Protein AF-0000000077150177 (afdb_homodimer)

InterPro domains:
  IPR001926 Tryptophan synthase beta chain-like, PALP domain [PF00291] (14-304)
  IPR036052 Tryptophan synthase beta chain-like, PALP domain superfamily [G3DSA:3.40.50.1100] (16-311)
  IPR036052 Tryptophan synthase beta chain-like, PALP domain superfamily [G3DSA:3.40.50.1100] (46-156)
  IPR036052 Tryptophan synthase beta chain-like, PALP domain superfamily [SSF53686] (14-314)
  IPR050214 Cysteine synthase/Cystathionine beta-synthase [PTHR10314] (14-313)

Structure (mmCIF, N/CA/C/O backbone):
data_AF-0000000077150177-model_v1
#
loop_
_entity.id
_entity.type
_entity.pdbx_description
1 polymer "Pyridoxal-5'-phosphate-dependent protein beta subunit"
#
loop_
_atom_site.group_PDB
_atom_site.id
_atom_site.type_symbol
_atom_site.label_atom_id
_atom_site.label_alt_id
_atom_site.label_comp_id
_atom_site.label_asym_id
_atom_site.label_entity_id
_atom_site.label_seq_id
_atom_site.pdbx_PDB_ins_code
_atom_site.Cartn_x
_atom_site.Cartn_y
_atom_site.Cartn_z
_atom_site.occupancy
_atom_site.B_iso_or_equiv
_atom_site.auth_seq_id
_atom_site.auth_comp_id
_atom_site.auth_asym_id
_atom_site.auth_atom_id
_atom_site.pdbx_PDB_model_num
ATOM 1 N N . MET A 1 1 ? -7.812 11.961 -21.016 1 27.73 1 MET A N 1
ATOM 2 C CA . MET A 1 1 ? -8.867 11.633 -20.062 1 27.73 1 MET A CA 1
ATOM 3 C C . MET A 1 1 ? -9.359 12.891 -19.344 1 27.73 1 MET A C 1
ATOM 5 O O . MET A 1 1 ? -8.555 13.672 -18.828 1 27.73 1 MET A O 1
ATOM 9 N N . SER A 1 2 ? -10.484 13.352 -19.656 1 31.39 2 SER A N 1
ATOM 10 C CA . SER A 1 2 ? -11.055 14.602 -19.156 1 31.39 2 SER A CA 1
ATOM 11 C C . SER A 1 2 ? -10.883 14.734 -17.656 1 31.39 2 SER A C 1
ATOM 13 O O . SER A 1 2 ? -10.773 13.727 -16.938 1 31.39 2 SER A O 1
ATOM 15 N N . LEU A 1 3 ? -10.539 15.914 -17.172 1 35.38 3 LEU A N 1
ATOM 16 C CA . LEU A 1 3 ? -10.297 16.297 -15.789 1 35.38 3 LEU A CA 1
ATOM 17 C C . LEU A 1 3 ? -11.391 15.75 -14.867 1 35.38 3 LEU A C 1
ATOM 19 O O . LEU A 1 3 ? -11.125 15.406 -13.719 1 35.38 3 LEU A O 1
ATOM 23 N N . LYS A 1 4 ? -12.57 15.859 -15.336 1 37.81 4 LYS A N 1
ATOM 24 C CA . LYS A 1 4 ? -13.766 15.25 -14.742 1 37.81 4 LYS A CA 1
ATOM 25 C C . LYS A 1 4 ? -13.555 13.766 -14.484 1 37.81 4 LYS A C 1
ATOM 27 O O . LYS A 1 4 ? -14.109 13.203 -13.539 1 37.81 4 LYS A O 1
ATOM 32 N N . GLU A 1 5 ? -12.867 13.086 -15.305 1 41.38 5 GLU A N 1
ATOM 33 C CA . GLU A 1 5 ? -12.617 11.648 -15.227 1 41.38 5 GLU A CA 1
ATOM 34 C C . GLU A 1 5 ? -11.758 11.312 -14.016 1 41.38 5 GLU A C 1
ATOM 36 O O . GLU A 1 5 ? -11.859 10.211 -13.461 1 41.38 5 GLU A O 1
ATOM 41 N N . LYS A 1 6 ? -10.914 12.289 -13.609 1 43.66 6 LYS A N 1
ATOM 42 C CA . LYS A 1 6 ? -9.914 11.992 -12.594 1 43.66 6 LYS A CA 1
ATOM 43 C C . LYS A 1 6 ? -10.5 12.086 -11.188 1 43.66 6 LYS A C 1
ATOM 45 O O . LYS A 1 6 ? -9.977 11.492 -10.25 1 43.66 6 LYS A O 1
ATOM 50 N N . ILE A 1 7 ? -11.312 13.164 -10.891 1 42.88 7 ILE A N 1
ATOM 51 C CA . ILE A 1 7 ? -11.969 13.188 -9.594 1 42.88 7 ILE A CA 1
ATOM 52 C C . ILE A 1 7 ? -12.969 12.031 -9.5 1 42.88 7 ILE A C 1
ATOM 54 O O . ILE A 1 7 ? -14.109 12.156 -9.953 1 42.88 7 ILE A O 1
ATOM 58 N N . SER A 1 8 ? -12.859 11.031 -10.266 1 41 8 SER A N 1
ATOM 59 C CA . SER A 1 8 ? -13.828 9.953 -10.453 1 41 8 SER A CA 1
ATOM 60 C C . SER A 1 8 ? -14.32 9.414 -9.117 1 41 8 SER A C 1
ATOM 62 O O . SER A 1 8 ? -13.562 9.359 -8.148 1 41 8 SER A O 1
ATOM 64 N N . GLU A 1 9 ? -15.57 9.602 -8.953 1 42.69 9 GLU A N 1
ATOM 65 C CA . GLU A 1 9 ? -16.219 8.727 -7.98 1 42.69 9 GLU A CA 1
ATOM 66 C C . GLU A 1 9 ? -15.523 7.363 -7.926 1 42.69 9 GLU A C 1
ATOM 68 O O . GLU A 1 9 ? -15.398 6.684 -8.945 1 42.69 9 GLU A O 1
ATOM 73 N N . VAL A 1 10 ? -14.422 7.375 -7.254 1 43.12 10 VAL A N 1
ATOM 74 C CA . VAL A 1 10 ? -13.82 6.059 -7.059 1 43.12 10 VAL A CA 1
ATOM 75 C C . VAL A 1 10 ? -14.922 5.008 -6.91 1 43.12 10 VAL A C 1
ATOM 77 O O . VAL A 1 10 ? -15.68 5.023 -5.934 1 43.12 10 VAL A O 1
ATOM 80 N N . THR A 1 11 ? -15.484 4.688 -8.117 1 44.22 11 THR A N 1
ATOM 81 C CA . THR A 1 11 ? -16.359 3.531 -7.957 1 44.22 11 THR A CA 1
ATOM 82 C C . THR A 1 11 ? -15.547 2.266 -7.715 1 44.22 11 THR A C 1
ATOM 84 O O . THR A 1 11 ? -14.398 2.166 -8.156 1 44.22 11 THR A O 1
ATOM 87 N N . PHE A 1 12 ? -15.984 1.449 -6.738 1 45.62 12 PHE A N 1
ATOM 88 C CA . PHE A 1 12 ? -15.438 0.201 -6.219 1 45.62 12 PHE A CA 1
ATOM 89 C C . PHE A 1 12 ? -14.805 -0.621 -7.336 1 45.62 12 PHE A C 1
ATOM 91 O O . PHE A 1 12 ? -13.664 -1.075 -7.211 1 45.62 12 PHE A O 1
ATOM 98 N N . SER A 1 13 ? -15.469 -0.911 -8.438 1 49.75 13 SER A N 1
ATOM 99 C CA . SER A 1 13 ? -15.062 -1.871 -9.461 1 49.75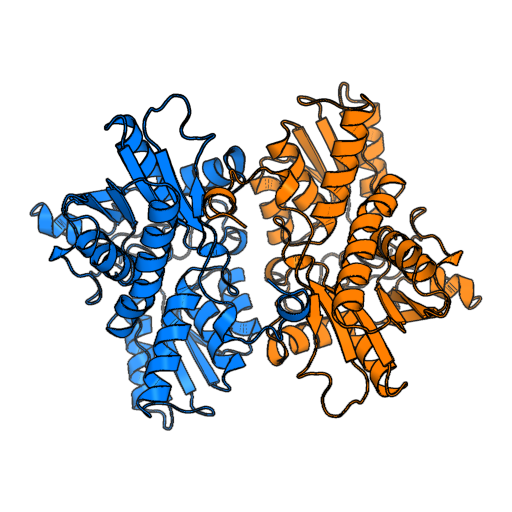 13 SER A CA 1
ATOM 100 C C . SER A 1 13 ? -13.961 -1.305 -10.352 1 49.75 13 SER A C 1
ATOM 102 O O . SER A 1 13 ? -13.094 -2.045 -10.828 1 49.75 13 SER A O 1
ATOM 104 N N . ASN A 1 14 ? -13.859 -0.094 -10.305 1 61.16 14 ASN A N 1
ATOM 105 C CA . ASN A 1 14 ? -12.953 0.489 -11.289 1 61.16 14 ASN A CA 1
ATOM 106 C C . ASN A 1 14 ? -11.547 0.652 -10.719 1 61.16 14 ASN A C 1
ATOM 108 O O . ASN A 1 14 ? -10.617 1 -11.453 1 61.16 14 ASN A O 1
ATOM 112 N N . GLU A 1 15 ? -11.508 0.046 -9.508 1 80.38 15 GLU A N 1
ATOM 113 C CA . GLU A 1 15 ? -10.219 0.279 -8.867 1 80.38 15 GLU A CA 1
ATOM 114 C C . GLU A 1 15 ? -9.32 -0.956 -8.961 1 80.38 15 GLU A C 1
ATOM 116 O O . GLU A 1 15 ? -8.117 -0.879 -8.703 1 80.38 15 GLU A O 1
ATOM 121 N N . VAL A 1 16 ? -10.016 -2.037 -9.414 1 91.81 16 VAL A N 1
ATOM 122 C CA . VAL A 1 16 ? -9.273 -3.297 -9.406 1 91.81 16 VAL A CA 1
ATOM 123 C C . VAL A 1 16 ? -8.805 -3.637 -10.812 1 91.81 16 VAL A C 1
ATOM 125 O O . VAL A 1 16 ? -9.562 -3.52 -11.781 1 91.81 16 VAL A O 1
ATOM 128 N N . GLY A 1 17 ? -7.57 -4.02 -10.922 1 92.62 17 GLY A N 1
ATOM 129 C CA . GLY A 1 17 ? -7 -4.375 -12.211 1 92.62 17 GLY A CA 1
ATOM 130 C C . GLY A 1 17 ? -6.402 -3.191 -12.945 1 92.62 17 GLY A C 1
ATOM 131 O O . GLY A 1 17 ? -6.055 -2.182 -12.328 1 92.62 17 GLY A O 1
ATOM 132 N N . ASN A 1 18 ? -6.055 -3.406 -14.234 1 92.25 18 ASN A N 1
ATOM 133 C CA . ASN A 1 18 ? -5.348 -2.412 -15.031 1 92.25 18 ASN A CA 1
ATOM 134 C C . ASN A 1 18 ? -4.121 -1.873 -14.297 1 92.25 18 ASN A C 1
ATOM 136 O O . ASN A 1 18 ? -3.889 -0.664 -14.273 1 92.25 18 ASN A O 1
ATOM 140 N N . THR A 1 19 ? -3.553 -2.768 -13.594 1 92.44 19 THR A N 1
ATOM 141 C CA . THR A 1 19 ? -2.346 -2.393 -12.867 1 92.44 19 THR A CA 1
ATOM 142 C C . THR A 1 19 ? -1.202 -2.098 -13.836 1 92.44 19 THR A C 1
ATOM 144 O O . THR A 1 19 ? -1.219 -2.553 -14.984 1 92.44 19 THR A O 1
ATOM 147 N N . LYS A 1 20 ? -0.275 -1.332 -13.406 1 90.06 20 LYS A N 1
ATOM 148 C CA . LYS A 1 20 ? 0.866 -0.975 -14.25 1 90.06 20 LYS A CA 1
ATOM 149 C C . LYS A 1 20 ? 1.727 -2.197 -14.555 1 90.06 20 LYS A C 1
ATOM 151 O O . LYS A 1 20 ? 1.74 -3.162 -13.789 1 90.06 20 LYS A O 1
ATOM 156 N N . MET A 1 21 ? 2.311 -2.227 -15.695 1 93.44 21 MET A N 1
ATOM 157 C CA . MET A 1 21 ? 3.365 -3.166 -16.062 1 93.44 21 MET A CA 1
ATOM 158 C C . MET A 1 21 ? 4.727 -2.479 -16.078 1 93.44 21 MET A C 1
ATOM 160 O O . MET A 1 21 ? 4.867 -1.386 -16.641 1 93.44 21 MET A O 1
ATOM 164 N N . VAL A 1 22 ? 5.773 -3.131 -15.453 1 93 22 VAL A N 1
ATOM 165 C CA . VAL A 1 22 ? 7.082 -2.494 -15.359 1 93 22 VAL A CA 1
ATOM 166 C C . VAL A 1 22 ? 8.141 -3.393 -15.984 1 93 22 VAL A C 1
ATOM 168 O O . VAL A 1 22 ? 7.973 -4.613 -16.047 1 93 22 VAL A O 1
ATOM 171 N N . LYS A 1 23 ? 9.156 -2.764 -16.5 1 93.62 23 LYS A N 1
ATOM 172 C CA . LYS A 1 23 ? 10.336 -3.48 -16.969 1 93.62 23 LYS A CA 1
ATOM 173 C C . LYS A 1 23 ? 11.391 -3.584 -15.867 1 93.62 23 LYS A C 1
ATOM 175 O O . LYS A 1 23 ? 11.719 -2.588 -15.219 1 93.62 23 LYS A O 1
ATOM 180 N N . ILE A 1 24 ? 11.805 -4.805 -15.586 1 94.06 24 ILE A N 1
ATOM 181 C CA . ILE A 1 24 ? 12.891 -5.02 -14.633 1 94.06 24 ILE A CA 1
ATOM 182 C C . ILE A 1 24 ? 14.219 -4.652 -15.273 1 94.06 24 ILE A C 1
ATOM 184 O O . ILE A 1 24 ? 14.727 -5.375 -16.141 1 94.06 24 ILE A O 1
ATOM 188 N N . ALA A 1 25 ? 14.844 -3.568 -14.836 1 89.12 25 ALA A N 1
ATOM 189 C CA . ALA A 1 25 ? 15.984 -3.027 -15.57 1 89.12 25 ALA A CA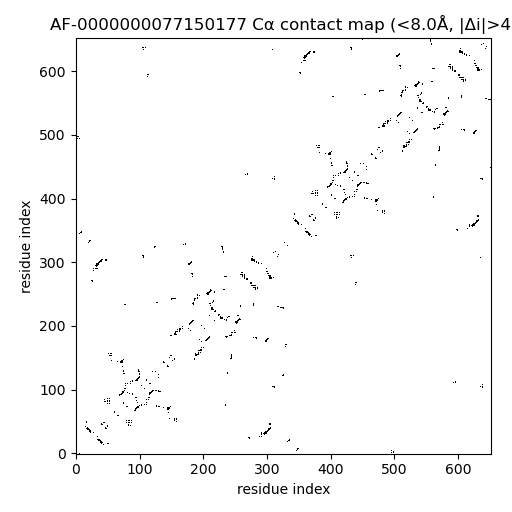 1
ATOM 190 C C . ALA A 1 25 ? 17.281 -3.219 -14.789 1 89.12 25 ALA A C 1
ATOM 192 O O . ALA A 1 25 ? 18.281 -3.666 -15.344 1 89.12 25 ALA A O 1
ATOM 193 N N . ASN A 1 26 ? 17.25 -2.963 -13.531 1 89.88 26 ASN A N 1
ATOM 194 C CA . ASN A 1 26 ? 18.469 -2.912 -12.75 1 89.88 26 ASN A CA 1
ATOM 195 C C . ASN A 1 26 ? 19.016 -4.309 -12.461 1 89.88 26 ASN A C 1
ATOM 197 O O . ASN A 1 26 ? 20.234 -4.516 -12.414 1 89.88 26 ASN A O 1
ATOM 201 N N . LEU A 1 27 ? 18.109 -5.246 -12.195 1 93.31 27 LEU A N 1
ATOM 202 C CA . LEU A 1 27 ? 18.531 -6.60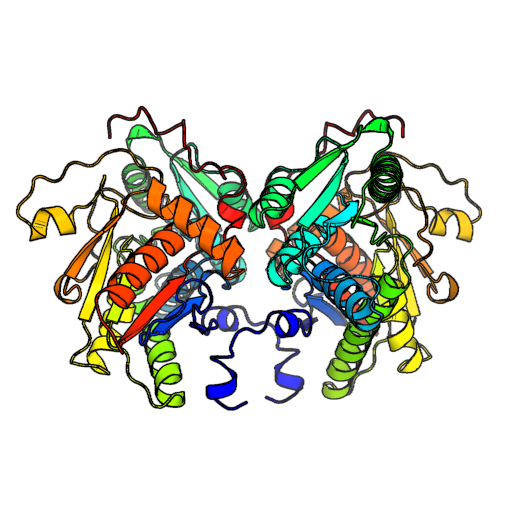9 -11.883 1 93.31 27 LEU A CA 1
ATOM 203 C C . LEU A 1 27 ? 18.953 -7.352 -13.148 1 93.31 27 LEU A C 1
ATOM 205 O O . LEU A 1 27 ? 19.641 -8.367 -13.078 1 93.31 27 LEU A O 1
ATOM 209 N N . LEU A 1 28 ? 18.375 -6.973 -14.227 1 89.06 28 LEU A N 1
ATOM 210 C CA . LEU A 1 28 ? 18.703 -7.594 -15.508 1 89.06 28 LEU A CA 1
ATOM 211 C C . LEU A 1 28 ? 19.594 -6.68 -16.344 1 89.06 28 LEU A C 1
ATOM 213 O O . LEU A 1 28 ? 19.172 -6.188 -17.391 1 89.06 28 LEU A O 1
ATOM 217 N N . LYS A 1 29 ? 20.766 -6.453 -15.875 1 85.06 29 LYS A N 1
ATOM 218 C CA . LYS A 1 29 ? 21.703 -5.613 -16.625 1 85.06 29 LYS A CA 1
ATOM 219 C C . LYS A 1 29 ? 22.438 -6.418 -17.688 1 85.06 29 LYS A C 1
ATOM 221 O O . LYS A 1 29 ? 22.703 -7.609 -17.5 1 85.06 29 LYS A O 1
ATOM 226 N N . ASN A 1 30 ? 22.688 -5.898 -18.781 1 84.06 30 ASN A N 1
ATOM 227 C CA . ASN A 1 30 ? 23.531 -6.453 -19.828 1 84.06 30 ASN A CA 1
ATOM 228 C C . ASN A 1 30 ? 22.906 -7.695 -20.469 1 84.06 30 ASN A C 1
ATOM 230 O O . ASN A 1 30 ? 23.594 -8.695 -20.703 1 84.06 30 ASN A O 1
ATOM 234 N N . SER A 1 31 ? 21.641 -7.781 -20.453 1 87.94 31 SER A N 1
ATOM 235 C CA . SER A 1 31 ? 20.922 -8.867 -21.109 1 87.94 31 SER A CA 1
ATOM 236 C C . SER A 1 31 ? 20.172 -8.359 -22.344 1 87.94 31 SER A C 1
ATOM 238 O O . SER A 1 31 ? 19.734 -7.215 -22.391 1 87.94 31 SER A O 1
ATOM 240 N N . SER A 1 32 ? 20.156 -9.18 -23.344 1 93.75 32 SER A N 1
ATOM 241 C CA . SER A 1 32 ? 19.375 -8.844 -24.531 1 93.75 32 SER A CA 1
ATOM 242 C C . SER A 1 32 ? 17.891 -9.188 -24.328 1 93.75 32 SER A C 1
ATOM 244 O O . SER A 1 32 ? 17.047 -8.781 -25.109 1 93.75 32 SER A O 1
ATOM 246 N N . SER A 1 33 ? 17.625 -9.875 -23.25 1 96.31 33 SER A N 1
ATOM 247 C CA . SER A 1 33 ? 16.234 -10.203 -22.922 1 96.31 33 SER A CA 1
ATOM 248 C C . SER A 1 33 ? 15.602 -9.109 -22.062 1 96.31 33 SER A C 1
ATOM 250 O O . SER A 1 33 ? 16.297 -8.234 -21.562 1 96.31 33 SER A O 1
ATOM 252 N N . ASN A 1 34 ? 14.328 -9.109 -22.047 1 95.81 34 ASN A N 1
ATOM 253 C CA . ASN A 1 34 ? 13.555 -8.195 -21.219 1 95.81 34 ASN A CA 1
ATOM 254 C C . ASN A 1 34 ? 12.641 -8.945 -20.25 1 95.81 34 ASN A C 1
ATOM 256 O O . ASN A 1 34 ? 12.133 -10.023 -20.578 1 95.81 34 ASN A O 1
ATOM 260 N N . ILE A 1 35 ? 12.5 -8.438 -19.094 1 97.06 35 ILE A N 1
ATOM 261 C CA . ILE A 1 35 ? 11.523 -8.938 -18.141 1 97.06 35 ILE A CA 1
ATOM 262 C C . ILE A 1 35 ? 10.5 -7.848 -17.828 1 97.06 35 ILE A C 1
ATOM 264 O O . ILE A 1 35 ? 10.859 -6.738 -17.422 1 97.06 35 ILE A O 1
ATOM 268 N N . TYR A 1 36 ? 9.266 -8.133 -18.125 1 96.88 36 TYR A N 1
ATOM 269 C CA . TYR A 1 36 ? 8.141 -7.262 -17.781 1 96.88 36 TYR A CA 1
ATOM 270 C C . TYR A 1 36 ? 7.277 -7.891 -16.703 1 96.88 36 TYR A C 1
ATOM 272 O O . TYR A 1 36 ? 7.059 -9.102 -16.703 1 96.88 36 TYR A O 1
ATOM 280 N N . ALA A 1 37 ? 6.797 -7.109 -15.758 1 97.44 37 ALA A N 1
ATOM 281 C CA . ALA A 1 37 ? 6.004 -7.641 -14.656 1 97.44 37 ALA A CA 1
ATOM 282 C C . ALA A 1 37 ? 4.742 -6.809 -14.43 1 97.44 37 ALA A C 1
ATOM 284 O O . ALA A 1 37 ? 4.809 -5.578 -14.383 1 97.44 37 ALA A O 1
ATOM 285 N N . LYS A 1 38 ? 3.594 -7.457 -14.43 1 97 38 LYS A N 1
ATOM 286 C CA . LYS A 1 38 ? 2.357 -6.805 -14 1 97 38 LYS A CA 1
ATOM 287 C C . LYS A 1 38 ? 2.352 -6.57 -12.492 1 97 38 LYS A C 1
ATOM 289 O O . LYS A 1 38 ? 2.523 -7.508 -11.711 1 97 38 LYS A O 1
ATOM 294 N N . CYS A 1 39 ? 2.121 -5.352 -12.023 1 96.06 39 CYS A N 1
ATOM 295 C CA . CYS A 1 39 ? 2.23 -4.977 -10.617 1 96.06 39 CYS A CA 1
ATOM 296 C C . CYS A 1 39 ? 0.893 -5.137 -9.906 1 96.06 39 CYS A C 1
ATOM 298 O O . CYS A 1 39 ? 0.332 -4.164 -9.398 1 96.06 39 CYS A O 1
ATOM 300 N N . GLU A 1 40 ? 0.513 -6.32 -9.68 1 96.88 40 GLU A N 1
ATOM 301 C CA . GLU A 1 40 ? -0.797 -6.613 -9.102 1 96.88 40 GLU A CA 1
ATOM 302 C C . GLU A 1 40 ? -0.833 -6.281 -7.613 1 96.88 40 GLU A C 1
ATOM 304 O O . GLU A 1 40 ? -1.909 -6.172 -7.023 1 96.88 40 GLU A O 1
ATOM 309 N N . TYR A 1 41 ? 0.339 -6.121 -6.922 1 96.12 41 TYR A N 1
ATOM 310 C CA . TYR A 1 41 ? 0.403 -5.719 -5.52 1 96.12 41 TYR A CA 1
ATOM 311 C C . TYR A 1 41 ? -0.139 -4.309 -5.332 1 96.12 41 TYR A C 1
ATOM 313 O O . TYR A 1 41 ? -0.379 -3.873 -4.203 1 96.12 41 TYR A O 1
ATOM 321 N N . LEU A 1 42 ? -0.397 -3.611 -6.441 1 92.88 42 LEU A N 1
ATOM 322 C CA . LEU A 1 42 ? -0.89 -2.24 -6.387 1 92.88 42 LEU A CA 1
ATOM 323 C C . LEU A 1 42 ? -2.414 -2.211 -6.355 1 92.88 42 LEU A C 1
ATOM 325 O O . LEU A 1 42 ? -3.018 -1.138 -6.285 1 92.88 42 LEU A O 1
ATOM 329 N N . ASN A 1 43 ? -3.043 -3.377 -6.41 1 95.06 43 ASN A N 1
ATOM 330 C CA . ASN A 1 43 ? -4.488 -3.41 -6.207 1 95.06 43 ASN A CA 1
ATOM 331 C C . ASN A 1 43 ? -4.867 -2.924 -4.809 1 95.06 43 ASN A C 1
ATOM 333 O O . ASN A 1 43 ? -4.023 -2.875 -3.914 1 95.06 43 ASN A O 1
ATOM 337 N N . PRO A 1 44 ? -6.102 -2.596 -4.551 1 92.69 44 PRO A N 1
ATOM 338 C CA . PRO A 1 44 ? -6.523 -1.87 -3.35 1 92.69 44 PRO A CA 1
ATOM 339 C C . PRO A 1 44 ? -6.176 -2.609 -2.061 1 92.69 44 PRO A C 1
ATOM 341 O O . PRO A 1 44 ? -5.789 -1.983 -1.069 1 92.69 44 PRO A O 1
ATOM 344 N N . SER A 1 45 ? -6.246 -3.924 -2.053 1 95.38 45 SER A N 1
ATOM 345 C CA . SER A 1 45 ? -5.965 -4.652 -0.821 1 95.38 45 SER A CA 1
ATOM 346 C C . SER A 1 45 ? -4.477 -4.969 -0.697 1 95.38 45 SER A C 1
ATOM 348 O O . SER A 1 45 ? -4.051 -5.598 0.274 1 95.38 45 SER A O 1
ATOM 350 N N . GLY A 1 46 ? -3.738 -4.574 -1.729 1 95.38 46 GLY A N 1
ATOM 351 C CA . GLY A 1 46 ? -2.305 -4.824 -1.712 1 95.38 46 GLY A CA 1
ATOM 352 C C . GLY A 1 46 ? -1.926 -6.172 -2.295 1 95.38 46 GLY A C 1
ATOM 353 O O . GLY A 1 46 ? -0.846 -6.695 -2.012 1 95.38 46 GLY A O 1
ATOM 354 N N . SER A 1 47 ? -2.863 -6.773 -3.064 1 96.75 47 SER A N 1
ATOM 355 C CA . SER A 1 47 ? -2.525 -8.07 -3.637 1 96.75 47 SER A CA 1
ATOM 356 C C . SER A 1 47 ? -3.332 -8.344 -4.902 1 96.75 47 SER A C 1
ATOM 358 O O . SER A 1 47 ? -4.281 -7.625 -5.207 1 96.75 47 SER A O 1
ATOM 360 N N . HIS A 1 48 ? -2.963 -9.391 -5.562 1 97.19 48 HIS A N 1
ATOM 361 C CA . HIS A 1 48 ? -3.592 -9.836 -6.797 1 97.19 48 HIS A CA 1
ATOM 362 C C . HIS A 1 48 ? -4.977 -10.414 -6.535 1 97.19 48 HIS A C 1
ATOM 364 O O . HIS A 1 48 ? -5.793 -10.531 -7.453 1 97.19 48 HIS A O 1
ATOM 370 N N . LYS A 1 49 ? -5.293 -10.703 -5.312 1 97.5 49 LYS A N 1
ATOM 371 C CA . LYS A 1 49 ? -6.527 -11.422 -5.008 1 97.5 49 LYS A CA 1
ATOM 372 C C . LYS A 1 49 ? -7.742 -10.508 -5.129 1 97.5 49 LYS A C 1
ATOM 374 O O . LYS A 1 49 ? -8.875 -10.984 -5.199 1 97.5 49 LYS A O 1
ATOM 379 N N . ASP A 1 50 ? -7.492 -9.219 -5.184 1 97.19 50 ASP A N 1
ATOM 380 C CA . ASP A 1 50 ? -8.594 -8.297 -5.461 1 97.19 50 ASP A CA 1
ATOM 381 C C . ASP A 1 50 ? -9.305 -8.672 -6.754 1 97.19 50 ASP A C 1
ATOM 383 O O . ASP A 1 50 ? -10.539 -8.641 -6.82 1 97.19 50 ASP A O 1
ATOM 387 N N . ARG A 1 51 ? -8.547 -9.055 -7.777 1 97.19 51 ARG A N 1
ATOM 388 C CA . ARG A 1 51 ? -9.148 -9.461 -9.039 1 97.19 51 ARG A CA 1
ATOM 389 C C . ARG A 1 51 ? -10.047 -10.68 -8.859 1 97.19 51 ARG A C 1
ATOM 391 O O . ARG A 1 51 ? -11.172 -10.711 -9.367 1 97.19 51 ARG A O 1
ATOM 398 N N . THR A 1 52 ? -9.484 -11.609 -8.148 1 97.5 52 THR A N 1
ATOM 399 C CA . THR A 1 52 ? -10.164 -12.891 -7.988 1 97.5 52 THR A CA 1
ATOM 400 C C . THR A 1 52 ? -11.508 -12.711 -7.297 1 97.5 52 THR A C 1
ATOM 402 O O . THR A 1 52 ? -12.547 -13.086 -7.84 1 97.5 52 THR A O 1
ATOM 405 N N . PHE A 1 53 ? -11.492 -12.102 -6.156 1 97.5 53 PHE A N 1
ATOM 406 C CA . PHE A 1 53 ? -12.711 -12.039 -5.352 1 97.5 53 PHE A CA 1
ATOM 407 C C . PHE A 1 53 ? -13.688 -11.016 -5.922 1 97.5 53 PHE A C 1
ATOM 409 O O . PHE A 1 53 ? -14.898 -11.195 -5.836 1 97.5 53 PHE A O 1
ATOM 416 N N . ASN A 1 54 ? -13.164 -9.891 -6.48 1 96.19 54 ASN A N 1
ATOM 417 C CA . ASN A 1 54 ? -14.062 -8.969 -7.168 1 96.19 54 ASN A CA 1
ATOM 418 C C . ASN A 1 54 ? -14.852 -9.68 -8.273 1 96.19 54 ASN A C 1
ATOM 420 O O . ASN A 1 54 ? -16.062 -9.5 -8.383 1 96.19 54 ASN A O 1
ATOM 424 N N . TYR A 1 55 ? -14.18 -10.445 -9.078 1 97.38 55 TYR A N 1
ATOM 425 C CA . TYR A 1 55 ? -14.805 -11.133 -10.203 1 97.38 55 TYR A CA 1
ATOM 426 C C . TYR A 1 55 ? -15.766 -12.211 -9.719 1 97.38 55 TYR A C 1
ATOM 428 O O . TYR A 1 55 ? -16.891 -12.312 -10.211 1 97.38 55 TYR A O 1
ATOM 436 N N . ILE A 1 56 ? -15.344 -13.07 -8.75 1 97.94 56 ILE A N 1
ATOM 437 C CA . ILE A 1 56 ? -16.172 -14.148 -8.227 1 97.94 56 ILE A CA 1
ATOM 438 C C . ILE A 1 56 ? -17.484 -13.578 -7.699 1 97.94 56 ILE A C 1
ATOM 440 O O . ILE A 1 56 ? -18.562 -14.055 -8.062 1 97.94 56 ILE A O 1
ATOM 444 N N . ILE A 1 57 ? -17.406 -12.539 -6.883 1 97.69 57 ILE A N 1
ATOM 445 C CA . ILE A 1 57 ? -18.578 -11.969 -6.25 1 97.69 57 ILE A CA 1
ATOM 446 C C . ILE A 1 57 ? -19.484 -11.352 -7.309 1 97.69 57 ILE A C 1
ATOM 448 O O . ILE A 1 57 ? -20.703 -11.562 -7.301 1 97.69 57 ILE A O 1
ATOM 452 N N . GLU A 1 58 ? -18.906 -10.602 -8.258 1 96.69 58 GLU A N 1
ATOM 453 C CA . GLU A 1 58 ? -19.703 -9.984 -9.32 1 96.69 58 GLU A CA 1
ATOM 454 C C . GLU A 1 58 ? -20.453 -11.039 -10.125 1 96.69 58 GLU A C 1
ATOM 456 O O . GLU A 1 58 ? -21.641 -10.867 -10.422 1 96.69 58 GLU A O 1
ATOM 461 N N . GLN A 1 59 ? -19.766 -12.109 -10.523 1 98.06 59 GLN A N 1
ATOM 462 C CA . GLN A 1 59 ? -20.391 -13.164 -11.32 1 98.06 59 GLN A CA 1
ATOM 463 C C . GLN A 1 59 ? -21.484 -13.875 -10.539 1 98.06 59 GLN A C 1
ATOM 465 O O . GLN A 1 59 ? -22.547 -14.18 -11.086 1 98.06 59 GLN A O 1
ATOM 470 N N . LEU A 1 60 ? -21.188 -14.172 -9.258 1 98.31 60 LEU A N 1
ATOM 471 C CA . LEU A 1 60 ? -22.188 -14.852 -8.438 1 98.31 60 LEU A CA 1
ATOM 472 C C . LEU A 1 60 ? -23.422 -13.977 -8.242 1 98.31 60 LEU A C 1
ATOM 474 O O . LEU A 1 60 ? -24.547 -14.484 -8.188 1 98.31 60 LEU A O 1
ATOM 478 N N . GLU A 1 61 ? -23.25 -12.648 -8.078 1 97.94 61 GLU A N 1
ATOM 479 C CA . GLU A 1 61 ? -24.375 -11.719 -8.008 1 97.94 61 GLU A CA 1
ATOM 480 C C . GLU A 1 61 ? -25.188 -11.734 -9.297 1 97.94 61 GLU A C 1
ATOM 482 O O . GLU A 1 61 ? -26.422 -11.797 -9.258 1 97.94 61 GLU A O 1
ATOM 487 N N . LYS A 1 62 ? -24.516 -11.68 -10.414 1 97.88 62 LYS A N 1
ATOM 488 C CA . LYS A 1 62 ? -25.172 -11.688 -11.711 1 97.88 62 LYS A CA 1
ATOM 489 C C . LYS A 1 62 ? -26 -12.961 -11.898 1 97.88 62 LYS A C 1
ATOM 491 O O . LYS A 1 62 ? -27.078 -12.922 -12.516 1 97.88 62 LYS A O 1
ATOM 496 N N . ARG A 1 63 ? -25.5 -14.07 -11.352 1 97.94 63 ARG A N 1
ATOM 497 C CA . ARG A 1 63 ? -26.172 -15.359 -11.461 1 97.94 63 ARG A CA 1
ATOM 498 C C . ARG A 1 63 ? -27.297 -15.484 -10.438 1 97.94 63 ARG A C 1
ATOM 500 O O . ARG A 1 63 ? -28.062 -16.453 -10.453 1 97.94 63 ARG A O 1
ATOM 507 N N . GLY A 1 64 ? -27.328 -14.57 -9.531 1 97.88 64 GLY A N 1
ATOM 508 C CA . GLY A 1 64 ? -28.359 -14.57 -8.508 1 97.88 64 GLY A CA 1
ATOM 509 C C . GLY A 1 64 ? -28.094 -15.555 -7.379 1 97.88 64 GLY A C 1
ATOM 510 O O . GLY A 1 64 ? -28.984 -15.875 -6.598 1 97.88 64 GLY A O 1
ATOM 511 N N . GLU A 1 65 ? -26.875 -16.016 -7.27 1 97.88 65 GLU A N 1
ATOM 512 C CA . GLU A 1 65 ? -26.516 -17.016 -6.27 1 97.88 65 GLU A CA 1
ATOM 513 C C . GLU A 1 65 ? -26.266 -16.375 -4.914 1 97.88 65 GLU A C 1
ATOM 515 O O . GLU A 1 65 ? -26.359 -17.031 -3.875 1 97.88 65 GLU A O 1
ATOM 520 N N . ILE A 1 66 ? -25.844 -15.094 -4.953 1 98.38 66 ILE A N 1
ATOM 521 C CA . ILE A 1 66 ? -25.641 -14.352 -3.715 1 98.38 66 ILE A CA 1
ATOM 522 C C . ILE A 1 66 ? -26.25 -12.953 -3.838 1 98.38 66 ILE A C 1
ATOM 524 O O . ILE A 1 66 ? -26.516 -12.484 -4.945 1 98.38 66 ILE A O 1
ATOM 528 N N . SER A 1 67 ? -26.438 -12.32 -2.725 1 98.19 67 SER A N 1
ATOM 529 C CA . SER A 1 67 ? -26.953 -10.953 -2.646 1 98.19 67 SER A CA 1
ATOM 530 C C . SER A 1 67 ? -26.516 -10.281 -1.352 1 98.19 67 SER A C 1
ATOM 532 O O . SER A 1 67 ? -26.281 -10.945 -0.342 1 98.19 67 SER A O 1
ATOM 534 N N . PRO A 1 68 ? -26.391 -8.93 -1.412 1 97.06 68 PRO A N 1
ATOM 535 C CA . PRO A 1 68 ? -25.984 -8.195 -0.207 1 97.06 68 PRO A CA 1
ATOM 536 C C . PRO A 1 68 ? -26.797 -8.594 1.022 1 97.06 68 PRO A C 1
ATOM 538 O O . PRO A 1 68 ? -28 -8.836 0.919 1 97.06 68 PRO A O 1
ATOM 541 N N . GLY A 1 69 ? -26.141 -8.547 2.145 1 97.62 69 GLY A N 1
ATOM 542 C CA . GLY A 1 69 ? -26.766 -9.008 3.373 1 97.62 69 GLY A CA 1
ATOM 543 C C . GLY A 1 69 ? -26.391 -10.43 3.738 1 97.62 69 GLY A C 1
ATOM 544 O O . GLY A 1 69 ? -26.453 -10.812 4.91 1 97.62 69 GLY A O 1
ATOM 545 N N . MET A 1 70 ? -26.031 -11.25 2.785 1 98.44 70 MET A N 1
ATOM 546 C CA . MET A 1 70 ? -25.594 -12.625 3.025 1 98.44 70 MET A CA 1
ATOM 547 C C . MET A 1 70 ? -24.219 -12.656 3.67 1 98.44 70 MET A C 1
ATOM 549 O O . MET A 1 70 ? -23.484 -11.664 3.639 1 98.44 70 MET A O 1
ATOM 553 N N . THR A 1 71 ? -23.891 -13.828 4.254 1 98.69 71 THR A N 1
ATOM 554 C CA . THR A 1 71 ? -22.547 -14.102 4.75 1 98.69 71 THR A CA 1
ATOM 555 C C . THR A 1 71 ? -21.75 -14.898 3.721 1 98.69 71 THR A C 1
ATOM 557 O O . THR A 1 71 ? -22.188 -15.953 3.26 1 98.69 71 THR A O 1
ATOM 560 N N . LEU A 1 72 ? -20.688 -14.344 3.307 1 98.81 72 LEU A N 1
ATOM 561 C CA . LEU A 1 72 ? -19.75 -15.07 2.451 1 98.81 72 LEU A CA 1
ATOM 562 C C . LEU A 1 72 ? -18.562 -15.594 3.262 1 98.81 72 LEU A C 1
ATOM 564 O O . LEU A 1 72 ? -18.047 -14.898 4.137 1 98.81 72 LEU A O 1
ATOM 568 N N . VAL A 1 73 ? -18.172 -16.844 3.045 1 98.5 73 VAL A N 1
ATOM 569 C CA . VAL A 1 73 ? -17.062 -17.438 3.773 1 98.5 73 VAL A CA 1
ATOM 570 C C . VAL A 1 73 ? -16.031 -17.984 2.787 1 98.5 73 VAL A C 1
ATOM 572 O O . VAL A 1 73 ? -16.375 -18.406 1.689 1 98.5 73 VAL A O 1
ATOM 575 N N . ASP A 1 74 ? -14.844 -17.906 3.127 1 97.88 74 ASP A N 1
ATOM 576 C CA . ASP A 1 74 ? -13.75 -18.547 2.404 1 97.88 74 ASP A CA 1
ATOM 577 C C . ASP A 1 74 ? -12.547 -18.766 3.316 1 97.88 74 ASP A C 1
ATOM 579 O O . ASP A 1 74 ? -12.594 -18.453 4.508 1 97.88 74 ASP A O 1
ATOM 583 N N . CYS A 1 75 ? -11.516 -19.453 2.746 1 94.19 75 CYS A N 1
ATOM 584 C CA . CYS A 1 75 ? -10.273 -19.734 3.461 1 94.19 75 CYS A CA 1
ATOM 585 C C . CYS A 1 75 ? -9.117 -18.922 2.877 1 94.19 75 CYS A C 1
ATOM 587 O O . CYS A 1 75 ? -9.07 -18.688 1.671 1 94.19 75 CYS A O 1
ATOM 589 N N . SER A 1 76 ? -8.281 -18.469 3.768 1 91.19 76 SER A N 1
ATOM 590 C CA . SER A 1 76 ? -7.109 -17.734 3.301 1 91.19 76 SER A CA 1
ATOM 591 C C . SER A 1 76 ? -6.051 -17.625 4.395 1 91.19 76 SER A C 1
ATOM 593 O O . SER A 1 76 ? -6.379 -17.531 5.578 1 91.19 76 SER A O 1
ATOM 595 N N . THR A 1 77 ? -4.828 -17.594 3.912 1 87.44 77 THR A N 1
ATOM 596 C CA . THR A 1 77 ? -3.756 -17.266 4.848 1 87.44 77 THR A CA 1
ATOM 597 C C . THR A 1 77 ? -3.543 -15.766 4.941 1 87.44 77 THR A C 1
ATOM 599 O O . THR A 1 77 ? -2.807 -15.289 5.805 1 87.44 77 THR A O 1
ATOM 602 N N . GLY A 1 78 ? -4.133 -15 4.035 1 91.5 78 GLY A N 1
ATOM 603 C CA . GLY A 1 78 ? -3.936 -13.562 4.199 1 91.5 78 GLY A CA 1
ATOM 604 C C . GLY A 1 78 ? -4.461 -12.75 3.031 1 91.5 78 GLY A C 1
ATOM 605 O O . GLY A 1 78 ? -5.422 -11.992 3.182 1 91.5 78 GLY A O 1
ATOM 606 N N . ASN A 1 79 ? -3.871 -12.945 1.778 1 94.12 79 ASN A N 1
ATOM 607 C CA . ASN A 1 79 ? -4.18 -12.109 0.622 1 94.12 79 ASN A CA 1
ATOM 608 C C . ASN A 1 79 ? -5.637 -12.266 0.193 1 94.12 79 ASN A C 1
ATOM 610 O O . ASN A 1 79 ? -6.32 -11.266 -0.056 1 94.12 79 ASN A O 1
ATOM 614 N N . GLY A 1 80 ? -6.055 -13.492 0.135 1 95.94 80 GLY A N 1
ATOM 615 C CA . GLY A 1 80 ? -7.449 -13.727 -0.215 1 95.94 80 GLY A CA 1
ATOM 616 C C . GLY A 1 80 ? -8.422 -13.148 0.795 1 95.94 80 GLY A C 1
ATOM 617 O O . GLY A 1 80 ? -9.414 -12.523 0.42 1 95.94 80 GLY A O 1
ATOM 618 N N . GLY A 1 81 ? -8.094 -13.367 2.057 1 96.75 81 GLY A N 1
ATOM 619 C CA . GLY A 1 81 ? -8.945 -12.836 3.113 1 96.75 81 GLY A CA 1
ATOM 620 C C . GLY A 1 81 ? -9.062 -11.32 3.072 1 96.75 81 GLY A C 1
ATOM 621 O O . GLY A 1 81 ? -10.156 -10.773 3.254 1 96.75 81 GLY A O 1
ATOM 622 N N . GLY A 1 82 ? -7.906 -10.672 2.908 1 96.75 82 GLY A N 1
ATOM 623 C CA . GLY A 1 82 ? -7.922 -9.219 2.811 1 96.75 82 GLY A CA 1
ATOM 624 C C . GLY A 1 82 ? -8.75 -8.711 1.646 1 96.75 82 GLY A C 1
ATOM 625 O O . GLY A 1 82 ? -9.547 -7.781 1.804 1 96.75 82 GLY A O 1
ATOM 626 N N . ALA A 1 83 ? -8.57 -9.281 0.5 1 97.31 83 ALA A N 1
ATOM 627 C CA . ALA A 1 83 ? -9.305 -8.891 -0.704 1 97.31 83 ALA A CA 1
ATOM 628 C C . ALA A 1 83 ? -10.797 -9.156 -0.546 1 97.31 83 ALA A C 1
ATOM 630 O O . ALA A 1 83 ? -11.625 -8.305 -0.896 1 97.31 83 ALA A O 1
ATOM 631 N N . LEU A 1 84 ? -11.125 -10.305 -0.01 1 98.12 84 LEU A N 1
ATOM 632 C CA . LEU A 1 84 ? -12.523 -10.672 0.204 1 98.12 84 LEU A CA 1
ATOM 633 C C . LEU A 1 84 ? -13.18 -9.727 1.202 1 98.12 84 LEU A C 1
ATOM 635 O O . LEU A 1 84 ? -14.305 -9.273 0.983 1 98.12 84 LEU A O 1
ATOM 639 N N . ALA A 1 85 ? -12.5 -9.469 2.297 1 97.75 85 ALA A N 1
ATOM 640 C CA . ALA A 1 85 ? -13.023 -8.555 3.312 1 97.75 85 ALA A CA 1
ATOM 641 C C . ALA A 1 85 ? -13.312 -7.184 2.719 1 97.75 85 ALA A C 1
ATOM 643 O O . ALA A 1 85 ? -14.375 -6.605 2.965 1 97.75 85 ALA A O 1
ATOM 644 N N . ARG A 1 86 ? -12.398 -6.684 1.933 1 95.94 86 ARG A N 1
ATOM 645 C CA . ARG A 1 86 ? -12.562 -5.379 1.298 1 95.94 86 ARG A CA 1
ATOM 646 C C . ARG A 1 86 ? -13.766 -5.379 0.357 1 95.94 86 ARG A C 1
ATOM 648 O O . ARG A 1 86 ? -14.648 -4.523 0.465 1 95.94 86 ARG A O 1
ATOM 655 N N . CYS A 1 87 ? -13.812 -6.328 -0.539 1 95 87 CYS A N 1
ATOM 656 C CA . CYS A 1 87 ? -14.875 -6.426 -1.534 1 95 87 CYS A CA 1
ATOM 657 C C . CYS A 1 87 ? -16.234 -6.629 -0.869 1 95 87 CYS A C 1
ATOM 659 O O . CYS A 1 87 ? -17.203 -5.988 -1.245 1 95 87 CYS A O 1
ATOM 661 N N . GLY A 1 88 ? -16.234 -7.527 0.049 1 96.12 88 GLY A N 1
ATOM 662 C CA . GLY A 1 88 ? -17.469 -7.809 0.758 1 96.12 88 GLY A CA 1
ATOM 663 C C . GLY A 1 88 ? -18.031 -6.598 1.473 1 96.12 88 GLY A C 1
ATOM 664 O O . GLY A 1 88 ? -19.234 -6.328 1.396 1 96.12 88 GLY A O 1
ATOM 665 N N . LYS A 1 89 ? -17.188 -5.887 2.146 1 94.12 89 LYS A N 1
ATOM 666 C CA . LYS A 1 89 ? -17.625 -4.691 2.855 1 94.12 89 LYS A CA 1
ATOM 667 C C . LYS A 1 89 ? -18.234 -3.678 1.894 1 94.12 89 LYS A C 1
ATOM 669 O O . LYS A 1 89 ? -19.297 -3.107 2.176 1 94.12 89 LYS A O 1
ATOM 674 N N . LEU A 1 90 ? -17.656 -3.484 0.792 1 90.94 90 LEU A N 1
ATOM 675 C CA . LEU A 1 90 ? -18.109 -2.527 -0.211 1 90.94 90 LEU A CA 1
ATOM 676 C C . LEU A 1 90 ? -19.469 -2.93 -0.766 1 90.94 90 LEU A C 1
ATOM 678 O O . LEU A 1 90 ? -20.281 -2.066 -1.097 1 90.94 90 LEU A O 1
ATOM 682 N N . LYS A 1 91 ? -19.656 -4.18 -0.819 1 93.88 91 LYS A N 1
ATOM 683 C CA . LYS A 1 91 ? -20.859 -4.656 -1.515 1 93.88 91 LYS A CA 1
ATOM 684 C C . LYS A 1 91 ? -21.953 -5.031 -0.527 1 93.88 91 LYS A C 1
ATOM 686 O O . LYS A 1 91 ? -23.031 -5.492 -0.928 1 93.88 91 LYS A O 1
ATOM 691 N N . GLY A 1 92 ? -21.656 -4.879 0.732 1 95.5 92 GLY A N 1
ATOM 692 C CA . GLY A 1 92 ? -22.688 -5.051 1.736 1 95.5 92 GLY A CA 1
ATOM 693 C C . GLY A 1 92 ? -22.844 -6.488 2.193 1 95.5 92 GLY A C 1
ATOM 694 O O . GLY A 1 92 ? -23.953 -6.934 2.49 1 95.5 92 GLY A O 1
ATOM 695 N N . TYR A 1 93 ? -21.797 -7.293 2.18 1 97.88 93 TYR A N 1
ATOM 696 C CA . TYR A 1 93 ? -21.812 -8.672 2.67 1 97.88 93 TYR A CA 1
ATOM 697 C C . TYR A 1 93 ? -21.172 -8.758 4.047 1 97.88 93 TYR A C 1
ATOM 699 O O . TYR A 1 93 ? -20.359 -7.902 4.422 1 97.88 93 TYR A O 1
ATOM 707 N N . LYS A 1 94 ? -21.609 -9.727 4.809 1 98.06 94 LYS A N 1
ATOM 708 C CA . LYS A 1 94 ? -20.828 -10.164 5.961 1 98.06 94 LYS A CA 1
ATOM 709 C C . LYS A 1 94 ? -19.75 -11.156 5.543 1 98.06 94 LYS A C 1
ATOM 711 O O . LYS A 1 94 ? -20 -12.062 4.746 1 98.06 94 LYS A O 1
ATOM 716 N N . ILE A 1 95 ? -18.562 -10.953 6.02 1 98.5 95 ILE A N 1
ATOM 717 C CA . ILE A 1 95 ? -17.469 -11.797 5.57 1 98.5 95 ILE A CA 1
ATOM 718 C C . ILE A 1 95 ? -16.875 -12.555 6.762 1 98.5 95 ILE A C 1
ATOM 720 O O . ILE A 1 95 ? -16.609 -11.961 7.812 1 98.5 95 ILE A O 1
ATOM 724 N N . ILE A 1 96 ? -16.672 -13.828 6.605 1 98.69 96 ILE A N 1
ATOM 725 C CA . ILE A 1 96 ? -15.922 -14.656 7.547 1 98.69 96 ILE A CA 1
ATOM 726 C C . ILE A 1 96 ? -14.766 -15.352 6.828 1 98.69 96 ILE A C 1
ATOM 728 O O . ILE A 1 96 ? -14.977 -16.062 5.844 1 98.69 96 ILE A O 1
ATOM 732 N N . VAL A 1 97 ? -13.602 -15.148 7.297 1 98.25 97 VAL A N 1
ATOM 733 C CA . VAL A 1 97 ? -12.406 -15.766 6.73 1 98.25 97 VAL A CA 1
ATOM 734 C C . VAL A 1 97 ? -11.891 -16.859 7.672 1 98.25 97 VAL A C 1
ATOM 736 O O . VAL A 1 97 ? -11.594 -16.578 8.836 1 98.25 97 VAL A O 1
ATOM 739 N N . PHE A 1 98 ? -11.805 -18.047 7.18 1 97.5 98 PHE A N 1
ATOM 740 C CA . PHE A 1 98 ? -11.18 -19.141 7.902 1 97.5 98 PHE A CA 1
ATOM 741 C C . PHE A 1 98 ? -9.68 -19.188 7.633 1 97.5 98 PHE A C 1
ATOM 743 O O . PHE A 1 98 ? -9.258 -19.188 6.477 1 97.5 98 PHE A O 1
ATOM 750 N N . MET A 1 99 ? -8.938 -19.172 8.609 1 94.44 99 MET A N 1
ATOM 751 C CA . MET A 1 99 ? -7.492 -19.172 8.422 1 94.44 99 MET A CA 1
ATOM 752 C C . MET A 1 99 ? -6.805 -20.031 9.484 1 94.44 99 MET A C 1
ATOM 754 O O . MET A 1 99 ? -7.25 -20.078 10.633 1 94.44 99 MET A O 1
ATOM 758 N N . PRO A 1 100 ? -5.684 -20.734 9.086 1 90.75 100 PRO A N 1
ATOM 759 C CA . PRO A 1 100 ? -4.93 -21.453 10.125 1 90.75 100 PRO A CA 1
ATOM 760 C C . PRO A 1 100 ? -4.363 -20.531 11.188 1 90.75 100 PRO A C 1
ATOM 762 O O . PRO A 1 100 ? -3.969 -19.391 10.883 1 90.75 100 PRO A O 1
ATOM 765 N N . GLU A 1 101 ? -4.227 -21 12.328 1 90.25 101 GLU A N 1
ATOM 766 C CA . GLU A 1 101 ? -3.643 -20.234 13.422 1 90.25 101 GLU A CA 1
ATOM 767 C C . GLU A 1 101 ? -2.189 -19.875 13.133 1 90.25 101 GLU A C 1
ATOM 769 O O . GLU A 1 101 ? -1.48 -20.625 12.453 1 90.25 101 GLU A O 1
ATOM 774 N N . GLY A 1 102 ? -1.821 -18.75 13.578 1 84.56 102 GLY A N 1
ATOM 775 C CA . GLY A 1 102 ? -0.408 -18.406 13.531 1 84.56 102 GLY A CA 1
ATOM 776 C C . GLY A 1 102 ? -0.057 -17.484 12.375 1 84.56 102 GLY A C 1
ATOM 777 O O . GLY A 1 102 ? 1.117 -17.188 12.156 1 84.56 102 GLY A O 1
ATOM 778 N N . MET A 1 103 ? -1.056 -16.969 11.609 1 86.19 103 MET A N 1
ATOM 779 C CA . MET A 1 103 ? -0.761 -16.031 10.539 1 86.19 103 MET A CA 1
ATOM 780 C C . MET A 1 103 ? -0.327 -14.68 11.102 1 86.19 103 MET A C 1
ATOM 782 O O . MET A 1 103 ? -0.52 -14.406 12.289 1 86.19 103 MET A O 1
ATOM 786 N N . THR A 1 104 ? 0.274 -13.867 10.211 1 82.75 104 THR A N 1
ATOM 787 C CA . THR A 1 104 ? 0.885 -12.617 10.656 1 82.75 104 THR A CA 1
ATOM 788 C C . THR A 1 104 ? -0.182 -11.609 11.078 1 82.75 104 THR A C 1
ATOM 790 O O . THR A 1 104 ? -1.312 -11.656 10.594 1 82.75 104 THR A O 1
ATOM 793 N N . GLU A 1 105 ? 0.241 -10.711 11.969 1 84.19 105 GLU A N 1
ATOM 794 C CA . GLU A 1 105 ? -0.663 -9.688 12.492 1 84.19 105 GLU A CA 1
ATOM 795 C C . GLU A 1 105 ? -1.151 -8.766 11.375 1 84.19 105 GLU A C 1
ATOM 797 O O . GLU A 1 105 ? -2.301 -8.32 11.391 1 84.19 105 GLU A O 1
ATOM 802 N N . GLU A 1 106 ? -0.248 -8.484 10.398 1 88.81 106 GLU A N 1
ATOM 803 C CA . GLU A 1 106 ? -0.629 -7.609 9.297 1 88.81 106 GLU A CA 1
ATOM 804 C C . GLU A 1 106 ? -1.813 -8.18 8.523 1 88.81 106 GLU A C 1
ATOM 806 O O . GLU A 1 106 ? -2.756 -7.457 8.195 1 88.81 106 GLU A O 1
ATOM 811 N N . ARG A 1 107 ? -1.726 -9.477 8.328 1 88.81 107 ARG A N 1
ATOM 812 C CA . ARG A 1 107 ? -2.768 -10.148 7.559 1 88.81 107 ARG A CA 1
ATOM 813 C C . ARG A 1 107 ? -4.082 -10.18 8.328 1 88.81 107 ARG A C 1
ATOM 815 O O . ARG A 1 107 ? -5.141 -9.875 7.77 1 88.81 107 ARG A O 1
ATOM 822 N N . ILE A 1 108 ? -3.998 -10.477 9.609 1 92.38 108 ILE A N 1
ATOM 823 C CA . ILE A 1 108 ? -5.172 -10.539 10.477 1 92.38 108 ILE A CA 1
ATOM 824 C C . ILE A 1 108 ? -5.801 -9.148 10.594 1 92.38 108 ILE A C 1
ATOM 826 O O . ILE A 1 108 ? -7.008 -8.992 10.391 1 92.38 108 ILE A O 1
ATOM 830 N N . SER A 1 109 ? -4.988 -8.195 10.852 1 92.75 109 SER A N 1
ATOM 831 C CA . SER A 1 109 ? -5.473 -6.832 11.07 1 92.75 109 SER A CA 1
ATOM 832 C C . SER A 1 109 ? -6.117 -6.273 9.805 1 92.75 109 SER A C 1
ATOM 834 O O . SER A 1 109 ? -7.121 -5.559 9.883 1 92.75 109 SER A O 1
ATOM 836 N N . GLN A 1 110 ? -5.535 -6.523 8.672 1 95.19 110 GLN A N 1
ATOM 837 C CA . GLN A 1 110 ? -6.152 -6.051 7.434 1 95.19 110 GLN A CA 1
ATOM 838 C C . GLN A 1 110 ? -7.566 -6.602 7.273 1 95.19 110 GLN A C 1
ATOM 840 O O . GLN A 1 110 ? -8.5 -5.859 6.961 1 95.19 110 GLN A O 1
ATOM 845 N N . ILE A 1 111 ? -7.699 -7.906 7.492 1 96.88 111 ILE A N 1
ATOM 846 C CA . ILE A 1 111 ? -9 -8.547 7.34 1 96.88 111 ILE A CA 1
ATOM 847 C C . ILE A 1 111 ? -10 -7.926 8.312 1 96.88 111 ILE A C 1
ATOM 849 O O . ILE A 1 111 ? -11.102 -7.543 7.922 1 96.88 111 ILE A O 1
ATOM 853 N N . LYS A 1 112 ? -9.586 -7.695 9.516 1 95.12 112 LYS A N 1
ATOM 854 C CA . LYS A 1 112 ? -10.453 -7.152 10.562 1 95.12 112 LYS A CA 1
ATOM 855 C C . LYS A 1 112 ? -10.766 -5.684 10.305 1 95.12 112 LYS A C 1
ATOM 857 O O . LYS A 1 112 ? -11.828 -5.191 10.695 1 95.12 112 LYS A O 1
ATOM 862 N N . SER A 1 113 ? -9.852 -5.027 9.656 1 95.62 113 SER A N 1
ATOM 863 C CA . SER A 1 113 ? -10.023 -3.6 9.414 1 95.62 113 SER A CA 1
ATOM 864 C C . SER A 1 113 ? -11.25 -3.33 8.555 1 95.62 113 SER A C 1
ATOM 866 O O . SER A 1 113 ? -11.828 -2.242 8.609 1 95.62 113 SER A O 1
ATOM 868 N N . PHE A 1 114 ? -11.695 -4.289 7.785 1 95.75 114 PHE A N 1
ATOM 869 C CA . PHE A 1 114 ? -12.875 -4.156 6.941 1 95.75 114 PHE A CA 1
ATOM 870 C C . PHE A 1 114 ? -14.102 -4.754 7.625 1 95.75 114 PHE A C 1
ATOM 872 O O . PHE A 1 114 ? -15.102 -5.047 6.973 1 95.75 114 PHE A O 1
ATOM 879 N N . ASP A 1 115 ? -13.953 -5.004 8.875 1 94.31 115 ASP A N 1
ATOM 880 C CA . ASP A 1 115 ? -15.031 -5.5 9.727 1 94.31 115 ASP A CA 1
ATOM 881 C C . ASP A 1 115 ? -15.375 -6.949 9.383 1 94.31 115 ASP A C 1
ATOM 883 O O . ASP A 1 115 ? -16.531 -7.367 9.516 1 94.31 115 ASP A O 1
ATOM 887 N N . ALA A 1 116 ? -14.438 -7.695 8.836 1 97.62 116 ALA A N 1
ATOM 888 C CA . ALA A 1 116 ? -14.609 -9.125 8.594 1 97.62 116 ALA A CA 1
ATOM 889 C C . ALA A 1 116 ? -14.281 -9.938 9.852 1 97.62 116 ALA A C 1
ATOM 891 O O . ALA A 1 116 ? -13.492 -9.492 10.688 1 97.62 116 ALA A O 1
ATOM 892 N N . GLU A 1 117 ? -14.891 -11.062 9.969 1 97.75 117 GLU A N 1
ATOM 893 C CA . GLU A 1 117 ? -14.602 -11.992 11.055 1 97.75 117 GLU A CA 1
ATOM 894 C C . GLU A 1 117 ? -13.57 -13.031 10.633 1 97.75 117 GLU A C 1
ATOM 896 O O . GLU A 1 117 ? -13.523 -13.422 9.469 1 97.75 117 GLU A O 1
ATOM 901 N N . ILE A 1 118 ? -12.742 -13.414 11.594 1 97.62 118 ILE A N 1
ATOM 902 C CA . ILE A 1 118 ? -11.766 -14.469 11.359 1 97.62 118 ILE A CA 1
ATOM 903 C C . ILE A 1 118 ? -12.062 -15.656 12.281 1 97.62 118 ILE A C 1
ATOM 905 O O . ILE A 1 118 ? -12.25 -15.484 13.484 1 97.62 118 ILE A O 1
ATOM 909 N N . ILE A 1 119 ? -12.18 -16.781 11.742 1 97.38 119 ILE A N 1
ATOM 910 C CA . ILE A 1 119 ? -12.219 -18.016 12.5 1 97.38 119 ILE A CA 1
ATOM 911 C C . ILE A 1 119 ? -10.922 -18.797 12.281 1 97.38 119 ILE A C 1
ATOM 913 O O . ILE A 1 119 ? -10.633 -19.234 11.164 1 97.38 119 ILE A O 1
ATOM 917 N N . GLU A 1 120 ? -10.195 -18.938 13.297 1 95.25 120 GLU A N 1
ATOM 918 C CA . GLU A 1 120 ? -8.93 -19.656 13.203 1 95.25 120 GLU A CA 1
ATOM 919 C C . GLU A 1 120 ? -9.141 -21.172 13.281 1 95.25 120 GLU A C 1
ATOM 921 O O . GLU A 1 120 ? -10 -21.641 14.023 1 95.25 120 GLU A O 1
ATOM 926 N N . THR A 1 121 ? -8.453 -21.891 12.477 1 95.12 121 THR A N 1
ATOM 927 C CA . THR A 1 121 ? -8.453 -23.359 12.484 1 95.12 121 THR A CA 1
ATOM 928 C C . THR A 1 121 ? -7.098 -23.891 12.938 1 95.12 121 THR A C 1
ATOM 930 O O . THR A 1 121 ? -6.098 -23.172 12.906 1 95.12 121 THR A O 1
ATOM 933 N N . PRO A 1 122 ? -7.031 -25.125 13.375 1 90.75 122 PRO A N 1
ATOM 934 C CA . PRO A 1 122 ? -5.77 -25.688 13.867 1 90.75 122 PRO A CA 1
ATOM 935 C C . PRO A 1 122 ? -4.664 -25.656 12.812 1 90.75 122 PRO A C 1
ATOM 937 O O . PRO A 1 122 ? -4.926 -25.906 11.633 1 90.75 122 PRO A O 1
ATOM 940 N N . ARG A 1 123 ? -3.453 -25.5 13.297 1 86.12 123 ARG A N 1
ATOM 941 C CA . ARG A 1 123 ? -2.297 -25.344 12.422 1 86.12 123 ARG A CA 1
ATOM 942 C C . ARG A 1 123 ? -1.949 -26.672 11.734 1 86.12 123 ARG A C 1
ATOM 944 O O . ARG A 1 123 ? -1.385 -26.672 10.641 1 86.12 123 ARG A O 1
ATOM 951 N N . GLU A 1 124 ? -2.281 -27.766 12.359 1 83 124 GLU A N 1
ATOM 952 C CA . GLU A 1 124 ? -1.837 -29.094 11.922 1 83 124 GLU A CA 1
ATOM 953 C C . GLU A 1 124 ? -2.348 -29.406 10.523 1 83 124 GLU A C 1
ATOM 955 O O . GLU A 1 124 ? -1.65 -30.047 9.734 1 83 124 GLU A O 1
ATOM 960 N N . LYS A 1 125 ? -3.576 -28.922 10.234 1 82.38 125 LYS A N 1
ATOM 961 C CA . LYS A 1 125 ? -4.145 -29.219 8.922 1 82.38 125 LYS A CA 1
ATOM 962 C C . LYS A 1 125 ? -3.967 -28.047 7.965 1 82.38 125 LYS A C 1
ATOM 964 O O . LYS A 1 125 ? -4.359 -28.125 6.797 1 82.38 125 LYS A O 1
ATOM 969 N N . PHE A 1 126 ? -3.391 -27.016 8.43 1 82.19 126 PHE A N 1
ATOM 970 C CA . PHE A 1 126 ? -3.084 -25.812 7.664 1 82.19 126 PHE A CA 1
ATOM 971 C C . PHE A 1 126 ? -4.266 -25.406 6.793 1 82.19 126 PHE A C 1
ATOM 973 O O . PHE A 1 126 ? -5.406 -25.359 7.266 1 82.19 126 PHE A O 1
ATOM 980 N N . LEU A 1 127 ? -4.035 -25.078 5.551 1 82.12 127 LEU A N 1
ATOM 981 C CA . LEU A 1 127 ? -5.047 -24.484 4.684 1 82.12 127 LEU A CA 1
ATOM 982 C C . LEU A 1 127 ? -6.145 -25.5 4.367 1 82.12 127 LEU A C 1
ATOM 984 O O . LEU A 1 127 ? -7.312 -25.125 4.223 1 82.12 127 LEU A O 1
ATOM 988 N N . ASN A 1 128 ? -5.836 -26.781 4.281 1 83.5 128 ASN A N 1
ATOM 989 C CA . ASN A 1 128 ? -6.828 -27.797 3.98 1 83.5 128 ASN A CA 1
ATOM 990 C C . ASN A 1 128 ? -7.875 -27.906 5.086 1 83.5 128 ASN A C 1
ATOM 992 O O . ASN A 1 128 ? -9.062 -28.078 4.812 1 83.5 128 ASN A O 1
ATOM 996 N N . GLY A 1 129 ? -7.395 -27.859 6.297 1 88.38 129 GLY A N 1
ATOM 997 C CA . GLY A 1 129 ? -8.328 -27.828 7.414 1 88.38 129 GLY A CA 1
ATOM 998 C C . GLY A 1 129 ? -9.266 -26.641 7.395 1 88.38 129 GLY A C 1
ATOM 999 O O . GLY A 1 129 ? -10.438 -26.766 7.73 1 88.38 129 GLY A O 1
ATOM 1000 N N . SER A 1 130 ? -8.719 -25.531 6.977 1 91.88 130 SER A N 1
ATOM 1001 C CA . SER A 1 130 ? -9.516 -24.312 6.914 1 91.88 130 SER A CA 1
ATOM 1002 C C . SER A 1 130 ? -10.57 -24.391 5.816 1 91.88 130 SER A C 1
ATOM 1004 O O . SER A 1 130 ? -11.688 -23.906 5.98 1 91.88 130 SER A O 1
ATOM 1006 N N . VAL A 1 131 ? -10.25 -25 4.715 1 91.94 131 VAL A N 1
ATOM 1007 C CA . VAL A 1 131 ? -11.18 -25.172 3.609 1 91.94 131 VAL A CA 1
ATOM 1008 C C . VAL A 1 131 ? -12.352 -26.047 4.055 1 91.94 131 VAL A C 1
ATOM 1010 O O . VAL A 1 131 ? -13.516 -25.719 3.805 1 91.94 131 VAL A O 1
ATOM 1013 N N . GLU A 1 132 ? -12.031 -27.094 4.691 1 93.5 132 GLU A N 1
ATOM 1014 C CA . GLU A 1 132 ? -13.062 -28 5.191 1 93.5 132 GLU A CA 1
ATOM 1015 C C . GLU A 1 132 ? -13.977 -27.312 6.188 1 93.5 132 GLU A C 1
ATOM 1017 O O . GLU A 1 132 ? -15.203 -27.453 6.117 1 93.5 132 GLU A O 1
ATOM 1022 N N . ALA A 1 133 ? -13.383 -26.594 7.082 1 96.44 133 ALA A N 1
ATOM 1023 C CA . ALA A 1 133 ? -14.148 -25.891 8.109 1 96.44 133 ALA A CA 1
ATOM 1024 C C . ALA A 1 133 ? -15.07 -24.844 7.484 1 96.44 133 ALA A C 1
ATOM 1026 O O . ALA A 1 133 ? -16.219 -24.688 7.91 1 96.44 133 ALA A O 1
ATOM 1027 N N . ALA A 1 134 ? -14.602 -24.094 6.551 1 97.19 134 ALA A N 1
ATOM 1028 C CA . ALA A 1 134 ? -15.398 -23.078 5.875 1 97.19 134 ALA A CA 1
ATOM 1029 C C . ALA A 1 134 ? -16.594 -23.703 5.164 1 97.19 134 ALA A C 1
ATOM 1031 O O . ALA A 1 134 ? -17.719 -23.203 5.242 1 97.19 134 ALA A O 1
ATOM 1032 N N . GLY A 1 135 ? -16.344 -24.797 4.453 1 97 135 GLY A N 1
ATOM 1033 C CA . GLY A 1 135 ? -17.422 -25.516 3.789 1 97 135 GLY A CA 1
ATOM 1034 C C . GLY A 1 135 ? -18.5 -26 4.746 1 97 135 GLY A C 1
ATOM 1035 O O . GLY A 1 135 ? -19.688 -25.859 4.484 1 97 135 GLY A O 1
ATOM 1036 N N . GLU A 1 136 ? -18.047 -26.578 5.836 1 97.44 136 GLU A N 1
ATOM 1037 C CA . GLU A 1 136 ? -18.969 -27.078 6.855 1 97.44 136 GLU A CA 1
ATOM 1038 C C . GLU A 1 136 ? -19.797 -25.938 7.449 1 97.44 136 GLU A C 1
ATOM 1040 O O . GLU A 1 136 ? -21 -26.078 7.668 1 97.44 136 GLU A O 1
ATOM 1045 N N . TYR A 1 137 ? -19.156 -24.875 7.727 1 97.75 137 TYR A N 1
ATOM 1046 C CA . TYR A 1 137 ? -19.828 -23.703 8.289 1 97.75 137 TYR A CA 1
ATOM 1047 C C . TYR A 1 137 ? -20.953 -23.234 7.375 1 97.75 137 TYR A C 1
ATOM 1049 O O . TYR A 1 137 ? -22.062 -22.953 7.84 1 97.75 137 TYR A O 1
ATOM 1057 N N . ALA A 1 138 ? -20.656 -23.062 6.102 1 97.5 138 ALA A N 1
ATOM 1058 C CA . ALA A 1 138 ? -21.641 -22.578 5.141 1 97.5 138 ALA A CA 1
ATOM 1059 C C . ALA A 1 138 ? -22.812 -23.547 5.023 1 97.5 138 ALA A C 1
ATOM 1061 O O . ALA A 1 138 ? -23.953 -23.125 4.777 1 97.5 138 ALA A O 1
ATOM 1062 N N . ARG A 1 139 ? -22.547 -24.828 5.223 1 96.94 139 ARG A N 1
ATOM 1063 C CA . ARG A 1 139 ? -23.578 -25.844 5.113 1 96.94 139 ARG A CA 1
ATOM 1064 C C . ARG A 1 139 ? -24.562 -25.75 6.281 1 96.94 139 ARG A C 1
ATOM 1066 O O . ARG A 1 139 ? -25.766 -26 6.113 1 96.94 139 ARG A O 1
ATOM 1073 N N . ILE A 1 140 ? -24.141 -25.344 7.418 1 97.44 140 ILE A N 1
ATOM 1074 C CA . ILE A 1 140 ? -24.984 -25.438 8.609 1 97.44 140 ILE A CA 1
ATOM 1075 C C . ILE A 1 140 ? -25.578 -24.062 8.922 1 97.44 140 ILE A C 1
ATOM 1077 O O . ILE A 1 140 ? -26.422 -23.938 9.805 1 97.44 140 ILE A O 1
ATOM 1081 N N . HIS A 1 141 ? -25.109 -23.047 8.305 1 97.38 141 HIS A N 1
ATOM 1082 C CA . HIS A 1 141 ? -25.625 -21.703 8.562 1 97.38 141 HIS A CA 1
ATOM 1083 C C . HIS A 1 141 ? -26.469 -21.203 7.395 1 97.38 141 HIS A C 1
ATOM 1085 O O . HIS A 1 141 ? -26.062 -21.344 6.234 1 97.38 141 HIS A O 1
ATOM 1091 N N . GLU A 1 142 ? -27.562 -20.641 7.727 1 96.19 142 GLU A N 1
ATOM 1092 C CA . GLU A 1 142 ? -28.438 -20.078 6.707 1 96.19 142 GLU A CA 1
ATOM 1093 C C . GLU A 1 142 ? -27.875 -18.781 6.145 1 96.19 142 GLU A C 1
ATOM 1095 O O . GLU A 1 142 ? -27.141 -18.062 6.832 1 96.19 142 GLU A O 1
ATOM 1100 N N . ASN A 1 143 ? -28.219 -18.5 4.895 1 97.38 143 ASN A N 1
ATOM 1101 C CA . ASN A 1 143 ? -27.828 -17.266 4.223 1 97.38 143 ASN A CA 1
ATOM 1102 C C . ASN A 1 143 ? -26.312 -17.125 4.168 1 97.38 143 ASN A C 1
ATOM 1104 O O . ASN A 1 143 ? -25.781 -16.016 4.34 1 97.38 143 ASN A O 1
ATOM 1108 N N . CYS A 1 144 ? -25.656 -18.281 4.086 1 98.25 144 CYS A N 1
ATOM 1109 C CA . CYS A 1 144 ? -24.188 -18.359 4.043 1 98.25 144 CYS A CA 1
ATOM 1110 C C . CYS A 1 144 ? -23.719 -19.031 2.768 1 98.25 144 CYS A C 1
ATOM 1112 O O . CYS A 1 144 ? -24.297 -20.047 2.344 1 98.25 144 CYS A O 1
ATOM 1114 N N . TYR A 1 145 ? -22.781 -18.484 2.1 1 98.5 145 TYR A N 1
ATOM 1115 C CA . TYR A 1 145 ? -22.266 -19.016 0.842 1 98.5 145 TYR A CA 1
ATOM 1116 C C . TYR A 1 145 ? -20.75 -19.219 0.905 1 98.5 145 TYR A C 1
ATOM 1118 O O . TYR A 1 145 ? -20.016 -18.297 1.261 1 98.5 145 TYR A O 1
ATOM 1126 N N . PHE A 1 146 ? -20.297 -20.406 0.627 1 98.62 146 PHE A N 1
ATOM 1127 C CA . PHE A 1 146 ? -18.859 -20.719 0.546 1 98.62 146 PHE A CA 1
ATOM 1128 C C . PHE A 1 146 ? -18.328 -20.453 -0.856 1 98.62 146 PHE A C 1
ATOM 1130 O O . PHE A 1 146 ? -18.703 -21.156 -1.808 1 98.62 146 PHE A O 1
ATOM 1137 N N . LEU A 1 147 ? -17.391 -19.469 -0.948 1 98.06 147 LEU A N 1
ATOM 1138 C CA . LEU A 1 147 ? -16.906 -19.031 -2.252 1 98.06 147 LEU A CA 1
ATOM 1139 C C . LEU A 1 147 ? -15.945 -20.047 -2.848 1 98.06 147 LEU A C 1
ATOM 1141 O O . LEU A 1 147 ? -15.93 -20.266 -4.062 1 98.06 147 LEU A O 1
ATOM 1145 N N . ASP A 1 148 ? -15.062 -20.672 -2.012 1 95.69 148 ASP A N 1
ATOM 1146 C CA . ASP A 1 148 ? -14.164 -21.75 -2.381 1 95.69 148 ASP A CA 1
ATOM 1147 C C . ASP A 1 148 ? -13.227 -21.328 -3.514 1 95.69 148 ASP A C 1
ATOM 1149 O O . ASP A 1 148 ? -13.172 -22 -4.555 1 95.69 148 ASP A O 1
ATOM 1153 N N . GLN A 1 149 ? -12.414 -20.406 -3.27 1 92.5 149 GLN A N 1
ATOM 1154 C CA . GLN A 1 149 ? -11.531 -19.891 -4.312 1 92.5 149 GLN A CA 1
ATOM 1155 C C . GLN A 1 149 ? -10.648 -20.984 -4.895 1 92.5 149 GLN A C 1
ATOM 1157 O O . GLN A 1 149 ? -10.195 -20.891 -6.035 1 92.5 149 GLN A O 1
ATOM 1162 N N . ALA A 1 150 ? -10.398 -22.047 -4.152 1 88.94 150 ALA A N 1
ATOM 1163 C CA . ALA A 1 150 ? -9.469 -23.094 -4.57 1 88.94 150 ALA A CA 1
ATOM 1164 C C . ALA A 1 150 ? -10.07 -23.938 -5.688 1 88.94 150 ALA A C 1
ATOM 1166 O O . ALA A 1 150 ? -9.344 -24.453 -6.539 1 88.94 150 ALA A O 1
ATOM 1167 N N . SER A 1 151 ? -11.398 -24.016 -5.684 1 92.12 151 SER A N 1
ATOM 1168 C CA . SER A 1 151 ? -12.016 -24.922 -6.656 1 92.12 151 SER A CA 1
ATOM 1169 C C . SER A 1 151 ? -12.992 -24.156 -7.559 1 92.12 151 SER A C 1
ATOM 1171 O O . SER A 1 151 ? -13.445 -24.703 -8.57 1 92.12 151 SER A O 1
ATOM 1173 N N . ASN A 1 152 ? -13.312 -22.938 -7.215 1 95.94 152 ASN A N 1
ATOM 1174 C CA . ASN A 1 152 ? -14.242 -22.125 -8 1 95.94 152 ASN A CA 1
ATOM 1175 C C . ASN A 1 152 ? -13.656 -21.75 -9.359 1 95.94 152 ASN A C 1
ATOM 1177 O O . ASN A 1 152 ? -12.672 -21.016 -9.422 1 95.94 152 ASN A O 1
ATOM 1181 N N . PRO A 1 153 ? -14.273 -22.219 -10.445 1 96.44 153 PRO A N 1
ATOM 1182 C CA . PRO A 1 153 ? -13.703 -21.922 -11.758 1 96.44 153 PRO A CA 1
ATOM 1183 C C . PRO A 1 153 ? -13.672 -20.438 -12.078 1 96.44 153 PRO A C 1
ATOM 1185 O O . PRO A 1 153 ? -12.906 -20 -12.93 1 96.44 153 PRO A O 1
ATOM 1188 N N . LEU A 1 154 ? -14.484 -19.672 -11.391 1 98 154 LEU A N 1
ATOM 1189 C CA . LEU A 1 154 ? -14.484 -18.219 -11.57 1 98 154 LEU A CA 1
ATOM 1190 C C . LEU A 1 154 ? -13.133 -17.625 -11.18 1 98 154 LEU A C 1
ATOM 1192 O O . LEU A 1 154 ? -12.789 -16.516 -11.609 1 98 154 LEU A O 1
ATOM 1196 N N . ASN A 1 155 ? -12.414 -18.406 -10.328 1 97.56 155 ASN A N 1
ATOM 1197 C CA . ASN A 1 155 ? -11.062 -17.984 -9.961 1 97.56 155 ASN A CA 1
ATOM 1198 C C . ASN A 1 155 ? -10.164 -17.859 -11.188 1 97.56 155 ASN A C 1
ATOM 1200 O O . ASN A 1 155 ? -9.484 -16.844 -11.359 1 97.56 155 ASN A O 1
ATOM 1204 N N . ARG A 1 156 ? -10.172 -18.797 -12.109 1 97 156 ARG A N 1
ATOM 1205 C CA . ARG A 1 156 ? -9.375 -18.766 -13.328 1 97 156 ARG A CA 1
ATOM 1206 C C . ARG A 1 156 ? -9.891 -17.703 -14.289 1 97 156 ARG A C 1
ATOM 1208 O O . ARG A 1 156 ? -9.102 -16.984 -14.898 1 97 156 ARG A O 1
ATOM 1215 N N . GLU A 1 157 ? -11.164 -17.594 -14.383 1 97.88 157 GLU A N 1
ATOM 1216 C CA . GLU A 1 157 ? -11.789 -16.641 -15.297 1 97.88 157 GLU A CA 1
ATOM 1217 C C . GLU A 1 157 ? -11.445 -15.203 -14.914 1 97.88 157 GLU A C 1
ATOM 1219 O O . GLU A 1 157 ? -11.344 -14.336 -15.789 1 97.88 157 GLU A O 1
ATOM 1224 N N . ALA A 1 158 ? -11.266 -15.008 -13.625 1 97.94 158 ALA A N 1
ATOM 1225 C CA . ALA A 1 158 ? -10.977 -13.68 -13.102 1 97.94 158 ALA A CA 1
ATOM 1226 C C . ALA A 1 158 ? -9.719 -13.094 -13.742 1 97.94 158 ALA A C 1
ATOM 1228 O O . ALA A 1 158 ? -9.516 -11.883 -13.734 1 97.94 158 ALA A O 1
ATOM 1229 N N . TRP A 1 159 ? -8.891 -13.922 -14.367 1 98.31 159 TRP A N 1
ATOM 1230 C CA . TRP A 1 159 ? -7.57 -13.492 -14.812 1 98.31 159 TRP A CA 1
ATOM 1231 C C . TRP A 1 159 ? -7.516 -13.367 -16.328 1 98.31 159 TRP A C 1
ATOM 1233 O O . TRP A 1 159 ? -6.488 -12.977 -16.891 1 98.31 159 TRP A O 1
ATOM 1243 N N . ASP A 1 160 ? -8.625 -13.633 -17 1 97.88 160 ASP A N 1
ATOM 1244 C CA . ASP A 1 160 ? -8.703 -13.414 -18.438 1 97.88 160 ASP A CA 1
ATOM 1245 C C . ASP A 1 160 ? -8.375 -11.961 -18.781 1 97.88 160 ASP A C 1
ATOM 1247 O O . ASP A 1 160 ? -7.621 -11.703 -19.734 1 97.88 160 ASP A O 1
ATOM 1251 N N . ASN A 1 161 ? -8.938 -11.109 -17.984 1 96.38 161 ASN A N 1
ATOM 1252 C CA . ASN A 1 161 ? -8.742 -9.688 -18.266 1 96.38 161 ASN A CA 1
ATOM 1253 C C . ASN A 1 161 ? -7.277 -9.289 -18.094 1 96.38 161 ASN A C 1
ATOM 1255 O O . ASN A 1 161 ? -6.781 -8.422 -18.812 1 96.38 161 ASN A O 1
ATOM 1259 N N . CYS A 1 162 ? -6.637 -9.82 -17.078 1 97.69 162 CYS A N 1
ATOM 1260 C CA . CYS A 1 162 ? -5.219 -9.516 -16.891 1 97.69 162 CYS A CA 1
ATOM 1261 C C . CYS A 1 162 ? -4.406 -9.977 -18.094 1 97.69 162 CYS A C 1
ATOM 1263 O O . CYS A 1 162 ? -3.502 -9.266 -18.547 1 97.69 162 CYS A O 1
ATOM 1265 N N . GLY A 1 163 ? -4.719 -11.195 -18.609 1 98.38 163 GLY A N 1
ATOM 1266 C CA . GLY A 1 163 ? -4.082 -11.641 -19.844 1 98.38 163 GLY A CA 1
ATOM 1267 C C . GLY A 1 163 ? -4.273 -10.68 -21 1 98.38 163 GLY A C 1
ATOM 1268 O O . GLY A 1 163 ? -3.32 -10.352 -21.703 1 98.38 163 GLY A O 1
ATOM 1269 N N . LYS A 1 164 ? -5.434 -10.188 -21.172 1 97.94 164 LYS A N 1
ATOM 1270 C CA . LYS A 1 164 ? -5.746 -9.242 -22.234 1 97.94 164 LYS A CA 1
ATOM 1271 C C . LYS A 1 164 ? -5.023 -7.914 -22.016 1 97.94 164 LYS A C 1
ATOM 1273 O O . LYS A 1 164 ? -4.617 -7.258 -22.984 1 97.94 164 LYS A O 1
ATOM 1278 N N . GLU A 1 165 ? -4.938 -7.504 -20.734 1 96.44 165 GLU A N 1
ATOM 1279 C CA . GLU A 1 165 ? -4.168 -6.305 -20.422 1 96.44 165 GLU A CA 1
ATOM 1280 C C . GLU A 1 165 ? -2.721 -6.438 -20.891 1 96.44 165 GLU A C 1
ATOM 1282 O O . GLU A 1 165 ? -2.145 -5.488 -21.422 1 96.44 165 GLU A O 1
ATOM 1287 N N . ILE A 1 166 ? -2.154 -7.582 -20.641 1 97.56 166 ILE A N 1
ATOM 1288 C CA . ILE A 1 166 ? -0.772 -7.84 -21.031 1 97.56 166 ILE A CA 1
ATOM 1289 C C . ILE A 1 166 ? -0.645 -7.773 -22.547 1 97.56 166 ILE A C 1
ATOM 1291 O O . ILE A 1 166 ? 0.254 -7.113 -23.078 1 97.56 166 ILE A O 1
ATOM 1295 N N . VAL A 1 167 ? -1.536 -8.398 -23.266 1 97.69 167 VAL A N 1
ATOM 1296 C CA . VAL A 1 167 ? -1.526 -8.414 -24.719 1 97.69 167 VAL A CA 1
ATOM 1297 C C . VAL A 1 167 ? -1.625 -6.988 -25.25 1 97.69 167 VAL A C 1
ATOM 1299 O O . VAL A 1 167 ? -0.885 -6.605 -26.172 1 97.69 167 VAL A O 1
ATOM 1302 N N . LYS A 1 168 ? -2.533 -6.199 -24.703 1 95.81 168 LYS A N 1
ATOM 1303 C CA . LYS A 1 168 ? -2.705 -4.812 -25.109 1 95.81 168 LYS A CA 1
ATOM 1304 C C . LYS A 1 168 ? -1.417 -4.016 -24.922 1 95.81 168 LYS A C 1
ATOM 1306 O O . LYS A 1 168 ? -1.049 -3.207 -25.766 1 95.81 168 LYS A O 1
ATOM 1311 N N . SER A 1 169 ? -0.773 -4.234 -23.797 1 93.88 169 SER A N 1
ATOM 1312 C CA . SER A 1 169 ? 0.485 -3.551 -23.516 1 93.88 169 SER A CA 1
ATOM 1313 C C . SER A 1 169 ? 1.547 -3.908 -24.562 1 93.88 169 SER A C 1
ATOM 1315 O O . SER A 1 169 ? 2.248 -3.029 -25.062 1 93.88 169 SER A O 1
ATOM 1317 N N . PHE A 1 170 ? 1.634 -5.133 -24.828 1 95.25 170 PHE A N 1
ATOM 1318 C CA . PHE A 1 170 ? 2.664 -5.574 -25.766 1 95.25 170 PHE A CA 1
ATOM 1319 C C . PHE A 1 170 ? 2.322 -5.152 -27.188 1 95.25 170 PHE A C 1
ATOM 1321 O O . PHE A 1 170 ? 3.217 -4.859 -27.984 1 95.25 170 PHE A O 1
ATOM 1328 N N . ASP A 1 171 ? 1.047 -5.117 -27.531 1 93.88 171 ASP A N 1
ATOM 1329 C CA . ASP A 1 171 ? 0.623 -4.578 -28.812 1 93.88 171 ASP A CA 1
ATOM 1330 C C . ASP A 1 171 ? 1.098 -3.139 -29 1 93.88 171 ASP A C 1
ATOM 1332 O O . ASP A 1 171 ? 1.578 -2.764 -30.062 1 93.88 171 ASP A O 1
ATOM 1336 N N . SER A 1 172 ? 0.937 -2.439 -27.953 1 91.69 172 SER A N 1
ATOM 1337 C CA . SER A 1 172 ? 1.341 -1.038 -28.016 1 91.69 172 SER A CA 1
ATOM 1338 C C . SER A 1 172 ? 2.85 -0.903 -28.188 1 91.69 172 SER A C 1
ATOM 1340 O O . SER A 1 172 ? 3.328 0.094 -28.734 1 91.69 172 SER A O 1
ATOM 1342 N N . LEU A 1 173 ? 3.586 -1.912 -27.766 1 89.69 173 LEU A N 1
ATOM 1343 C CA . LEU A 1 173 ? 5.039 -1.929 -27.891 1 89.69 173 LEU A CA 1
ATOM 1344 C C . LEU A 1 173 ? 5.453 -2.494 -29.25 1 89.69 173 LEU A C 1
ATOM 1346 O O . LEU A 1 173 ? 6.605 -2.352 -29.656 1 89.69 173 LEU A O 1
ATOM 1350 N N . GLY A 1 174 ? 4.566 -3.035 -29.922 1 93.81 174 GLY A N 1
ATOM 1351 C CA . GLY A 1 174 ? 4.895 -3.744 -31.141 1 93.81 174 GLY A CA 1
ATOM 1352 C C . GLY A 1 174 ? 5.762 -4.969 -30.906 1 93.81 174 GLY A C 1
ATOM 1353 O O . GLY A 1 174 ? 6.629 -5.285 -31.734 1 93.81 174 GLY A O 1
ATOM 1354 N N . GLU A 1 175 ? 5.66 -5.559 -29.734 1 94.94 175 GLU A N 1
ATOM 1355 C CA . GLU A 1 175 ? 6.453 -6.715 -29.328 1 94.94 175 GLU A CA 1
ATOM 1356 C C . GLU A 1 175 ? 5.562 -7.91 -29.016 1 94.94 175 GLU A C 1
ATOM 1358 O O . GLU A 1 175 ? 4.34 -7.781 -28.953 1 94.94 175 GLU A O 1
ATOM 1363 N N . LYS A 1 176 ? 6.152 -9.016 -28.922 1 96.88 176 LYS A N 1
ATOM 1364 C CA . LYS A 1 176 ? 5.438 -10.227 -28.531 1 96.88 176 LYS A CA 1
ATOM 1365 C C . LYS A 1 176 ? 5.984 -10.781 -27.219 1 96.88 176 LYS A C 1
ATOM 1367 O O . LYS A 1 176 ? 7.102 -10.445 -26.812 1 96.88 176 LYS A O 1
ATOM 1372 N N . VAL A 1 177 ? 5.211 -11.609 -26.578 1 98.44 177 VAL A N 1
ATOM 1373 C CA . VAL A 1 177 ? 5.637 -12.297 -25.359 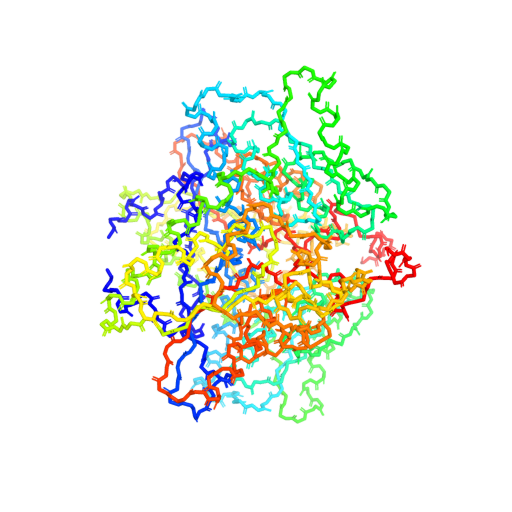1 98.44 177 VAL A CA 1
ATOM 1374 C C . VAL A 1 177 ? 6.223 -13.656 -25.719 1 98.44 177 VAL A C 1
ATOM 1376 O O . VAL A 1 177 ? 5.582 -14.453 -26.406 1 98.44 177 VAL A O 1
ATOM 1379 N N . ASP A 1 178 ? 7.434 -13.945 -25.25 1 98.75 178 ASP A N 1
ATOM 1380 C CA . ASP A 1 178 ? 8.078 -15.227 -25.531 1 98.75 178 ASP A CA 1
ATOM 1381 C C . ASP A 1 178 ? 7.879 -16.203 -24.375 1 98.75 178 ASP A C 1
ATOM 1383 O O . ASP A 1 178 ? 7.727 -17.406 -24.594 1 98.75 178 ASP A O 1
ATOM 1387 N N . TYR A 1 179 ? 7.879 -15.688 -23.172 1 98.88 179 TYR A N 1
ATOM 1388 C CA . TYR A 1 179 ? 7.727 -16.516 -21.969 1 98.88 179 TYR A CA 1
ATOM 1389 C C . TYR A 1 179 ? 6.758 -15.875 -20.984 1 98.88 179 TYR A C 1
ATOM 1391 O O . TYR A 1 179 ? 6.773 -14.656 -20.797 1 98.88 179 TYR A O 1
ATOM 1399 N N . PHE A 1 180 ? 5.887 -16.656 -20.469 1 98.88 180 PHE A N 1
ATOM 1400 C CA . PHE A 1 180 ? 5.133 -16.297 -19.281 1 98.88 180 PHE A CA 1
ATOM 1401 C C . PHE A 1 180 ? 5.562 -17.172 -18.094 1 98.88 180 PHE A C 1
ATOM 1403 O O . PHE A 1 180 ? 5.434 -18.391 -18.141 1 98.88 180 PHE A O 1
ATOM 1410 N N . ILE A 1 181 ? 6.113 -16.562 -17.047 1 98.94 181 ILE A N 1
ATOM 1411 C CA . ILE A 1 181 ? 6.66 -17.266 -15.883 1 98.94 181 ILE A CA 1
ATOM 1412 C C . ILE A 1 181 ? 5.934 -16.812 -14.617 1 98.94 181 ILE A C 1
ATOM 1414 O O . ILE A 1 181 ? 5.941 -15.633 -14.273 1 98.94 181 ILE A O 1
ATOM 1418 N N . CYS A 1 182 ? 5.371 -17.797 -13.93 1 98.75 182 CYS A N 1
ATOM 1419 C CA . CYS A 1 182 ? 4.523 -17.406 -12.812 1 98.75 182 CYS A CA 1
ATOM 1420 C C . CYS A 1 182 ? 4.32 -18.562 -11.844 1 98.75 182 CYS A C 1
ATOM 1422 O O . CYS A 1 182 ? 4.113 -19.703 -12.273 1 98.75 182 CYS A O 1
ATOM 1424 N N . ALA A 1 183 ? 4.363 -18.25 -10.57 1 98.31 183 ALA A N 1
ATOM 1425 C CA . ALA A 1 183 ? 4.137 -19.234 -9.523 1 98.31 183 ALA A CA 1
ATOM 1426 C C . ALA A 1 183 ? 2.684 -19.703 -9.516 1 98.31 183 ALA A C 1
ATOM 1428 O O . ALA A 1 183 ? 1.774 -18.938 -9.836 1 98.31 183 ALA A O 1
ATOM 1429 N N . ILE A 1 184 ? 2.504 -20.953 -9.109 1 96.75 184 ILE A N 1
ATOM 1430 C CA . ILE A 1 184 ? 1.181 -21.562 -9.117 1 96.75 184 ILE A CA 1
ATOM 1431 C C . ILE A 1 184 ? 0.733 -21.859 -7.688 1 96.75 184 ILE A C 1
ATOM 1433 O O . ILE A 1 184 ? 1.281 -22.734 -7.023 1 96.75 184 ILE A O 1
ATOM 1437 N N . GLY A 1 185 ? -0.217 -21.078 -7.234 1 92.38 185 GLY A N 1
ATOM 1438 C CA . GLY A 1 185 ? -0.901 -21.344 -5.984 1 92.38 185 GLY A CA 1
ATOM 1439 C C . GLY A 1 185 ? -2.232 -22.047 -6.172 1 92.38 185 GLY A C 1
ATOM 1440 O O . GLY A 1 185 ? -2.273 -23.219 -6.574 1 92.38 185 GLY A O 1
ATOM 1441 N N . THR A 1 186 ? -3.303 -21.219 -6.109 1 90.56 186 THR A N 1
ATOM 1442 C CA . THR A 1 186 ? -4.621 -21.766 -6.398 1 90.56 186 THR A CA 1
ATOM 1443 C C . THR A 1 186 ? -4.766 -22.062 -7.891 1 90.56 186 THR A C 1
ATOM 1445 O O . THR A 1 186 ? -5.738 -22.703 -8.312 1 90.56 186 THR A O 1
ATOM 1448 N N . GLY A 1 187 ? -3.832 -21.625 -8.641 1 94.75 187 GLY A N 1
ATOM 1449 C CA . GLY A 1 187 ? -3.756 -21.984 -10.055 1 94.75 187 GLY A CA 1
ATOM 1450 C C . GLY A 1 187 ? -4.535 -21.031 -10.945 1 94.75 187 GLY A C 1
ATOM 1451 O O . GLY A 1 187 ? -4.383 -21.062 -12.172 1 94.75 187 GLY A O 1
ATOM 1452 N N . GLY A 1 188 ? -5.328 -20.125 -10.336 1 96.5 188 GLY A N 1
ATOM 1453 C CA . GLY A 1 188 ? -6.168 -19.234 -11.117 1 96.5 188 GLY A CA 1
ATOM 1454 C C . GLY A 1 188 ? -5.371 -18.219 -11.914 1 96.5 188 GLY A C 1
ATOM 1455 O O . GLY A 1 188 ? -5.59 -18.062 -13.117 1 96.5 188 GLY A O 1
ATOM 1456 N N . THR A 1 189 ? -4.414 -17.594 -11.266 1 97.88 189 THR A N 1
ATOM 1457 C CA . THR A 1 189 ? -3.607 -16.562 -11.922 1 97.88 189 THR A CA 1
ATOM 1458 C C . THR A 1 189 ? -2.859 -17.141 -13.117 1 97.88 189 THR A C 1
ATOM 1460 O O . THR A 1 189 ? -2.99 -16.656 -14.242 1 97.88 189 THR A O 1
ATOM 1463 N N . PHE A 1 190 ? -2.148 -18.234 -12.898 1 98.38 190 PHE A N 1
ATOM 1464 C CA . PHE A 1 190 ? -1.344 -18.828 -13.953 1 98.38 190 PHE A CA 1
ATOM 1465 C C . PHE A 1 190 ? -2.223 -19.281 -15.117 1 98.38 190 PHE A C 1
ATOM 1467 O O . PHE A 1 190 ? -1.977 -18.906 -16.266 1 98.38 190 PHE A O 1
ATOM 1474 N N . SER A 1 191 ? -3.227 -20.016 -14.836 1 98.62 191 SER A N 1
ATOM 1475 C CA . SER A 1 191 ? -4.043 -20.641 -15.875 1 98.62 191 SER A CA 1
ATOM 1476 C C . SER A 1 191 ? -4.824 -19.594 -16.656 1 98.62 191 SER A C 1
ATOM 1478 O O . SER A 1 191 ? -4.93 -19.688 -17.891 1 98.62 191 SER A O 1
ATOM 1480 N N . GLY A 1 192 ? -5.395 -18.625 -15.93 1 98.62 192 GLY A N 1
ATOM 1481 C CA . GLY A 1 192 ? -6.16 -17.594 -16.609 1 98.62 192 GLY A CA 1
ATOM 1482 C C . GLY A 1 192 ? -5.32 -16.766 -17.562 1 98.62 192 GLY A C 1
ATOM 1483 O O . GLY A 1 192 ? -5.707 -16.547 -18.703 1 98.62 192 GLY A O 1
ATOM 1484 N N . ILE A 1 193 ? -4.176 -16.297 -17.078 1 98.88 193 ILE A N 1
ATOM 1485 C CA . ILE A 1 193 ? -3.299 -15.469 -17.891 1 98.88 193 ILE A CA 1
ATOM 1486 C C . ILE A 1 193 ? -2.709 -16.297 -19.031 1 98.88 193 ILE A C 1
ATOM 1488 O O . ILE A 1 193 ? -2.693 -15.852 -20.188 1 98.88 193 ILE A O 1
ATOM 1492 N N . ALA A 1 194 ? -2.268 -17.5 -18.75 1 98.88 194 ALA A N 1
ATOM 1493 C CA . ALA A 1 194 ? -1.669 -18.359 -19.75 1 98.88 194 ALA A CA 1
ATOM 1494 C C . ALA A 1 194 ? -2.652 -18.641 -20.891 1 98.88 194 ALA A C 1
ATOM 1496 O O . ALA A 1 194 ? -2.271 -18.656 -22.062 1 98.88 194 ALA A O 1
ATOM 1497 N N . LYS A 1 195 ? -3.877 -18.922 -20.531 1 98.69 195 LYS A N 1
ATOM 1498 C CA . LYS A 1 195 ? -4.906 -19.188 -21.531 1 98.69 195 LYS A CA 1
ATOM 1499 C C . LYS A 1 195 ? -4.996 -18.047 -22.547 1 98.69 195 LYS A C 1
ATOM 1501 O O . LYS A 1 195 ? -4.965 -18.297 -23.75 1 98.69 195 LYS A O 1
ATOM 1506 N N . GLN A 1 196 ? -5.094 -16.844 -22.062 1 98.69 196 GLN A N 1
ATOM 1507 C CA . GLN A 1 196 ? -5.223 -15.688 -22.938 1 98.69 196 GLN A CA 1
ATOM 1508 C C . GLN A 1 196 ? -3.953 -15.469 -23.766 1 98.69 196 GLN A C 1
ATOM 1510 O O . GLN A 1 196 ? -4.02 -15.188 -24.953 1 98.69 196 GLN A O 1
ATOM 1515 N N . LEU A 1 197 ? -2.787 -15.602 -23.125 1 98.81 197 LEU A N 1
ATOM 1516 C CA . LEU A 1 197 ? -1.53 -15.352 -23.812 1 98.81 197 LEU A CA 1
ATOM 1517 C C . LEU A 1 197 ? -1.311 -16.375 -24.922 1 98.81 197 LEU A C 1
ATOM 1519 O O . LEU A 1 197 ? -0.795 -16.047 -25.984 1 98.81 197 LEU A O 1
ATOM 1523 N N . LYS A 1 198 ? -1.653 -17.609 -24.719 1 98.69 198 LYS A N 1
ATOM 1524 C CA . LYS A 1 198 ? -1.466 -18.656 -25.719 1 98.69 198 LYS A CA 1
ATOM 1525 C C . LYS A 1 198 ? -2.377 -18.422 -26.922 1 98.69 198 LYS A C 1
ATOM 1527 O O . LYS A 1 198 ? -2.043 -18.812 -28.047 1 98.69 198 LYS A O 1
ATOM 1532 N N . ILE A 1 199 ? -3.545 -17.844 -26.719 1 98.25 199 ILE A N 1
ATOM 1533 C CA . ILE A 1 199 ? -4.449 -17.5 -27.812 1 98.25 199 ILE A CA 1
ATOM 1534 C C . ILE A 1 199 ? -3.781 -16.469 -28.734 1 98.25 199 ILE A C 1
ATOM 1536 O O . ILE A 1 199 ? -3.842 -16.594 -29.969 1 98.25 199 ILE A O 1
ATOM 1540 N N . TYR A 1 200 ? -3.066 -15.531 -28.156 1 97.88 200 TYR A N 1
ATOM 1541 C CA . TYR A 1 200 ? -2.516 -14.422 -28.922 1 97.88 200 TYR A CA 1
ATOM 1542 C C . TYR A 1 200 ? -1.097 -14.727 -29.375 1 97.88 200 TYR A C 1
ATOM 1544 O O . TYR A 1 200 ? -0.652 -14.219 -30.406 1 97.88 200 TYR A O 1
ATOM 1552 N N . TYR A 1 201 ? -0.407 -15.5 -28.594 1 98.31 201 TYR A N 1
ATOM 1553 C CA . TYR A 1 201 ? 0.962 -15.898 -28.891 1 98.31 201 TYR A CA 1
ATOM 1554 C C . TYR A 1 201 ? 1.097 -17.422 -28.906 1 98.31 201 TYR A C 1
ATOM 1556 O O . TYR A 1 201 ? 1.61 -18.016 -27.953 1 98.31 201 TYR A O 1
ATOM 1564 N N . PRO A 1 202 ? 0.864 -18.047 -29.984 1 97.44 202 PRO A N 1
ATOM 1565 C CA . PRO A 1 202 ? 0.805 -19.516 -30.031 1 97.44 202 PRO A CA 1
ATOM 1566 C C . PRO A 1 202 ? 2.146 -20.172 -29.719 1 97.44 202 PRO A C 1
ATOM 1568 O O . PRO A 1 202 ? 2.186 -21.312 -29.25 1 97.44 202 PRO A O 1
ATOM 1571 N N . ASP A 1 203 ? 3.229 -19.5 -29.906 1 97.81 203 ASP A N 1
ATOM 1572 C CA . ASP A 1 203 ? 4.555 -20.078 -29.703 1 97.81 203 ASP A CA 1
ATOM 1573 C C . ASP A 1 203 ? 5.074 -19.766 -28.297 1 97.81 203 ASP A C 1
ATOM 1575 O O . ASP A 1 203 ? 6.215 -20.094 -27.969 1 97.81 203 ASP A O 1
ATOM 1579 N N . ILE A 1 204 ? 4.262 -19.141 -27.484 1 98.75 204 ILE A N 1
ATOM 1580 C CA . ILE A 1 204 ? 4.688 -18.75 -26.141 1 98.75 204 ILE A CA 1
ATOM 1581 C C . ILE A 1 204 ? 5.047 -19.984 -25.328 1 98.75 204 ILE A C 1
ATOM 1583 O O . ILE A 1 204 ? 4.438 -21.047 -25.5 1 98.75 204 ILE A O 1
ATOM 1587 N N . ILE A 1 205 ? 6.027 -19.906 -24.484 1 98.88 205 ILE A N 1
ATOM 1588 C CA . ILE A 1 205 ? 6.34 -20.953 -23.516 1 98.88 205 ILE A CA 1
ATOM 1589 C C . ILE A 1 205 ? 5.91 -20.484 -22.125 1 98.88 205 ILE A C 1
ATOM 1591 O O . ILE A 1 205 ? 6.312 -19.422 -21.656 1 98.88 205 ILE A O 1
ATOM 1595 N N . THR A 1 206 ? 5.082 -21.25 -21.453 1 98.88 206 THR A N 1
ATOM 1596 C CA . THR A 1 206 ? 4.594 -20.922 -20.125 1 98.88 206 THR A CA 1
ATOM 1597 C C . THR A 1 206 ? 5.297 -21.781 -19.078 1 98.88 206 THR A C 1
ATOM 1599 O O . THR A 1 206 ? 5.375 -23 -19.203 1 98.88 206 THR A O 1
ATOM 1602 N N . VAL A 1 207 ? 5.859 -21.109 -18.094 1 98.88 207 VAL A N 1
ATOM 1603 C CA . VAL A 1 207 ? 6.641 -21.781 -17.062 1 98.88 207 VAL A CA 1
ATOM 1604 C C . VAL A 1 207 ? 5.965 -21.594 -15.703 1 98.88 207 VAL A C 1
ATOM 1606 O O . VAL A 1 207 ? 5.863 -20.469 -15.203 1 98.88 207 VAL A O 1
ATOM 1609 N N . GLY A 1 208 ? 5.465 -22.688 -15.125 1 98.62 208 GLY A N 1
ATOM 1610 C CA . GLY A 1 208 ? 4.953 -22.656 -13.766 1 98.62 208 GLY A CA 1
ATOM 1611 C C . GLY A 1 208 ? 6.035 -22.844 -12.719 1 98.62 208 GLY A C 1
ATOM 1612 O O . GLY A 1 208 ? 7.035 -23.531 -12.961 1 98.62 208 GLY A O 1
ATOM 1613 N N . ILE A 1 209 ? 5.828 -22.266 -11.523 1 98.56 209 ILE A N 1
ATOM 1614 C CA . ILE A 1 209 ? 6.781 -22.375 -10.43 1 98.56 209 ILE A CA 1
ATOM 1615 C C . ILE A 1 209 ? 6.09 -22.953 -9.195 1 98.56 209 ILE A C 1
ATOM 1617 O O . ILE A 1 209 ? 5.008 -22.5 -8.812 1 98.56 209 ILE A O 1
ATOM 1621 N N . GLU A 1 210 ? 6.625 -23.953 -8.609 1 97.81 210 GLU A N 1
ATOM 1622 C CA . GLU A 1 210 ? 6.219 -24.484 -7.312 1 97.81 210 GLU A CA 1
ATOM 1623 C C . GLU A 1 210 ? 7.355 -24.391 -6.301 1 97.81 210 GLU A C 1
ATOM 1625 O O . GLU A 1 210 ? 8.508 -24.172 -6.672 1 97.81 210 GLU A O 1
ATOM 1630 N N . VAL A 1 211 ? 6.984 -24.469 -5.027 1 96.69 211 VAL A N 1
ATOM 1631 C CA . VAL A 1 211 ? 8 -24.516 -3.98 1 96.69 211 VAL A CA 1
ATOM 1632 C C . VAL A 1 211 ? 8.602 -25.906 -3.898 1 96.69 211 VAL A C 1
ATOM 1634 O O . VAL A 1 211 ? 7.883 -26.906 -3.951 1 96.69 211 VAL A O 1
ATOM 1637 N N . ASP A 1 212 ? 9.898 -25.938 -3.715 1 96.44 212 ASP A N 1
ATOM 1638 C CA . ASP A 1 212 ? 10.617 -27.203 -3.766 1 96.44 212 ASP A CA 1
ATOM 1639 C C . ASP A 1 212 ? 10.117 -28.156 -2.684 1 96.44 212 ASP A C 1
ATOM 1641 O O . ASP A 1 212 ? 10.023 -29.375 -2.912 1 96.44 212 ASP A O 1
ATOM 1645 N N . LYS A 1 213 ? 9.656 -27.672 -1.567 1 93.75 213 LYS A N 1
ATOM 1646 C CA . LYS A 1 213 ? 9.234 -28.5 -0.443 1 93.75 213 LYS A CA 1
ATOM 1647 C C . LYS A 1 213 ? 7.758 -28.875 -0.558 1 93.75 213 LYS A C 1
ATOM 1649 O O . LYS A 1 213 ? 7.227 -29.609 0.28 1 93.75 213 LYS A O 1
ATOM 1654 N N . SER A 1 214 ? 7.109 -28.422 -1.552 1 93.5 214 SER A N 1
ATOM 1655 C CA . SER A 1 214 ? 5.703 -28.719 -1.813 1 93.5 214 SER A CA 1
ATOM 1656 C C . SER A 1 214 ? 5.359 -28.5 -3.283 1 93.5 214 SER A C 1
ATOM 1658 O O . SER A 1 214 ? 4.734 -27.5 -3.639 1 93.5 214 SER A O 1
ATOM 1660 N N . ALA A 1 215 ? 5.719 -29.5 -4.074 1 96.06 215 ALA A N 1
ATOM 1661 C CA . ALA A 1 215 ? 5.633 -29.344 -5.523 1 96.06 215 ALA A CA 1
ATOM 1662 C C . ALA A 1 215 ? 4.918 -30.531 -6.164 1 96.06 215 ALA A C 1
ATOM 1664 O O . ALA A 1 215 ? 5.547 -31.344 -6.828 1 96.06 215 ALA A O 1
ATOM 1665 N N . PRO A 1 216 ? 3.613 -30.562 -6.07 1 95.56 216 PRO A N 1
ATOM 1666 C CA . PRO A 1 216 ? 2.883 -31.719 -6.57 1 95.56 216 PRO A CA 1
ATOM 1667 C C . PRO A 1 216 ? 2.953 -31.859 -8.094 1 95.56 216 PRO A C 1
ATOM 1669 O O . PRO A 1 216 ? 3.109 -32.969 -8.609 1 95.56 216 PRO A O 1
ATOM 1672 N N . LEU A 1 217 ? 2.797 -30.781 -8.859 1 97.06 217 LEU A N 1
ATOM 1673 C CA . LEU A 1 217 ? 2.83 -30.875 -10.32 1 97.06 217 LEU A CA 1
ATOM 1674 C C . LEU A 1 217 ? 4.223 -31.266 -10.805 1 97.06 217 LEU A C 1
ATOM 1676 O O . LEU A 1 217 ? 4.359 -32.062 -11.727 1 97.06 217 LEU A O 1
ATOM 1680 N N . PHE A 1 218 ? 5.199 -30.656 -10.203 1 97.69 218 PHE A N 1
ATOM 1681 C CA . PHE A 1 218 ? 6.578 -31 -10.539 1 97.69 218 PHE A CA 1
ATOM 1682 C C . PHE A 1 218 ? 6.848 -32.469 -10.32 1 97.69 218 PHE A C 1
ATOM 1684 O O . PHE A 1 218 ? 7.438 -33.156 -11.172 1 97.69 218 PHE A O 1
ATOM 1691 N N . SER A 1 219 ? 6.449 -32.938 -9.148 1 97.44 219 SER A N 1
ATOM 1692 C CA . SER A 1 219 ? 6.633 -34.344 -8.82 1 97.44 219 SER A CA 1
ATOM 1693 C C . SER A 1 219 ? 5.926 -35.25 -9.836 1 97.44 219 SER A C 1
ATOM 1695 O O . SER A 1 219 ? 6.5 -36.25 -10.305 1 97.44 219 SER A O 1
ATOM 1697 N N . LYS A 1 220 ? 4.727 -34.875 -10.141 1 96.38 220 LYS A N 1
ATOM 1698 C CA . LYS A 1 220 ? 3.939 -35.656 -11.102 1 96.38 220 LYS A CA 1
ATOM 1699 C C . LYS A 1 220 ? 4.621 -35.688 -12.461 1 96.38 220 LYS A C 1
ATOM 1701 O O . LYS A 1 220 ? 4.777 -36.75 -13.055 1 96.38 220 LYS A O 1
ATOM 1706 N N . ARG A 1 221 ? 5.047 -34.594 -12.93 1 96.94 221 ARG A N 1
ATOM 1707 C CA . ARG A 1 221 ? 5.605 -34.469 -14.273 1 96.94 221 ARG A CA 1
ATOM 1708 C C . ARG A 1 221 ? 6.969 -35.156 -14.367 1 96.94 221 ARG A C 1
ATOM 1710 O O . ARG A 1 221 ? 7.383 -35.562 -15.445 1 96.94 221 ARG A O 1
ATOM 1717 N N . HIS A 1 222 ? 7.566 -35.281 -13.281 1 97.06 222 HIS A N 1
ATOM 1718 C CA . HIS A 1 222 ? 8.898 -35.875 -13.289 1 97.06 222 HIS A CA 1
ATOM 1719 C C . HIS A 1 222 ? 8.891 -37.281 -12.664 1 97.06 222 HIS A C 1
ATOM 1721 O O . HIS A 1 222 ? 9.945 -37.844 -12.359 1 97.06 222 HIS A O 1
ATOM 1727 N N . ASN A 1 223 ? 7.742 -37.781 -12.406 1 96.69 223 ASN A N 1
ATOM 1728 C CA . ASN A 1 223 ? 7.543 -39.125 -11.844 1 96.69 223 ASN A CA 1
ATOM 1729 C C . ASN A 1 223 ? 8.289 -39.281 -10.523 1 96.69 223 ASN A C 1
ATOM 1731 O O . ASN A 1 223 ? 9.023 -40.281 -10.336 1 96.69 223 ASN A O 1
ATOM 1735 N N . LYS A 1 224 ? 8.156 -38.312 -9.727 1 96.12 224 LYS A N 1
ATOM 1736 C CA . LYS A 1 224 ? 8.742 -38.344 -8.383 1 96.12 224 LYS A CA 1
ATOM 1737 C C . LYS A 1 224 ? 7.656 -38.438 -7.316 1 96.12 224 LYS A C 1
ATOM 1739 O O . LYS A 1 224 ? 6.5 -38.094 -7.559 1 96.12 224 LYS A O 1
ATOM 1744 N N . GLU A 1 225 ? 8.109 -38.969 -6.188 1 95 225 GLU A N 1
ATOM 1745 C CA . GLU A 1 225 ? 7.191 -39 -5.051 1 95 225 GLU A CA 1
ATOM 1746 C C . GLU A 1 225 ? 6.941 -37.594 -4.516 1 95 225 GLU A C 1
ATOM 1748 O O . GLU A 1 225 ? 7.883 -36.812 -4.344 1 95 225 GLU A O 1
ATOM 1753 N N . PHE A 1 226 ? 5.707 -37.344 -4.348 1 94.12 226 PHE A N 1
ATOM 1754 C CA . PHE A 1 226 ? 5.352 -36.031 -3.768 1 94.12 226 PHE A CA 1
ATOM 1755 C C . PHE A 1 226 ? 5.293 -36.125 -2.248 1 94.12 226 PHE A C 1
ATOM 1757 O O . PHE A 1 226 ? 4.637 -37 -1.695 1 94.12 226 PHE A O 1
ATOM 1764 N N . LYS A 1 227 ? 6.062 -35.344 -1.581 1 90.19 227 LYS A N 1
ATOM 1765 C CA . LYS A 1 227 ? 6.027 -35.156 -0.131 1 90.19 227 LYS A CA 1
ATOM 1766 C C . LYS A 1 227 ? 5.891 -33.688 0.253 1 90.19 227 LYS A C 1
ATOM 1768 O O . LYS A 1 227 ? 6.723 -32.875 -0.127 1 90.19 227 LYS A O 1
ATOM 1773 N N . HIS A 1 228 ? 4.852 -33.406 0.9 1 90.38 228 HIS A N 1
ATOM 1774 C CA . HIS A 1 228 ? 4.637 -32.062 1.401 1 90.38 228 HIS A CA 1
ATOM 1775 C C . HIS A 1 228 ? 5.434 -31.797 2.678 1 90.38 228 HIS A C 1
ATOM 1777 O O . HIS A 1 228 ? 5.32 -32.562 3.643 1 90.38 228 HIS A O 1
ATOM 1783 N N . LYS A 1 229 ? 6.277 -30.812 2.635 1 88.25 229 LYS A N 1
ATOM 1784 C CA . LYS A 1 229 ? 7.047 -30.406 3.807 1 88.25 229 LYS A CA 1
ATOM 1785 C C . LYS A 1 229 ? 6.836 -28.938 4.113 1 88.25 229 LYS A C 1
ATOM 1787 O O . LYS A 1 229 ? 6.422 -28.156 3.244 1 88.25 229 LYS A O 1
ATOM 1792 N N . HIS A 1 230 ? 7.113 -28.609 5.312 1 86.5 230 HIS A N 1
ATOM 1793 C CA . HIS A 1 230 ? 6.988 -27.203 5.719 1 86.5 230 HIS A CA 1
ATOM 1794 C C . HIS A 1 230 ? 7.918 -26.312 4.91 1 86.5 230 HIS A C 1
ATOM 1796 O O . HIS A 1 230 ? 9.062 -26.688 4.625 1 86.5 230 HIS A O 1
ATOM 1802 N N . HIS A 1 231 ? 7.434 -25.172 4.578 1 89.81 231 HIS A N 1
ATOM 1803 C CA . HIS A 1 231 ? 8.188 -24.109 3.906 1 89.81 231 HIS A CA 1
ATOM 1804 C C . HIS A 1 231 ? 7.699 -22.734 4.32 1 89.81 231 HIS A C 1
ATOM 1806 O O . HIS A 1 231 ? 6.707 -22.609 5.043 1 89.81 231 HIS A O 1
ATOM 1812 N N . ASN A 1 232 ? 8.391 -21.656 3.896 1 90.62 232 ASN A N 1
ATOM 1813 C CA . ASN A 1 232 ? 8.078 -20.328 4.387 1 90.62 232 ASN A CA 1
ATOM 1814 C C . ASN A 1 232 ? 7.434 -19.469 3.301 1 90.62 232 ASN A C 1
ATOM 1816 O O . ASN A 1 232 ? 7.547 -18.234 3.328 1 90.62 232 ASN A O 1
ATOM 1820 N N . MET A 1 233 ? 6.895 -20.125 2.328 1 91.56 233 MET A N 1
ATOM 1821 C CA . MET A 1 233 ? 6.191 -19.422 1.261 1 91.56 233 MET A CA 1
ATOM 1822 C C . MET A 1 233 ? 4.688 -19.422 1.508 1 91.56 233 MET A C 1
ATOM 1824 O O . MET A 1 233 ? 3.979 -20.312 1.037 1 91.56 233 MET A O 1
ATOM 1828 N N . MET A 1 234 ? 4.238 -18.344 2.164 1 82.44 234 MET A N 1
ATOM 1829 C CA . MET A 1 234 ? 2.814 -18.25 2.469 1 82.44 234 MET A CA 1
ATOM 1830 C C . MET A 1 234 ? 2.018 -17.859 1.227 1 82.44 234 MET A C 1
ATOM 1832 O O . MET A 1 234 ? 2.344 -16.875 0.554 1 82.44 234 MET A O 1
ATOM 1836 N N . GLY A 1 235 ? 1.087 -18.609 0.808 1 77.88 235 GLY A N 1
ATOM 1837 C CA . GLY A 1 235 ? 0.273 -18.391 -0.378 1 77.88 235 GLY A CA 1
ATOM 1838 C C . GLY A 1 235 ? 0.654 -19.297 -1.535 1 77.88 235 GLY A C 1
ATOM 1839 O O . GLY A 1 235 ? -0.04 -19.344 -2.553 1 77.88 235 GLY A O 1
ATOM 1840 N N . LEU A 1 236 ? 1.77 -19.891 -1.353 1 86.5 236 LEU A N 1
ATOM 1841 C CA . LEU A 1 236 ? 2.252 -20.859 -2.332 1 86.5 236 LEU A CA 1
ATOM 1842 C C . LEU A 1 236 ? 2.533 -22.203 -1.673 1 86.5 236 LEU A C 1
ATOM 1844 O O . LEU A 1 236 ? 2.812 -22.266 -0.473 1 86.5 236 LEU A O 1
ATOM 1848 N N . GLY A 1 237 ? 2.342 -23.266 -2.426 1 85.25 237 GLY A N 1
ATOM 1849 C CA . GLY A 1 237 ? 2.75 -24.578 -1.963 1 85.25 237 GLY A CA 1
ATOM 1850 C C . GLY A 1 237 ? 1.822 -25.156 -0.91 1 85.25 237 GLY A C 1
ATOM 1851 O O . GLY A 1 237 ? 2.275 -25.609 0.144 1 85.25 237 GLY A O 1
ATOM 1852 N N . ALA A 1 238 ? 0.569 -25.156 -1.161 1 81.19 238 ALA A N 1
ATOM 1853 C CA . ALA A 1 238 ? -0.436 -25.609 -0.204 1 81.19 238 ALA A CA 1
ATOM 1854 C C . ALA A 1 238 ? -0.427 -27.141 -0.083 1 81.19 238 ALA A C 1
ATOM 1856 O O . ALA A 1 238 ? -1.157 -27.703 0.731 1 81.19 238 ALA A O 1
ATOM 1857 N N . GLY A 1 239 ? 0.36 -27.828 -0.852 1 85.19 239 GLY A N 1
ATOM 1858 C CA . GLY A 1 239 ? 0.466 -29.266 -0.755 1 85.19 239 GLY A CA 1
ATOM 1859 C C . GLY A 1 239 ? -0.498 -30 -1.672 1 85.19 239 GLY A C 1
ATOM 1860 O O . GLY A 1 239 ? -0.581 -31.234 -1.64 1 85.19 239 GLY A O 1
ATOM 1861 N N . VAL A 1 240 ? -1.27 -29.281 -2.355 1 85.88 240 VAL A N 1
ATOM 1862 C CA . VAL A 1 240 ? -2.209 -29.875 -3.303 1 85.88 240 VAL A CA 1
ATOM 1863 C C . VAL A 1 240 ? -2.229 -29.047 -4.59 1 85.88 240 VAL A C 1
ATOM 1865 O O . VAL A 1 240 ? -1.916 -27.859 -4.574 1 85.88 240 VAL A O 1
ATOM 1868 N N . LEU A 1 241 ? -2.432 -29.797 -5.656 1 89.25 241 LEU A N 1
ATOM 1869 C CA . LEU A 1 241 ? -2.672 -29.094 -6.914 1 89.25 241 LEU A CA 1
ATOM 1870 C C . LEU A 1 241 ? -4.141 -28.703 -7.051 1 89.25 241 LEU A C 1
ATOM 1872 O O . LEU A 1 241 ? -5 -29.578 -7.207 1 89.25 241 LEU A O 1
ATOM 1876 N N . SER A 1 242 ? -4.371 -27.469 -7.055 1 88.88 242 SER A N 1
ATOM 1877 C CA . SER A 1 242 ? -5.746 -26.984 -7.109 1 88.88 242 SER A CA 1
ATOM 1878 C C . SER A 1 242 ? -6.387 -27.297 -8.453 1 88.88 242 SER A C 1
ATOM 1880 O O . SER A 1 242 ? -5.703 -27.328 -9.484 1 88.88 242 SER A O 1
ATOM 1882 N N . SER A 1 243 ? -7.719 -27.438 -8.438 1 91.88 243 SER A N 1
ATOM 1883 C CA . SER A 1 243 ? -8.461 -27.75 -9.656 1 91.88 243 SER A CA 1
ATOM 1884 C C . SER A 1 243 ? -8.469 -26.578 -10.617 1 91.88 243 SER A C 1
ATOM 1886 O O . SER A 1 243 ? -8.812 -26.719 -11.797 1 91.88 243 SER A O 1
ATOM 1888 N N . ASN A 1 244 ? -8.062 -25.438 -10.125 1 94.69 244 ASN A N 1
ATOM 1889 C CA . ASN A 1 244 ? -8 -24.25 -10.977 1 94.69 244 ASN A CA 1
ATOM 1890 C C . ASN A 1 244 ? -6.758 -24.266 -11.867 1 94.69 244 ASN A C 1
ATOM 1892 O O . ASN A 1 244 ? -6.656 -23.5 -12.82 1 94.69 244 ASN A O 1
ATOM 1896 N N . THR A 1 245 ? -5.863 -25.156 -11.555 1 96.31 245 THR A N 1
ATOM 1897 C CA . THR A 1 245 ? -4.676 -25.281 -12.391 1 96.31 245 THR A CA 1
ATOM 1898 C C . THR A 1 245 ? -4.977 -26.109 -13.633 1 96.31 245 THR A C 1
ATOM 1900 O O . THR A 1 245 ? -5.277 -27.312 -13.531 1 96.31 245 THR A O 1
ATOM 1903 N N . ASP A 1 246 ? -4.957 -25.484 -14.766 1 97.38 246 ASP A N 1
ATOM 1904 C CA . ASP A 1 246 ? -5.004 -26.219 -16.031 1 97.38 246 ASP A CA 1
ATOM 1905 C C . ASP A 1 246 ? -3.613 -26.703 -16.438 1 97.38 246 ASP A C 1
ATOM 1907 O O . ASP A 1 246 ? -2.846 -25.953 -17.031 1 97.38 246 ASP A O 1
ATOM 1911 N N . GLU A 1 247 ? -3.344 -27.938 -16.172 1 97.31 247 GLU A N 1
ATOM 1912 C CA . GLU A 1 247 ? -2.012 -28.5 -16.375 1 97.31 247 GLU A CA 1
ATOM 1913 C C . GLU A 1 247 ? -1.585 -28.422 -17.828 1 97.31 247 GLU A C 1
ATOM 1915 O O . GLU A 1 247 ? -0.391 -28.359 -18.141 1 97.31 247 GLU A O 1
ATOM 1920 N N . ASN A 1 248 ? -2.535 -28.438 -18.734 1 97.31 248 ASN A N 1
ATOM 1921 C CA . ASN A 1 248 ? -2.227 -28.391 -20.156 1 97.31 248 ASN A CA 1
ATOM 1922 C C . ASN A 1 248 ? -1.646 -27.031 -20.562 1 97.31 248 ASN A C 1
ATOM 1924 O O . ASN A 1 248 ? -1.048 -26.906 -21.641 1 97.31 248 ASN A O 1
ATOM 1928 N N . LEU A 1 249 ? -1.837 -26.062 -19.703 1 98.38 249 LEU A N 1
ATOM 1929 C CA . LEU A 1 249 ? -1.345 -24.734 -20 1 98.38 249 LEU A CA 1
ATOM 1930 C C . LEU A 1 249 ? 0.055 -24.516 -19.438 1 98.38 249 LEU A C 1
ATOM 1932 O O . LEU A 1 249 ? 0.669 -23.469 -19.656 1 98.38 249 LEU A O 1
ATOM 1936 N N . VAL A 1 250 ? 0.566 -25.5 -18.75 1 98.62 250 VAL A N 1
ATOM 1937 C CA . VAL A 1 250 ? 1.904 -25.438 -18.172 1 98.62 250 VAL A CA 1
ATOM 1938 C C . VAL A 1 250 ? 2.891 -26.188 -19.078 1 98.62 250 VAL A C 1
ATOM 1940 O O . VAL A 1 250 ? 2.955 -27.422 -19.047 1 98.62 250 VAL A O 1
ATOM 1943 N N . ASP A 1 251 ? 3.684 -25.469 -19.797 1 98.75 251 ASP A N 1
ATOM 1944 C CA . ASP A 1 251 ? 4.66 -26.109 -20.672 1 98.75 251 ASP A CA 1
ATOM 1945 C C . ASP A 1 251 ? 5.824 -26.688 -19.859 1 98.75 251 ASP A C 1
ATOM 1947 O O . ASP A 1 251 ? 6.293 -27.797 -20.141 1 98.75 251 ASP A O 1
ATOM 1951 N N . ILE A 1 252 ? 6.371 -25.922 -18.969 1 98.69 252 ILE A N 1
ATOM 1952 C CA . ILE A 1 252 ? 7.492 -26.312 -18.109 1 98.69 252 ILE A CA 1
ATOM 1953 C C . ILE A 1 252 ? 7.156 -26.031 -16.656 1 98.69 252 ILE A C 1
ATOM 1955 O O . ILE A 1 252 ? 6.512 -25.031 -16.328 1 98.69 252 ILE A O 1
ATOM 1959 N N . ILE A 1 253 ? 7.516 -26.891 -15.742 1 98.44 253 ILE A N 1
ATOM 1960 C CA . ILE A 1 253 ? 7.32 -26.688 -14.312 1 98.44 253 ILE A CA 1
ATOM 1961 C C . ILE A 1 253 ? 8.672 -26.672 -13.602 1 98.44 253 ILE A C 1
ATOM 1963 O O . ILE A 1 253 ? 9.508 -27.547 -13.82 1 98.44 253 ILE A O 1
ATOM 1967 N N . GLU A 1 254 ? 8.938 -25.625 -12.867 1 98.06 254 GLU A N 1
ATOM 1968 C CA . GLU A 1 254 ? 10.172 -25.422 -12.117 1 98.06 254 GLU A CA 1
ATOM 1969 C C . GLU A 1 254 ? 9.898 -25.328 -10.617 1 98.06 254 GLU A C 1
ATOM 1971 O O . GLU A 1 254 ? 8.742 -25.203 -10.203 1 98.06 254 GLU A O 1
ATOM 1976 N N . THR A 1 255 ? 10.938 -25.484 -9.812 1 97.94 255 THR A N 1
ATOM 1977 C CA . THR A 1 255 ? 10.805 -25.312 -8.375 1 97.94 255 THR A CA 1
ATOM 1978 C C . THR A 1 255 ? 11.789 -24.25 -7.871 1 97.94 255 THR A C 1
ATOM 1980 O O . THR A 1 255 ? 12.828 -24.016 -8.492 1 97.94 255 THR A O 1
ATOM 1983 N N . VAL A 1 256 ? 11.414 -23.578 -6.836 1 97.88 256 VAL A N 1
ATOM 1984 C CA . VAL A 1 256 ? 12.273 -22.641 -6.125 1 97.88 256 VAL A CA 1
ATOM 1985 C C . VAL A 1 256 ? 12.188 -22.906 -4.621 1 97.88 256 VAL A C 1
ATOM 1987 O O . VAL A 1 256 ? 11.219 -23.5 -4.141 1 97.88 256 VAL A O 1
ATOM 1990 N N . SER A 1 257 ? 13.234 -22.516 -3.871 1 97.25 257 SER A N 1
ATOM 1991 C CA . SER A 1 257 ? 13.164 -22.578 -2.414 1 97.25 257 SER A CA 1
ATOM 1992 C C . SER A 1 257 ? 12.57 -21.297 -1.832 1 97.25 257 SER A C 1
ATOM 1994 O O . SER A 1 257 ? 12.664 -20.234 -2.439 1 97.25 257 SER A O 1
ATOM 1996 N N . GLY A 1 258 ? 11.984 -21.453 -0.677 1 96.56 258 GLY A N 1
ATOM 1997 C CA . GLY A 1 258 ? 11.5 -20.281 0.028 1 96.56 258 GLY A CA 1
ATOM 1998 C C . GLY A 1 258 ? 12.602 -19.297 0.362 1 96.56 258 GLY A C 1
ATOM 1999 O O . GLY A 1 258 ? 12.422 -18.078 0.211 1 96.56 258 GLY A O 1
ATOM 2000 N N . GLU A 1 259 ? 13.719 -19.797 0.766 1 96.69 259 GLU A N 1
ATOM 2001 C CA . GLU A 1 259 ? 14.859 -18.969 1.138 1 96.69 259 GLU A CA 1
ATOM 2002 C C . GLU A 1 259 ? 15.328 -18.125 -0.04 1 96.69 259 GLU A C 1
ATOM 2004 O O . GLU A 1 259 ? 15.547 -16.906 0.103 1 96.69 259 GLU A O 1
ATOM 2009 N N . ASP A 1 260 ? 15.477 -18.75 -1.175 1 98.06 260 ASP A N 1
ATOM 2010 C CA . ASP A 1 260 ? 15.914 -18.031 -2.365 1 98.06 260 ASP A CA 1
ATOM 2011 C C . ASP A 1 260 ? 14.883 -17 -2.795 1 98.06 260 ASP A C 1
ATOM 2013 O O . ASP A 1 260 ? 15.242 -15.914 -3.264 1 98.06 260 ASP A O 1
ATOM 2017 N N . SER A 1 261 ? 13.641 -17.359 -2.68 1 98.25 261 SER A N 1
ATOM 2018 C CA . SER A 1 261 ? 12.547 -16.453 -3.039 1 98.25 261 SER A CA 1
ATOM 2019 C C . SER A 1 261 ? 12.555 -15.195 -2.166 1 98.25 261 SER A C 1
ATOM 2021 O O . SER A 1 261 ? 12.414 -14.086 -2.67 1 98.25 261 SER A O 1
ATOM 2023 N N . TRP A 1 262 ? 12.75 -15.375 -0.895 1 97.75 262 TRP A N 1
ATOM 2024 C CA . TRP A 1 262 ? 12.812 -14.266 0.054 1 97.75 262 TRP A CA 1
ATOM 2025 C C . TRP A 1 262 ? 14.031 -13.383 -0.214 1 97.75 262 TRP A C 1
ATOM 2027 O O . TRP A 1 262 ? 13.938 -12.156 -0.151 1 97.75 262 TRP A O 1
ATOM 2037 N N . THR A 1 263 ? 15.164 -14.016 -0.49 1 98.06 263 THR A N 1
ATOM 2038 C CA . THR A 1 263 ? 16.375 -13.281 -0.816 1 98.06 263 THR A CA 1
ATOM 2039 C C . THR A 1 263 ? 16.172 -12.414 -2.055 1 98.06 263 THR A C 1
ATOM 2041 O O . THR A 1 263 ? 16.531 -11.242 -2.064 1 98.06 263 THR A O 1
ATOM 2044 N N . MET A 1 264 ? 15.562 -12.992 -3.051 1 98.38 264 MET A N 1
ATOM 2045 C CA . MET A 1 264 ? 15.328 -12.242 -4.281 1 98.38 264 MET A CA 1
ATOM 2046 C C . MET A 1 264 ? 14.312 -11.133 -4.059 1 98.38 264 MET A C 1
ATOM 2048 O O . MET A 1 264 ? 14.445 -10.039 -4.613 1 98.38 264 MET A O 1
ATOM 2052 N N . MET A 1 265 ? 13.266 -11.414 -3.254 1 98 265 MET A N 1
ATOM 2053 C CA . MET A 1 265 ? 12.312 -10.383 -2.885 1 98 265 MET A CA 1
ATOM 2054 C C . MET A 1 265 ? 13.023 -9.133 -2.371 1 98 265 MET A C 1
ATOM 2056 O O . MET A 1 265 ? 12.766 -8.023 -2.84 1 98 265 MET A O 1
ATOM 2060 N N . LYS A 1 266 ? 13.938 -9.312 -1.458 1 97.19 266 LYS A N 1
ATOM 2061 C CA . LYS A 1 266 ? 14.656 -8.203 -0.842 1 97.19 266 LYS A CA 1
ATOM 2062 C C . LYS A 1 266 ? 15.531 -7.477 -1.862 1 97.19 266 LYS A C 1
ATOM 2064 O O . LYS A 1 266 ? 15.602 -6.246 -1.87 1 97.19 266 LYS A O 1
ATOM 2069 N N . LYS A 1 267 ? 16.125 -8.234 -2.742 1 97 267 LYS A N 1
ATOM 2070 C CA . LYS A 1 267 ? 16.938 -7.637 -3.791 1 97 267 LYS A CA 1
ATOM 2071 C C . LYS A 1 267 ? 16.094 -6.793 -4.738 1 97 267 LYS A C 1
ATOM 2073 O O . LYS A 1 267 ? 16.516 -5.723 -5.18 1 97 267 LYS A O 1
ATOM 2078 N N . VAL A 1 268 ? 14.906 -7.301 -5.047 1 97.06 268 VAL A N 1
ATOM 2079 C CA . VAL A 1 268 ? 14.008 -6.574 -5.93 1 97.06 268 VAL A CA 1
ATOM 2080 C C . VAL A 1 268 ? 13.602 -5.254 -5.285 1 97.06 268 VAL A C 1
ATOM 2082 O O . VAL A 1 268 ? 13.555 -4.215 -5.949 1 97.06 268 VAL A O 1
ATOM 2085 N N . ILE A 1 269 ? 13.273 -5.258 -4.012 1 96 269 ILE A N 1
ATOM 2086 C CA . ILE A 1 269 ? 12.891 -4.047 -3.295 1 96 269 ILE A CA 1
ATOM 2087 C C . ILE A 1 269 ? 14.047 -3.047 -3.316 1 96 269 ILE A C 1
ATOM 2089 O O . ILE A 1 269 ? 13.859 -1.871 -3.631 1 96 269 ILE A O 1
ATOM 2093 N N . GLN A 1 270 ? 15.227 -3.537 -3.102 1 93.69 270 GLN A N 1
ATOM 2094 C CA . GLN A 1 270 ? 16.391 -2.674 -2.98 1 93.69 270 GLN A CA 1
ATOM 2095 C C . GLN A 1 270 ? 16.828 -2.141 -4.344 1 93.69 270 GLN A C 1
ATOM 2097 O O . GLN A 1 270 ? 17.141 -0.957 -4.48 1 93.69 270 GLN A O 1
ATOM 2102 N N . ASP A 1 271 ? 16.797 -2.988 -5.363 1 93.19 271 ASP A N 1
ATOM 2103 C CA . ASP A 1 271 ? 17.422 -2.633 -6.629 1 93.19 271 ASP A CA 1
ATOM 2104 C C . ASP A 1 271 ? 16.406 -2.068 -7.613 1 93.19 271 ASP A C 1
ATOM 2106 O O . ASP A 1 271 ? 16.75 -1.271 -8.484 1 93.19 271 ASP A O 1
ATOM 2110 N N . GLU A 1 272 ? 15.172 -2.516 -7.5 1 92.75 272 GLU A N 1
ATOM 2111 C CA . GLU A 1 272 ? 14.148 -2.086 -8.453 1 92.75 272 GLU A CA 1
ATOM 2112 C C . GLU A 1 272 ? 13.141 -1.15 -7.793 1 92.75 272 GLU A C 1
ATOM 2114 O O . GLU A 1 272 ? 12.32 -0.536 -8.477 1 92.75 272 GLU A O 1
ATOM 2119 N N . ASN A 1 273 ? 13.258 -1.031 -6.453 1 90.62 273 ASN A N 1
ATOM 2120 C CA . ASN A 1 273 ? 12.344 -0.195 -5.688 1 90.62 273 ASN A CA 1
ATOM 2121 C C . ASN A 1 273 ? 10.891 -0.641 -5.871 1 90.62 273 ASN A C 1
ATOM 2123 O O . ASN A 1 273 ? 10 0.19 -6.035 1 90.62 273 ASN A O 1
ATOM 2127 N N . LEU A 1 274 ? 10.695 -1.928 -6.02 1 93.81 274 LEU A N 1
ATOM 2128 C CA . LEU A 1 274 ? 9.367 -2.543 -6.062 1 93.81 274 LEU A CA 1
ATOM 2129 C C . LEU A 1 274 ? 9.078 -3.295 -4.77 1 93.81 274 LEU A C 1
ATOM 2131 O O . LEU A 1 274 ? 9.758 -4.266 -4.441 1 93.81 274 LEU A O 1
ATOM 2135 N N . GLN A 1 275 ? 8.102 -2.855 -4.031 1 94.75 275 GLN A N 1
ATOM 2136 C CA . GLN A 1 275 ? 7.809 -3.385 -2.703 1 94.75 275 GLN A CA 1
ATOM 2137 C C . GLN A 1 275 ? 6.906 -4.613 -2.785 1 94.75 275 GLN A C 1
ATOM 2139 O O . GLN A 1 275 ? 5.723 -4.547 -2.439 1 94.75 275 GLN A O 1
ATOM 2144 N N . ILE A 1 276 ? 7.516 -5.695 -3.074 1 96.94 276 ILE A N 1
ATOM 2145 C CA . ILE A 1 276 ? 6.777 -6.906 -3.41 1 96.94 276 ILE A CA 1
ATOM 2146 C C . ILE A 1 276 ? 7 -7.961 -2.33 1 96.94 276 ILE A C 1
ATOM 2148 O O . ILE A 1 276 ? 7.832 -7.781 -1.438 1 96.94 276 ILE A O 1
ATOM 2152 N N . GLY A 1 277 ? 6.18 -9.047 -2.395 1 96.69 277 GLY A N 1
ATOM 2153 C CA . GLY A 1 277 ? 6.316 -10.156 -1.473 1 96.69 277 GLY A CA 1
ATOM 2154 C C . GLY A 1 277 ? 7.195 -11.273 -2.01 1 96.69 277 GLY A C 1
ATOM 2155 O O . GLY A 1 277 ? 7.688 -11.195 -3.137 1 96.69 277 GLY A O 1
ATOM 2156 N N . PRO A 1 278 ? 7.32 -12.352 -1.229 1 97.19 278 PRO A N 1
ATOM 2157 C CA . PRO A 1 278 ? 8.297 -13.391 -1.551 1 97.19 278 PRO A CA 1
ATOM 2158 C C . PRO A 1 278 ? 7.891 -14.219 -2.77 1 97.19 278 PRO A C 1
ATOM 2160 O O . PRO A 1 278 ? 8.758 -14.711 -3.502 1 97.19 278 PRO A O 1
ATOM 2163 N N . THR A 1 279 ? 6.562 -14.438 -2.982 1 97.69 279 THR A N 1
ATOM 2164 C CA . THR A 1 279 ? 6.145 -15.172 -4.172 1 97.69 279 THR A CA 1
ATOM 2165 C C . THR A 1 279 ? 6.547 -14.422 -5.438 1 97.69 279 THR A C 1
ATOM 2167 O O . THR A 1 279 ? 6.891 -15.039 -6.449 1 97.69 279 THR A O 1
ATOM 2170 N N . SER A 1 280 ? 6.488 -13.117 -5.371 1 98.38 280 SER A N 1
ATOM 2171 C CA . SER A 1 280 ? 6.988 -12.297 -6.469 1 98.38 280 SER A CA 1
ATOM 2172 C C . SER A 1 280 ? 8.5 -12.445 -6.625 1 98.38 280 SER A C 1
ATOM 2174 O O . SER A 1 280 ? 9.016 -12.406 -7.742 1 98.38 280 SER A O 1
ATOM 2176 N N . GLY A 1 281 ? 9.195 -12.578 -5.453 1 98.5 281 GLY A N 1
ATOM 2177 C CA . GLY A 1 281 ? 10.609 -12.891 -5.52 1 98.5 281 GLY A CA 1
ATOM 2178 C C . GLY A 1 281 ? 10.914 -14.148 -6.305 1 98.5 281 GLY A C 1
ATOM 2179 O O . GLY A 1 281 ? 11.859 -14.18 -7.094 1 98.5 281 GLY A O 1
ATOM 2180 N N . ALA A 1 282 ? 10.117 -15.172 -6.098 1 98.62 282 ALA A N 1
ATOM 2181 C CA . ALA A 1 282 ? 10.242 -16.422 -6.84 1 98.62 282 ALA A CA 1
ATOM 2182 C C . ALA A 1 282 ? 10.078 -16.188 -8.344 1 98.62 282 ALA A C 1
ATOM 2184 O O . ALA A 1 282 ? 10.859 -16.703 -9.148 1 98.62 282 ALA A O 1
ATOM 2185 N N . ASN A 1 283 ? 9.055 -15.422 -8.711 1 98.75 283 ASN A N 1
ATOM 2186 C CA . ASN A 1 283 ? 8.781 -15.125 -10.109 1 98.75 283 ASN A CA 1
ATOM 2187 C C . ASN A 1 283 ? 9.969 -14.422 -10.773 1 98.75 283 ASN A C 1
ATOM 2189 O O . ASN A 1 283 ? 10.367 -14.781 -11.883 1 98.75 283 ASN A O 1
ATOM 2193 N N . ILE A 1 284 ? 10.516 -13.43 -10.086 1 98.69 284 ILE A N 1
ATOM 2194 C CA . ILE A 1 284 ? 11.617 -12.656 -10.648 1 98.69 284 ILE A CA 1
ATOM 2195 C C . ILE A 1 284 ? 12.867 -13.523 -10.734 1 98.69 284 ILE A C 1
ATOM 2197 O O . ILE A 1 284 ? 13.594 -13.484 -11.727 1 98.69 284 ILE A O 1
ATOM 2201 N N . LEU A 1 285 ? 13.102 -14.336 -9.664 1 98.62 285 LEU A N 1
ATOM 2202 C CA . LEU A 1 285 ? 14.258 -15.227 -9.656 1 98.62 285 LEU A CA 1
ATOM 2203 C C . LEU A 1 285 ? 14.25 -16.141 -10.875 1 98.62 285 LEU A C 1
ATOM 2205 O O . LEU A 1 285 ? 15.258 -16.266 -11.57 1 98.62 285 LEU A O 1
ATOM 2209 N N . MET A 1 286 ? 13.125 -16.75 -11.133 1 98.69 286 MET A N 1
ATOM 2210 C CA . MET A 1 286 ? 13.016 -17.656 -12.273 1 98.69 286 MET A CA 1
ATOM 2211 C C . MET A 1 286 ? 13.094 -16.906 -13.586 1 98.69 286 MET A C 1
ATOM 2213 O O . MET A 1 286 ? 13.703 -17.375 -14.547 1 98.69 286 MET A O 1
ATOM 2217 N N . SER A 1 287 ? 12.477 -15.727 -13.664 1 98.62 287 SER A N 1
ATOM 2218 C CA . SER A 1 287 ? 12.547 -14.906 -14.867 1 98.62 287 SER A CA 1
ATOM 2219 C C . SER A 1 287 ? 13.984 -14.539 -15.203 1 98.62 287 SER A C 1
ATOM 2221 O O . SER A 1 287 ? 14.383 -14.555 -16.375 1 98.62 287 SER A O 1
ATOM 2223 N N . LEU A 1 288 ? 14.742 -14.156 -14.18 1 98.06 288 LEU A N 1
ATOM 2224 C CA . LEU A 1 288 ? 16.156 -13.828 -14.383 1 98.06 288 LEU A CA 1
ATOM 2225 C C . LEU A 1 288 ? 16.922 -15.031 -14.906 1 98.06 288 LEU A C 1
ATOM 2227 O O . LEU A 1 288 ? 17.781 -14.883 -15.789 1 98.06 288 LEU A O 1
ATOM 2231 N N . LYS A 1 289 ? 16.656 -16.203 -14.32 1 97.62 289 LYS A N 1
ATOM 2232 C CA . LYS A 1 289 ? 17.297 -17.422 -14.781 1 97.62 289 LYS A CA 1
ATOM 2233 C C . LYS A 1 289 ? 17.062 -17.641 -16.281 1 97.62 289 LYS A C 1
ATOM 2235 O O . LYS A 1 289 ? 18 -17.906 -17.031 1 97.62 289 LYS A O 1
ATOM 2240 N N . TYR A 1 290 ? 15.812 -17.5 -16.703 1 97.81 290 TYR A N 1
ATOM 2241 C CA . TYR A 1 290 ? 15.453 -17.734 -18.094 1 97.81 290 TYR A CA 1
ATOM 2242 C C . TYR A 1 290 ? 16.016 -16.641 -18.984 1 97.81 290 TYR A C 1
ATOM 2244 O O . TYR A 1 290 ? 16.438 -16.906 -20.125 1 97.81 290 TYR A O 1
ATOM 2252 N N . ALA A 1 291 ? 16.016 -15.406 -18.531 1 97.12 291 ALA A N 1
ATOM 2253 C CA . ALA A 1 291 ? 16.562 -14.297 -19.297 1 97.12 291 ALA A CA 1
ATOM 2254 C C . ALA A 1 291 ? 18.062 -14.516 -19.562 1 97.12 291 ALA A C 1
ATOM 2256 O O . ALA A 1 291 ? 18.562 -14.164 -20.641 1 97.12 291 ALA A O 1
ATOM 2257 N N . LYS A 1 292 ? 18.703 -15.016 -18.609 1 94.25 292 LYS A N 1
ATOM 2258 C CA . LYS A 1 292 ? 20.125 -15.273 -18.734 1 94.25 292 LYS A CA 1
ATOM 2259 C C . LYS A 1 292 ? 20.391 -16.453 -19.672 1 94.25 292 LYS A C 1
ATOM 2261 O O . LYS A 1 292 ? 21.359 -16.438 -20.438 1 94.25 292 LYS A O 1
ATOM 2266 N N . GLU A 1 293 ? 19.547 -17.406 -19.516 1 94.62 293 GLU A N 1
ATOM 2267 C CA . GLU A 1 293 ? 19.734 -18.625 -20.281 1 94.62 293 GLU A CA 1
ATOM 2268 C C . GLU A 1 293 ? 19.406 -18.406 -21.75 1 94.62 293 GLU A C 1
ATOM 2270 O O . GLU A 1 293 ? 20.078 -18.969 -22.625 1 94.62 293 GLU A O 1
ATOM 2275 N N . TYR A 1 294 ? 18.281 -17.578 -21.875 1 91.25 294 TYR A N 1
ATOM 2276 C CA . TYR A 1 294 ? 17.844 -17.359 -23.25 1 91.25 294 TYR A CA 1
ATOM 2277 C C . TYR A 1 294 ? 18.016 -15.906 -23.656 1 91.25 294 TYR A C 1
ATOM 2279 O O . TYR A 1 294 ? 17.672 -14.992 -22.891 1 91.25 294 TYR A O 1
ATOM 2287 N N . GLY A 1 295 ? 18.75 -15.523 -24.703 1 89.75 295 GLY A N 1
ATOM 2288 C CA . GLY A 1 295 ? 18.953 -14.18 -25.203 1 89.75 295 GLY A CA 1
ATOM 2289 C C . GLY A 1 295 ? 17.844 -13.711 -26.141 1 89.75 295 GLY A C 1
ATOM 2290 O O . GLY A 1 295 ? 17.234 -14.516 -26.828 1 89.75 295 GLY A O 1
ATOM 2291 N N . SER A 1 296 ? 17.516 -12.391 -25.969 1 95.69 296 SER A N 1
ATOM 2292 C CA . SER A 1 296 ? 16.625 -11.688 -26.906 1 95.69 296 SER A CA 1
ATOM 2293 C C . SER A 1 296 ? 15.188 -12.164 -26.781 1 95.69 296 SER A C 1
ATOM 2295 O O . SER A 1 296 ? 14.531 -12.438 -27.781 1 95.69 296 SER A O 1
ATOM 2297 N N . LYS A 1 297 ? 14.742 -12.43 -25.531 1 97.62 297 LYS A N 1
ATOM 2298 C CA . LYS A 1 297 ? 13.375 -12.867 -25.25 1 97.62 297 LYS A CA 1
ATOM 2299 C C . LYS A 1 297 ? 12.648 -11.852 -24.375 1 97.62 297 LYS A C 1
ATOM 2301 O O . LYS A 1 297 ? 13.258 -11.211 -23.516 1 97.62 297 LYS A O 1
ATOM 2306 N N . ASN A 1 298 ? 11.398 -11.703 -24.656 1 98 298 ASN A N 1
ATOM 2307 C CA . ASN A 1 298 ? 10.516 -10.961 -23.766 1 98 298 ASN A CA 1
ATOM 2308 C C . ASN A 1 298 ? 9.812 -11.891 -22.781 1 98 298 ASN A C 1
ATOM 2310 O O . ASN A 1 298 ? 9.016 -12.75 -23.172 1 98 298 ASN A O 1
ATOM 2314 N N . ILE A 1 299 ? 10.117 -11.719 -21.547 1 98.56 299 ILE A N 1
ATOM 2315 C CA . ILE A 1 299 ? 9.555 -12.523 -20.469 1 98.56 299 ILE A CA 1
ATOM 2316 C C . ILE A 1 299 ? 8.547 -11.695 -19.672 1 98.56 299 ILE A C 1
ATOM 2318 O O . ILE A 1 299 ? 8.828 -10.547 -19.312 1 98.56 299 ILE A O 1
ATOM 2322 N N . VAL A 1 300 ? 7.375 -12.258 -19.453 1 98.69 300 VAL A N 1
ATOM 2323 C CA . VAL A 1 300 ? 6.355 -11.586 -18.656 1 98.69 300 VAL A CA 1
ATOM 2324 C C . VAL A 1 300 ? 6.09 -12.375 -17.375 1 98.69 300 VAL A C 1
ATOM 2326 O O . VAL A 1 300 ? 6.09 -13.602 -17.391 1 98.69 300 VAL A O 1
ATOM 2329 N N . THR A 1 301 ? 5.918 -11.672 -16.266 1 98.75 301 THR A N 1
ATOM 2330 C CA . THR A 1 301 ? 5.562 -12.281 -14.992 1 98.75 301 THR A CA 1
ATOM 2331 C C . THR A 1 301 ? 4.629 -11.367 -14.203 1 98.75 301 THR A C 1
ATOM 2333 O O . THR A 1 301 ? 4.141 -10.359 -14.727 1 98.75 301 THR A O 1
ATOM 2336 N N . VAL A 1 302 ? 4.289 -11.812 -12.945 1 98.44 302 VAL A N 1
ATOM 2337 C CA . VAL A 1 302 ? 3.336 -11.094 -12.102 1 98.44 302 VAL A CA 1
ATOM 2338 C C . VAL A 1 302 ? 3.945 -10.852 -10.727 1 98.44 302 VAL A C 1
ATOM 2340 O O . VAL A 1 302 ? 4.594 -11.734 -10.156 1 98.44 302 VAL A O 1
ATOM 2343 N N . LEU A 1 303 ? 3.807 -9.625 -10.227 1 98.25 303 LEU A N 1
ATOM 2344 C CA . LEU A 1 303 ? 4.125 -9.297 -8.844 1 98.25 303 LEU A CA 1
ATOM 2345 C C . LEU A 1 303 ? 2.865 -9.312 -7.98 1 98.25 303 LEU A C 1
ATOM 2347 O O . LEU A 1 303 ? 1.998 -8.453 -8.125 1 98.25 303 LEU A O 1
ATOM 2351 N N . PHE A 1 304 ? 2.76 -10.195 -7.09 1 97.81 304 PHE A N 1
ATOM 2352 C CA . PHE A 1 304 ? 1.49 -10.641 -6.527 1 97.81 304 PHE A CA 1
ATOM 2353 C C . PHE A 1 304 ? 1.034 -9.703 -5.418 1 97.81 304 PHE A C 1
ATOM 2355 O O . PHE A 1 304 ? -0.036 -9.094 -5.512 1 97.81 304 PHE A O 1
ATOM 2362 N N . ASP A 1 305 ? 1.84 -9.602 -4.34 1 96.88 305 ASP A N 1
ATOM 2363 C CA . ASP A 1 305 ? 1.372 -8.875 -3.162 1 96.88 305 ASP A CA 1
ATOM 2364 C C . ASP A 1 305 ? 2.459 -7.953 -2.619 1 96.88 305 ASP A C 1
ATOM 2366 O O . ASP A 1 305 ? 3.6 -7.984 -3.086 1 96.88 305 ASP A O 1
ATOM 2370 N N . SER A 1 306 ? 2.08 -7.152 -1.657 1 95.94 306 SER A N 1
ATOM 2371 C CA . SER A 1 306 ? 2.941 -6.086 -1.155 1 95.94 306 SER A CA 1
ATOM 2372 C C . SER A 1 306 ? 3.85 -6.586 -0.038 1 95.94 306 SER A C 1
ATOM 2374 O O . SER A 1 306 ? 3.463 -7.465 0.735 1 95.94 306 SER A O 1
ATOM 2376 N N . ALA A 1 307 ? 4.961 -5.922 0.103 1 95.38 307 ALA A N 1
ATOM 2377 C CA . ALA A 1 307 ? 5.965 -6.27 1.105 1 95.38 307 ALA A CA 1
ATOM 2378 C C . ALA A 1 307 ? 5.43 -6.059 2.518 1 95.38 307 ALA A C 1
ATOM 2380 O O . ALA A 1 307 ? 5.793 -6.785 3.443 1 95.38 307 ALA A O 1
ATOM 2381 N N . TRP A 1 308 ? 4.57 -5.035 2.676 1 94.38 308 TRP A N 1
ATOM 2382 C CA . TRP A 1 308 ? 4.141 -4.68 4.023 1 94.38 308 TRP A CA 1
ATOM 2383 C C . TRP A 1 308 ? 3.371 -5.824 4.668 1 94.38 308 TRP A C 1
ATOM 2385 O O . TRP A 1 308 ? 3.207 -5.863 5.891 1 94.38 308 TRP A O 1
ATOM 2395 N N . LYS A 1 309 ? 2.918 -6.746 3.895 1 93.56 309 LYS A N 1
ATOM 2396 C CA . LYS A 1 309 ? 2.205 -7.902 4.43 1 93.56 309 LYS A CA 1
ATOM 2397 C C . LYS A 1 309 ? 3.158 -8.859 5.145 1 93.56 309 LYS A C 1
ATOM 2399 O O . LYS A 1 309 ? 2.723 -9.797 5.805 1 93.56 309 LYS A O 1
ATOM 2404 N N . TYR A 1 310 ? 4.418 -8.578 5.098 1 91.94 310 TYR A N 1
ATOM 2405 C CA . TYR A 1 310 ? 5.422 -9.492 5.625 1 91.94 310 TYR A CA 1
ATOM 2406 C C . TYR A 1 310 ? 6.336 -8.789 6.621 1 91.94 310 TYR A C 1
ATOM 2408 O O . TYR A 1 310 ? 7.316 -9.375 7.09 1 91.94 310 TYR A O 1
ATOM 2416 N N . TYR A 1 311 ? 6.031 -7.57 6.973 1 91.12 311 TYR A N 1
ATOM 2417 C CA . TYR A 1 311 ? 6.965 -6.754 7.738 1 91.12 311 TYR A CA 1
ATOM 2418 C C . TYR A 1 311 ? 7.156 -7.312 9.141 1 91.12 311 TYR A C 1
ATOM 2420 O O . TYR A 1 311 ? 8.242 -7.219 9.711 1 91.12 311 TYR A O 1
ATOM 2428 N N . SER A 1 312 ? 6.145 -7.957 9.664 1 87.5 312 SER A N 1
ATOM 2429 C CA . SER A 1 312 ? 6.27 -8.531 11 1 87.5 312 SER A CA 1
ATOM 2430 C C . SER A 1 312 ? 7.094 -9.812 10.977 1 87.5 312 SER A C 1
ATOM 2432 O O . SER A 1 312 ? 7.488 -10.328 12.023 1 87.5 312 SER A O 1
ATOM 2434 N N . ARG A 1 313 ? 7.324 -10.32 9.758 1 89.19 313 ARG A N 1
ATOM 2435 C CA . ARG A 1 313 ? 8.102 -11.547 9.555 1 89.19 313 ARG A CA 1
ATOM 2436 C C . ARG A 1 313 ? 9.141 -11.359 8.453 1 89.19 313 ARG A C 1
ATOM 2438 O O . ARG A 1 313 ? 9.219 -12.172 7.531 1 89.19 313 ARG A O 1
ATOM 2445 N N . TRP A 1 314 ? 9.914 -10.367 8.688 1 90.62 314 TRP A N 1
ATOM 2446 C CA . TRP A 1 314 ? 10.781 -9.945 7.59 1 90.62 314 TRP A CA 1
ATOM 2447 C C . TRP A 1 314 ? 11.938 -10.922 7.402 1 90.62 314 TRP A C 1
ATOM 2449 O O . TRP A 1 314 ? 12.547 -10.977 6.332 1 90.62 314 TRP A O 1
ATOM 2459 N N . ASP A 1 315 ? 12.211 -11.766 8.43 1 89.31 315 ASP A N 1
ATOM 2460 C CA . ASP A 1 315 ? 13.281 -12.75 8.32 1 89.31 315 ASP A CA 1
ATOM 2461 C C . ASP A 1 315 ? 12.812 -13.984 7.547 1 89.31 315 ASP A C 1
ATOM 2463 O O . ASP A 1 315 ? 13.617 -14.852 7.211 1 89.31 315 ASP A O 1
ATOM 2467 N N . GLY A 1 316 ? 11.484 -14.031 7.258 1 90.19 316 GLY A N 1
ATOM 2468 C CA . GLY A 1 316 ? 10.922 -15.133 6.492 1 90.19 316 GLY A CA 1
ATOM 2469 C C . GLY A 1 316 ? 10.75 -16.406 7.305 1 90.19 316 GLY A C 1
ATOM 2470 O O . GLY A 1 316 ? 10.562 -17.484 6.746 1 90.19 316 GLY A O 1
ATOM 2471 N N . VAL A 1 317 ? 10.828 -16.297 8.633 1 90.06 317 VAL A N 1
ATOM 2472 C CA . VAL A 1 317 ? 10.75 -17.469 9.492 1 90.06 317 VAL A CA 1
ATOM 2473 C C . VAL A 1 317 ? 9.367 -17.547 10.141 1 90.06 317 VAL A C 1
ATOM 2475 O O . VAL A 1 317 ? 8.828 -16.531 10.586 1 90.06 317 VAL A O 1
ATOM 2478 N N . TYR A 1 318 ? 8.805 -18.703 10.109 1 88 318 TYR A N 1
ATOM 2479 C CA . TYR A 1 318 ? 7.535 -19 10.758 1 88 318 TYR A CA 1
ATOM 2480 C C . TYR A 1 318 ? 7.691 -20.109 11.781 1 88 318 TYR A C 1
ATOM 2482 O O . TYR A 1 318 ? 7.422 -21.281 11.484 1 88 318 TYR A O 1
ATOM 2490 N N . PRO A 1 319 ? 8.008 -19.719 12.953 1 86.06 319 PRO A N 1
ATOM 2491 C CA . PRO A 1 319 ? 8.305 -20.734 13.969 1 86.06 319 PRO A CA 1
ATOM 2492 C C . PRO A 1 319 ? 7.113 -21.625 14.281 1 86.06 319 PRO A C 1
ATOM 2494 O O . PRO A 1 319 ? 7.293 -22.812 14.617 1 86.06 319 PRO A O 1
ATOM 2497 N N . GLU A 1 320 ? 5.973 -21.156 14.086 1 84.06 320 GLU A N 1
ATOM 2498 C CA . GLU A 1 320 ? 4.746 -21.875 14.391 1 84.06 320 GLU A CA 1
ATOM 2499 C C . GLU A 1 320 ? 4.586 -23.094 13.484 1 84.06 320 GLU A C 1
ATOM 2501 O O . GLU A 1 320 ? 3.871 -24.047 13.82 1 84.06 320 GLU A O 1
ATOM 2506 N N . TYR A 1 321 ? 5.363 -23.109 12.398 1 81.38 321 TYR A N 1
ATOM 2507 C CA . TYR A 1 321 ? 5.121 -24.156 11.414 1 81.38 321 TYR A CA 1
ATOM 2508 C C . TYR A 1 321 ? 6.375 -24.984 11.18 1 81.38 321 TYR A C 1
ATOM 2510 O O . TYR A 1 321 ? 6.34 -25.984 10.445 1 81.38 321 TYR A O 1
ATOM 2518 N N . GLN A 1 322 ? 7.449 -24.625 11.68 1 78.94 322 GLN A N 1
ATOM 2519 C CA . GLN A 1 322 ? 8.727 -25.297 11.445 1 78.94 322 GLN A CA 1
ATOM 2520 C C . GLN A 1 322 ? 8.68 -26.75 11.93 1 78.94 322 GLN A C 1
ATOM 2522 O O . GLN A 1 322 ? 9.281 -27.625 11.32 1 78.94 322 GLN A O 1
ATOM 2527 N N . ASN A 1 323 ? 7.969 -26.984 12.93 1 71.88 323 ASN A N 1
ATOM 2528 C CA . ASN A 1 323 ? 8.039 -28.328 13.5 1 71.88 323 ASN A CA 1
ATOM 2529 C C . ASN A 1 323 ? 6.77 -29.125 13.211 1 71.88 323 ASN A C 1
ATOM 2531 O O . ASN A 1 323 ? 6.508 -30.141 13.867 1 71.88 323 ASN A O 1
ATOM 2535 N N . LEU A 1 324 ? 6.121 -28.609 12.273 1 70.12 324 LEU A N 1
ATOM 2536 C CA . LEU A 1 324 ? 4.895 -29.344 11.977 1 70.12 324 LEU A CA 1
ATOM 2537 C C . LEU A 1 324 ? 5.164 -30.484 11 1 70.12 324 LEU A C 1
ATOM 2539 O O . LEU A 1 324 ? 5.926 -30.312 10.047 1 70.12 324 LEU A O 1
ATOM 2543 N N . ASN A 1 325 ? 4.934 -31.656 11.438 1 62.09 325 ASN A N 1
ATOM 2544 C CA . ASN A 1 325 ? 4.938 -32.812 10.531 1 62.09 325 ASN A CA 1
ATOM 2545 C C . ASN A 1 325 ? 3.719 -32.812 9.617 1 62.09 325 ASN A C 1
ATOM 2547 O O . ASN A 1 325 ? 2.609 -33.125 10.047 1 62.09 325 ASN A O 1
ATOM 2551 N N . LEU A 1 326 ? 3.818 -32.062 8.555 1 59.28 326 LEU A N 1
ATOM 2552 C CA . LEU A 1 326 ? 2.672 -31.938 7.66 1 59.28 326 LEU A CA 1
ATOM 2553 C C . LEU A 1 326 ? 2.508 -33.188 6.809 1 59.28 326 LEU A C 1
ATOM 2555 O O . LEU A 1 326 ? 3.494 -33.844 6.473 1 59.28 326 LEU A O 1
ATOM 2559 N N . MET B 1 1 ? -2.439 9.461 -23.719 1 28.25 1 MET B N 1
ATOM 2560 C CA . MET B 1 1 ? -1.082 9.086 -23.344 1 28.25 1 MET B CA 1
ATOM 2561 C C . MET B 1 1 ? -0.662 7.793 -24.031 1 28.25 1 MET B C 1
ATOM 2563 O O . MET B 1 1 ? -1.378 6.789 -23.984 1 28.25 1 MET B O 1
ATOM 2567 N N . SER B 1 2 ? 0.125 7.867 -24.984 1 31.59 2 SER B N 1
ATOM 2568 C CA . SER B 1 2 ? 0.541 6.758 -25.844 1 31.59 2 SER B CA 1
ATOM 2569 C C . SER B 1 2 ? 0.922 5.535 -25.016 1 31.59 2 SER B C 1
ATOM 2571 O O . SER B 1 2 ? 1.305 5.664 -23.844 1 31.59 2 SER B O 1
ATOM 2573 N N . LEU B 1 3 ? 0.566 4.34 -25.5 1 35.62 3 LEU B N 1
ATOM 2574 C CA . LEU B 1 3 ? 0.779 3.043 -24.875 1 35.62 3 LEU B CA 1
ATOM 2575 C C . LEU B 1 3 ? 2.215 2.906 -24.375 1 35.62 3 LEU B C 1
ATOM 2577 O O . LEU B 1 3 ? 2.471 2.227 -23.375 1 35.62 3 LEU B O 1
ATOM 2581 N N . LYS B 1 4 ? 3.094 3.352 -25.188 1 38.59 4 LYS B N 1
ATOM 2582 C CA . LYS B 1 4 ? 4.512 3.5 -24.875 1 38.59 4 LYS B CA 1
ATOM 2583 C C . LYS B 1 4 ? 4.699 4.258 -23.562 1 38.59 4 LYS B C 1
ATOM 2585 O O . LYS B 1 4 ? 5.641 3.994 -22.812 1 38.59 4 LYS B O 1
ATOM 2590 N N . GLU B 1 5 ? 3.885 5.215 -23.297 1 41.81 5 GLU B N 1
ATOM 2591 C CA . GLU B 1 5 ? 3.961 6.047 -22.109 1 41.81 5 GLU B CA 1
ATOM 2592 C C . GLU B 1 5 ? 3.629 5.238 -20.844 1 41.81 5 GLU B C 1
ATOM 2594 O O . GLU B 1 5 ? 4.094 5.562 -19.75 1 41.81 5 GLU B O 1
ATOM 2599 N N . LYS B 1 6 ? 2.834 4.195 -21.062 1 44.09 6 LYS B N 1
ATOM 2600 C CA . LYS B 1 6 ? 2.299 3.451 -19.922 1 44.09 6 LYS B CA 1
ATOM 2601 C C . LYS B 1 6 ? 3.318 2.445 -19.406 1 44.09 6 LYS B C 1
ATOM 2603 O O . LYS B 1 6 ? 3.268 2.055 -18.234 1 44.09 6 LYS B O 1
ATOM 2608 N N . ILE B 1 7 ? 3.965 1.64 -20.328 1 44.91 7 ILE B N 1
ATOM 2609 C CA . ILE B 1 7 ? 5.012 0.746 -19.844 1 44.91 7 ILE B CA 1
ATOM 2610 C C . ILE B 1 7 ? 6.184 1.565 -19.312 1 44.91 7 ILE B C 1
ATOM 2612 O O . ILE B 1 7 ? 7.047 1.999 -20.078 1 44.91 7 ILE B O 1
ATOM 2616 N N . SER B 1 8 ? 6.016 2.779 -18.984 1 42.09 8 SER B N 1
ATOM 2617 C CA . SER B 1 8 ? 7.047 3.77 -18.688 1 42.09 8 SER B CA 1
ATOM 2618 C C . SER B 1 8 ? 8.102 3.205 -17.75 1 42.09 8 SER B C 1
ATOM 2620 O O . SER B 1 8 ? 7.797 2.379 -16.891 1 42.09 8 SER B O 1
ATOM 2622 N N . GLU B 1 9 ? 9.242 3.174 -18.297 1 44 9 GLU B N 1
ATOM 2623 C CA . GLU B 1 9 ? 10.375 3.154 -17.359 1 44 9 GLU B CA 1
ATOM 2624 C C . GLU B 1 9 ? 10.031 3.854 -16.047 1 44 9 GLU B C 1
ATOM 2626 O O . GLU B 1 9 ? 9.609 5.016 -16.047 1 44 9 GLU B O 1
ATOM 2631 N N . VAL B 1 10 ? 9.312 3.123 -15.297 1 44.12 10 VAL B N 1
ATOM 2632 C CA . VAL B 1 10 ? 9.07 3.697 -13.977 1 44.12 10 VAL B CA 1
ATOM 2633 C C . VAL B 1 10 ? 10.273 4.523 -13.547 1 44.12 10 VAL B C 1
ATOM 2635 O O . VAL B 1 10 ? 11.359 3.98 -13.32 1 44.12 10 VAL B O 1
ATOM 2638 N N . THR B 1 11 ? 10.344 5.738 -14.188 1 46.22 11 THR B N 1
ATOM 2639 C CA . THR B 1 11 ? 11.383 6.555 -13.57 1 46.22 11 THR B CA 1
ATOM 2640 C C . THR B 1 11 ? 10.945 7.023 -12.18 1 46.22 11 THR B C 1
ATOM 2642 O O . THR B 1 11 ? 9.75 7.195 -11.93 1 46.22 11 THR B O 1
ATOM 2645 N N . PHE B 1 12 ? 11.844 6.879 -11.188 1 47 12 PHE B N 1
ATOM 2646 C CA . PHE B 1 12 ? 11.75 7.16 -9.766 1 47 12 PHE B CA 1
ATOM 2647 C C . PHE B 1 12 ? 10.898 8.398 -9.508 1 47 12 PHE B C 1
ATOM 2649 O O . PHE B 1 12 ? 9.992 8.375 -8.68 1 47 12 PHE B O 1
ATOM 2656 N N . SER B 1 13 ? 11.148 9.516 -10.141 1 50.84 13 SER B N 1
ATOM 2657 C CA . SER B 1 13 ? 10.578 10.82 -9.812 1 50.84 13 SER B CA 1
ATOM 2658 C C . SER B 1 13 ? 9.125 10.914 -10.289 1 50.84 13 SER B C 1
ATOM 2660 O O . SER B 1 13 ? 8.305 11.578 -9.656 1 50.84 13 SER B O 1
ATOM 2662 N N . ASN B 1 14 ? 8.852 10.094 -11.133 1 61.91 14 ASN B N 1
ATOM 2663 C CA . ASN B 1 14 ? 7.547 10.289 -11.75 1 61.91 14 ASN B CA 1
ATOM 2664 C C . ASN B 1 14 ? 6.457 9.508 -11.023 1 61.91 14 ASN B C 1
ATOM 2666 O O . ASN B 1 14 ? 5.27 9.68 -11.305 1 61.91 14 ASN B O 1
ATOM 2670 N N . GLU B 1 15 ? 6.984 8.969 -9.914 1 80.5 15 GLU B N 1
ATOM 2671 C CA . GLU B 1 15 ? 6.016 8.109 -9.242 1 80.5 15 GLU B CA 1
ATOM 2672 C C . GLU B 1 15 ? 5.41 8.805 -8.023 1 80.5 15 GLU B C 1
ATOM 2674 O O . GLU B 1 15 ? 4.402 8.352 -7.48 1 80.5 15 GLU B O 1
ATOM 2679 N N . VAL B 1 16 ? 6.051 9.953 -7.719 1 91.94 16 VAL B N 1
ATOM 2680 C CA . VAL B 1 16 ? 5.633 10.617 -6.488 1 91.94 16 VAL B CA 1
ATOM 2681 C C . VAL B 1 16 ? 4.711 11.789 -6.82 1 91.94 16 VAL B C 1
ATOM 2683 O O . VAL B 1 16 ? 5 12.578 -7.727 1 91.94 16 VAL B O 1
ATOM 2686 N N . GLY B 1 17 ? 3.635 11.883 -6.117 1 92.56 17 GLY B N 1
ATOM 2687 C CA . GLY B 1 17 ? 2.682 12.961 -6.328 1 92.56 17 GLY B CA 1
ATOM 2688 C C . GLY B 1 17 ? 1.63 12.633 -7.371 1 92.56 17 GLY B C 1
ATOM 2689 O O . GLY B 1 17 ? 1.362 11.461 -7.645 1 92.56 17 GLY B O 1
ATOM 2690 N N . ASN B 1 18 ? 0.865 13.656 -7.785 1 92.19 18 ASN B N 1
ATOM 2691 C CA . ASN B 1 18 ? -0.275 13.477 -8.68 1 92.19 18 ASN B CA 1
ATOM 2692 C C . ASN B 1 18 ? -1.194 12.359 -8.195 1 92.19 18 ASN B C 1
ATOM 2694 O O . ASN B 1 18 ? -1.622 11.5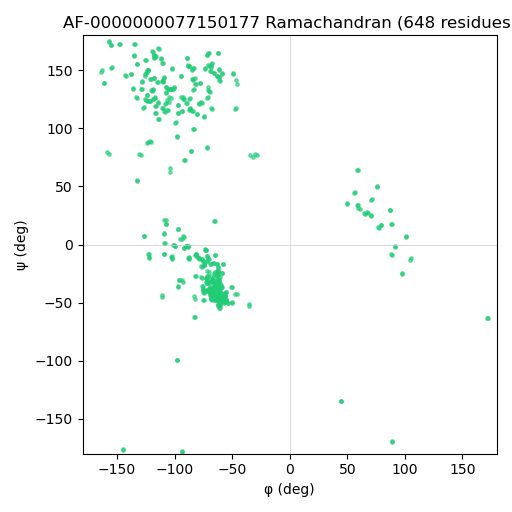16 -8.992 1 92.19 18 ASN B O 1
ATOM 2698 N N . THR B 1 19 ? -1.265 12.32 -6.926 1 92.5 19 THR B N 1
ATOM 2699 C CA . THR B 1 19 ? -2.141 11.312 -6.336 1 92.5 19 THR B CA 1
ATOM 2700 C C . THR B 1 19 ? -3.604 11.625 -6.633 1 92.5 19 THR B C 1
ATOM 2702 O O . THR B 1 19 ? -3.953 12.773 -6.914 1 92.5 19 THR B O 1
ATOM 2705 N N . LYS B 1 20 ? -4.414 10.648 -6.613 1 90.25 20 LYS B N 1
ATOM 2706 C CA . LYS B 1 20 ? -5.836 10.82 -6.891 1 90.25 20 LYS B CA 1
ATOM 2707 C C . LYS B 1 20 ? -6.504 11.672 -5.812 1 90.25 20 LYS B C 1
ATOM 2709 O O . LYS B 1 20 ? -6.039 11.711 -4.672 1 90.25 20 LYS B O 1
ATOM 2714 N N . MET B 1 21 ? -7.473 12.422 -6.18 1 93.5 21 MET B N 1
ATOM 2715 C CA . MET B 1 21 ? -8.391 13.102 -5.27 1 93.5 21 MET B CA 1
ATOM 2716 C C . MET B 1 21 ? -9.758 12.414 -5.258 1 93.5 21 MET B C 1
ATOM 2718 O O . MET B 1 21 ? -10.297 12.086 -6.316 1 93.5 21 MET B O 1
ATOM 2722 N N . VAL B 1 22 ? -10.32 12.18 -4.023 1 93.06 22 VAL B N 1
ATOM 2723 C CA . VAL B 1 22 ? -11.578 11.453 -3.932 1 93.06 22 VAL B CA 1
ATOM 2724 C C . VAL B 1 22 ? -12.617 12.297 -3.191 1 93.06 22 VAL B C 1
ATOM 2726 O O . VAL B 1 22 ? -12.258 13.164 -2.389 1 93.06 22 VAL B O 1
ATOM 2729 N N . LYS B 1 23 ? -13.844 12.078 -3.543 1 93.69 23 LYS B N 1
ATOM 2730 C CA . LYS B 1 23 ? -14.953 12.664 -2.803 1 93.69 23 LYS B CA 1
ATOM 2731 C C . LYS B 1 23 ? -15.453 11.711 -1.719 1 93.69 23 LYS B C 1
ATOM 2733 O O . LYS B 1 23 ? -15.68 10.531 -1.979 1 93.69 23 LYS B O 1
ATOM 2738 N N . ILE B 1 24 ? -15.492 12.203 -0.492 1 94.06 24 ILE B N 1
ATOM 2739 C CA . ILE B 1 24 ? -16.062 11.43 0.609 1 94.06 24 ILE B CA 1
ATOM 2740 C C . ILE B 1 24 ? -17.578 11.414 0.5 1 94.06 24 ILE B C 1
ATOM 2742 O O . ILE B 1 24 ? -18.234 12.43 0.742 1 94.06 24 ILE B O 1
ATOM 2746 N N . ALA B 1 25 ? -18.172 10.273 0.193 1 89.25 25 ALA B N 1
ATOM 2747 C CA . ALA B 1 25 ? -19.578 10.25 -0.168 1 89.25 25 ALA B CA 1
ATOM 2748 C C . ALA B 1 25 ? -20.406 9.555 0.909 1 89.25 25 ALA B C 1
ATOM 2750 O O . ALA B 1 25 ? -21.438 10.078 1.341 1 89.25 25 ALA B O 1
ATOM 2751 N N . ASN B 1 26 ? -19.953 8.461 1.387 1 89.94 26 ASN B N 1
ATOM 2752 C CA . ASN B 1 26 ? -20.766 7.621 2.256 1 89.94 26 ASN B CA 1
ATOM 2753 C C . ASN B 1 26 ? -20.875 8.211 3.658 1 89.94 26 ASN B C 1
ATOM 2755 O O . ASN B 1 26 ? -21.906 8.078 4.312 1 89.94 26 ASN B O 1
ATOM 2759 N N . LEU B 1 27 ? -19.781 8.789 4.141 1 93.25 27 LEU B N 1
ATOM 2760 C CA . LEU B 1 27 ? -19.781 9.352 5.484 1 93.25 27 LEU B CA 1
ATOM 2761 C C . LEU B 1 27 ? -20.5 10.695 5.508 1 93.25 27 LEU B C 1
ATOM 2763 O O . LEU B 1 27 ? -20.906 11.164 6.57 1 93.25 27 LEU B O 1
ATOM 2767 N N . LEU B 1 28 ? -20.484 11.344 4.418 1 88.94 28 LEU B N 1
ATOM 2768 C CA . LEU B 1 28 ? -21.156 12.641 4.305 1 88.94 28 LEU B CA 1
ATOM 2769 C C . LEU B 1 28 ? -22.469 12.508 3.537 1 88.94 28 LEU B C 1
ATOM 2771 O O . LEU B 1 28 ? -22.609 13.07 2.453 1 88.94 28 LEU B O 1
ATOM 2775 N N . LYS B 1 29 ? -23.375 11.766 4.059 1 84.88 29 LYS B N 1
ATOM 2776 C CA . LYS B 1 29 ? -24.656 11.609 3.398 1 84.88 29 LYS B CA 1
ATOM 2777 C C . LYS B 1 29 ? -25.594 12.781 3.717 1 84.88 29 LYS B C 1
ATOM 2779 O O . LYS B 1 29 ? -25.531 13.344 4.809 1 84.88 29 LYS B O 1
ATOM 2784 N N . ASN B 1 30 ? -26.359 13.211 2.844 1 84.19 30 ASN B N 1
ATOM 2785 C CA . ASN B 1 30 ? -27.422 14.195 3.023 1 84.19 30 ASN B CA 1
ATOM 2786 C C . ASN B 1 30 ? -26.859 15.57 3.355 1 84.19 30 ASN B C 1
ATOM 2788 O O . ASN B 1 30 ? -27.391 16.266 4.234 1 84.19 30 ASN B O 1
ATOM 2792 N N . SER B 1 31 ? -25.703 15.859 2.93 1 88.06 31 SER B N 1
ATOM 2793 C CA . SER B 1 31 ? -25.109 17.188 3.092 1 88.06 31 SER B CA 1
ATOM 2794 C C . SER B 1 31 ? -25.031 17.922 1.759 1 88.06 31 SER B C 1
ATOM 2796 O O . SER B 1 31 ? -24.859 17.297 0.708 1 88.06 31 SER B O 1
ATOM 2798 N N . SER B 1 32 ? -25.234 19.188 1.825 1 93.81 32 SER B N 1
ATOM 2799 C CA . SER B 1 32 ? -25.062 20 0.63 1 93.81 32 SER B CA 1
ATOM 2800 C C . SER B 1 32 ? -23.594 20.359 0.414 1 93.81 32 SER B C 1
ATOM 2802 O O . SER B 1 32 ? -23.203 20.828 -0.655 1 93.81 32 SER B O 1
ATOM 2804 N N . SER B 1 33 ? -22.797 20.047 1.394 1 96.38 33 SER B N 1
ATOM 2805 C CA . SER B 1 33 ? -21.359 20.266 1.277 1 96.38 33 SER B CA 1
ATOM 2806 C C . SER B 1 33 ? -20.656 19.062 0.683 1 96.38 33 SER B C 1
ATOM 2808 O O . SER B 1 33 ? -21.25 17.984 0.582 1 96.38 33 SER B O 1
ATOM 2810 N N . ASN B 1 34 ? -19.5 19.281 0.184 1 95.94 34 ASN B N 1
ATOM 2811 C CA . ASN B 1 34 ? -18.641 18.219 -0.349 1 95.94 34 ASN B CA 1
ATOM 2812 C C . ASN B 1 34 ? -17.297 18.156 0.377 1 95.94 34 ASN B C 1
ATOM 2814 O O . ASN B 1 34 ? -16.781 19.188 0.802 1 95.94 34 ASN B O 1
ATOM 2818 N N . ILE B 1 35 ? -16.828 17.016 0.574 1 97.06 35 ILE B N 1
ATOM 2819 C CA . ILE B 1 35 ? -15.477 16.797 1.089 1 97.06 35 ILE B CA 1
ATOM 2820 C C . ILE B 1 35 ? -14.633 16.062 0.046 1 97.06 35 ILE B C 1
ATOM 2822 O O . ILE B 1 35 ? -15.008 14.992 -0.415 1 97.06 35 ILE B O 1
ATOM 2826 N N . TYR B 1 36 ? -13.578 16.703 -0.385 1 97 36 TYR B N 1
ATOM 2827 C CA . TYR B 1 36 ? -12.602 16.109 -1.286 1 97 36 TYR B CA 1
ATOM 2828 C C . TYR B 1 36 ? -11.273 15.875 -0.572 1 97 36 TYR B C 1
ATOM 2830 O O . TYR B 1 36 ? -10.852 16.688 0.245 1 97 36 TYR B O 1
ATOM 2838 N N . ALA B 1 37 ? -10.617 14.766 -0.835 1 97.5 37 ALA B N 1
ATOM 2839 C CA . ALA B 1 37 ? -9.375 14.438 -0.152 1 97.5 37 ALA B CA 1
ATOM 2840 C C . ALA B 1 37 ? -8.312 13.977 -1.145 1 97.5 37 ALA B C 1
ATOM 2842 O O . ALA B 1 37 ? -8.578 13.133 -2.002 1 97.5 37 ALA B O 1
ATOM 2843 N N . LYS B 1 38 ? -7.141 14.602 -1.107 1 97.06 38 LYS B N 1
ATOM 2844 C CA . LYS B 1 38 ? -5.984 14.102 -1.841 1 97.06 38 LYS B CA 1
ATOM 2845 C C . LYS B 1 38 ? -5.438 12.828 -1.198 1 97.06 38 LYS B C 1
ATOM 2847 O O . LYS B 1 38 ? -5.113 12.82 -0.009 1 97.06 38 LYS B O 1
ATOM 2852 N N . CYS B 1 39 ? -5.277 11.734 -1.939 1 96.12 39 CYS B N 1
ATOM 2853 C CA . CYS B 1 39 ? -4.898 10.43 -1.408 1 96.12 39 CYS B CA 1
ATOM 2854 C C . CYS B 1 39 ? -3.385 10.258 -1.423 1 96.12 39 CYS B C 1
ATOM 2856 O O . CYS B 1 39 ? -2.867 9.352 -2.088 1 96.12 39 CYS B O 1
ATOM 2858 N N . GLU B 1 40 ? -2.725 10.922 -0.574 1 96.88 40 GLU B N 1
ATOM 2859 C CA . GLU B 1 40 ? -1.265 10.922 -0.557 1 96.88 40 GLU B CA 1
ATOM 2860 C C . GLU B 1 40 ? -0.714 9.609 -0.007 1 96.88 40 GLU B C 1
ATOM 2862 O O . GLU B 1 40 ? 0.464 9.297 -0.193 1 96.88 40 GLU B O 1
ATOM 2867 N N . TYR B 1 41 ? -1.531 8.773 0.708 1 96.19 41 TYR B N 1
ATOM 2868 C CA . TYR B 1 41 ? -1.117 7.465 1.193 1 96.19 41 TYR B CA 1
ATOM 2869 C C . TYR B 1 41 ? -0.821 6.523 0.034 1 96.19 41 TYR B C 1
ATOM 2871 O O . TYR B 1 41 ? -0.245 5.449 0.229 1 96.19 41 TYR B O 1
ATOM 2879 N N . LEU B 1 42 ? -1.151 6.949 -1.184 1 92.94 42 LEU B N 1
ATOM 2880 C CA . LEU B 1 42 ? -0.942 6.121 -2.365 1 92.94 42 LEU B CA 1
ATOM 2881 C C . LEU B 1 42 ? 0.438 6.367 -2.965 1 92.94 42 LEU B C 1
ATOM 2883 O O . LEU B 1 42 ? 0.811 5.738 -3.959 1 92.94 42 LEU B O 1
ATOM 2887 N N . ASN B 1 43 ? 1.199 7.27 -2.373 1 95.06 43 ASN B N 1
ATOM 2888 C CA . ASN B 1 43 ? 2.588 7.41 -2.799 1 95.06 43 ASN B CA 1
ATOM 2889 C C . ASN B 1 43 ? 3.383 6.133 -2.551 1 95.06 43 ASN B C 1
ATOM 2891 O O . ASN B 1 43 ? 2.959 5.273 -1.774 1 95.06 43 ASN B O 1
ATOM 2895 N N . PRO B 1 44 ? 4.539 5.973 -3.139 1 92.62 44 PRO B N 1
ATOM 2896 C CA . PRO B 1 44 ? 5.254 4.695 -3.189 1 92.62 44 PRO B CA 1
ATOM 2897 C C . PRO B 1 44 ? 5.578 4.148 -1.801 1 92.62 44 PRO B C 1
ATOM 2899 O O . PRO B 1 44 ? 5.504 2.936 -1.578 1 92.62 44 PRO B O 1
ATOM 2902 N N . SER B 1 45 ? 5.895 4.992 -0.852 1 95.31 45 SER B N 1
ATOM 2903 C CA . SER B 1 45 ? 6.254 4.488 0.469 1 95.31 45 SER B CA 1
ATOM 2904 C C . SER B 1 45 ? 5.023 4.324 1.353 1 95.31 45 SER B C 1
ATOM 2906 O O . SER B 1 45 ? 5.137 3.926 2.516 1 95.31 45 SER B O 1
ATOM 2908 N N . GLY B 1 46 ? 3.883 4.688 0.788 1 95.31 46 GLY B N 1
ATOM 2909 C CA . GLY B 1 46 ? 2.643 4.566 1.538 1 95.31 46 GLY B CA 1
ATOM 2910 C C . GLY B 1 46 ? 2.326 5.793 2.373 1 95.31 46 GLY B C 1
ATOM 2911 O O . GLY B 1 46 ? 1.564 5.711 3.338 1 95.31 46 GLY B O 1
ATOM 2912 N N . SER B 1 47 ? 2.977 6.934 2.041 1 96.75 47 SER B N 1
ATOM 2913 C CA . SER B 1 47 ? 2.691 8.133 2.826 1 96.75 47 SER B CA 1
ATOM 2914 C C . SER B 1 47 ? 2.977 9.398 2.029 1 96.75 47 SER B C 1
ATOM 2916 O O . SER B 1 47 ? 3.582 9.336 0.956 1 96.75 47 SER B O 1
ATOM 2918 N N . HIS B 1 48 ? 2.584 10.492 2.588 1 97.19 48 HIS B N 1
ATOM 2919 C CA . HIS B 1 48 ? 2.75 11.812 2.004 1 97.19 48 HIS B CA 1
ATOM 2920 C C . HIS B 1 48 ? 4.211 12.25 2.039 1 97.19 48 HIS B C 1
ATOM 2922 O O . HIS B 1 48 ? 4.609 13.156 1.303 1 97.19 48 HIS B O 1
ATOM 2928 N N . LYS B 1 49 ? 5.031 11.594 2.795 1 97.56 49 LYS B N 1
ATOM 2929 C CA . LYS B 1 49 ? 6.395 12.062 3.012 1 97.56 49 LYS B CA 1
ATOM 2930 C C . LYS B 1 49 ? 7.27 11.789 1.791 1 97.56 49 LYS B C 1
ATOM 2932 O O . LYS B 1 49 ? 8.359 12.359 1.661 1 97.56 49 LYS B O 1
ATOM 2937 N N . ASP B 1 50 ? 6.777 10.953 0.898 1 97.19 50 ASP B N 1
ATOM 2938 C CA . ASP B 1 50 ? 7.488 10.773 -0.364 1 97.19 50 ASP B CA 1
ATOM 2939 C C . ASP B 1 50 ? 7.699 12.109 -1.072 1 97.19 50 ASP B C 1
ATOM 2941 O O . ASP B 1 50 ? 8.773 12.367 -1.613 1 97.19 50 ASP B O 1
ATOM 2945 N N . ARG B 1 51 ? 6.695 12.961 -1.051 1 97.19 51 ARG B N 1
ATOM 2946 C CA . ARG B 1 51 ? 6.82 14.273 -1.676 1 97.19 51 ARG B CA 1
ATOM 2947 C C . ARG B 1 51 ? 7.93 15.094 -1.021 1 97.19 51 ARG B C 1
ATOM 2949 O O . ARG B 1 51 ? 8.75 15.703 -1.711 1 97.19 51 ARG B O 1
ATOM 2956 N N . THR B 1 52 ? 7.871 15.07 0.281 1 97.5 52 THR B N 1
ATOM 2957 C CA . THR B 1 52 ? 8.781 15.898 1.055 1 97.5 52 THR B CA 1
ATOM 2958 C C . THR B 1 52 ? 10.234 15.523 0.772 1 97.5 52 THR B C 1
ATOM 2960 O O . THR B 1 52 ? 11.031 16.359 0.349 1 97.5 52 THR B O 1
ATOM 2963 N N . PHE B 1 53 ? 10.547 14.281 0.945 1 97.5 53 PHE B N 1
ATOM 2964 C CA . PHE B 1 53 ? 11.945 13.867 0.861 1 97.5 53 PHE B CA 1
ATOM 2965 C C . PHE B 1 53 ? 12.414 13.82 -0.589 1 97.5 53 PHE B C 1
ATOM 2967 O O . PHE B 1 53 ? 13.57 14.102 -0.884 1 97.5 53 PHE B O 1
ATOM 2974 N N . ASN B 1 54 ? 11.516 13.414 -1.522 1 96.19 54 ASN B N 1
ATOM 2975 C CA . ASN B 1 54 ? 11.883 13.5 -2.934 1 96.19 54 ASN B CA 1
ATOM 2976 C C . ASN B 1 54 ? 12.289 14.922 -3.32 1 96.19 54 ASN B C 1
ATOM 2978 O O . ASN B 1 54 ? 13.305 15.117 -3.982 1 96.19 54 ASN B O 1
ATOM 2982 N N . TYR B 1 55 ? 11.516 15.883 -2.922 1 97.38 55 TYR B N 1
ATOM 2983 C CA . TYR B 1 55 ? 11.766 17.281 -3.271 1 97.38 55 TYR B CA 1
ATOM 2984 C C . TYR B 1 55 ? 13.023 17.797 -2.582 1 97.38 55 TYR B C 1
ATOM 2986 O O . TYR B 1 55 ? 13.867 18.438 -3.215 1 97.38 55 TYR B O 1
ATOM 2994 N N . ILE B 1 56 ? 13.188 17.547 -1.257 1 98 56 ILE B N 1
ATOM 2995 C CA . ILE B 1 56 ? 14.344 18.016 -0.499 1 98 56 ILE B CA 1
ATOM 2996 C C . ILE B 1 56 ? 15.625 17.5 -1.15 1 98 56 ILE B C 1
ATOM 2998 O O . ILE B 1 56 ? 16.547 18.281 -1.421 1 98 56 ILE B O 1
ATOM 3002 N N . ILE B 1 57 ? 15.664 16.219 -1.44 1 97.69 57 ILE B N 1
ATOM 3003 C CA . ILE B 1 57 ? 16.875 15.594 -1.983 1 97.69 57 ILE B CA 1
ATOM 3004 C C . ILE B 1 57 ? 17.156 16.156 -3.375 1 97.69 57 ILE B C 1
ATOM 3006 O O . ILE B 1 57 ? 18.297 16.516 -3.686 1 97.69 57 ILE B O 1
ATOM 3010 N N . GLU B 1 58 ? 16.125 16.266 -4.215 1 96.62 58 GLU B N 1
ATOM 3011 C CA . GLU B 1 58 ? 16.312 16.797 -5.562 1 96.62 58 GLU B CA 1
ATOM 3012 C C . GLU B 1 58 ? 16.875 18.219 -5.516 1 96.62 58 GLU B C 1
ATOM 3014 O O . GLU B 1 58 ? 17.781 18.547 -6.27 1 96.62 58 GLU B O 1
ATOM 3019 N N . GLN B 1 59 ? 16.297 19.078 -4.668 1 98.06 59 GLN B N 1
ATOM 3020 C CA . GLN B 1 59 ? 16.75 20.453 -4.57 1 98.06 59 GLN B CA 1
ATOM 3021 C C . GLN B 1 59 ? 18.172 20.547 -4.043 1 98.06 59 GLN B C 1
ATOM 3023 O O . GLN B 1 59 ? 18.984 21.344 -4.527 1 98.06 59 GLN B O 1
ATOM 3028 N N . LEU B 1 60 ? 18.469 19.734 -3.012 1 98.31 60 LEU B N 1
ATOM 3029 C CA . LEU B 1 60 ? 19.812 19.75 -2.449 1 98.31 60 LEU B CA 1
ATOM 3030 C C . LEU B 1 60 ? 20.828 19.266 -3.477 1 98.31 60 LEU B C 1
ATOM 3032 O O . LEU B 1 60 ? 21.969 19.766 -3.51 1 98.31 60 LEU B O 1
ATOM 3036 N N . GLU B 1 61 ? 20.5 18.266 -4.305 1 97.94 61 GLU B N 1
ATOM 3037 C CA . GLU B 1 61 ? 21.359 17.828 -5.395 1 97.94 61 GLU B CA 1
ATOM 3038 C C . GLU B 1 61 ? 21.594 18.938 -6.402 1 97.94 61 GLU B C 1
ATOM 3040 O O . GLU B 1 61 ? 22.734 19.188 -6.816 1 97.94 61 GLU B O 1
ATOM 3045 N N . LYS B 1 62 ? 20.547 19.609 -6.789 1 97.88 62 LYS B N 1
ATOM 3046 C CA . LYS B 1 62 ? 20.625 20.703 -7.746 1 97.88 62 LYS B CA 1
ATOM 3047 C C . LYS B 1 62 ? 21.547 21.812 -7.23 1 97.88 62 LYS B C 1
ATOM 3049 O O . LYS B 1 62 ? 22.266 22.438 -8.008 1 97.88 62 LYS B O 1
ATOM 3054 N N . ARG B 1 63 ? 21.516 22.047 -5.91 1 97.94 63 ARG B N 1
ATOM 3055 C CA . ARG B 1 63 ? 22.328 23.078 -5.273 1 97.94 63 ARG B CA 1
ATOM 3056 C C . ARG B 1 63 ? 23.75 22.609 -5.066 1 97.94 63 ARG B C 1
ATOM 3058 O O . ARG B 1 63 ? 24.625 23.375 -4.656 1 97.94 63 ARG B O 1
ATOM 3065 N N . GLY B 1 64 ? 23.969 21.344 -5.262 1 97.88 64 GLY B N 1
ATOM 3066 C CA . GLY B 1 64 ? 25.297 20.781 -5.109 1 97.88 64 GLY B CA 1
ATOM 3067 C C . GLY B 1 64 ? 25.672 20.531 -3.664 1 97.88 64 GLY B C 1
ATOM 3068 O O . GLY B 1 64 ? 26.859 20.328 -3.35 1 97.88 64 GLY B O 1
ATOM 3069 N N . GLU B 1 65 ? 24.719 20.516 -2.791 1 97.88 65 GLU B N 1
ATOM 3070 C CA . GLU B 1 65 ? 24.969 20.344 -1.364 1 97.88 65 GLU B CA 1
ATOM 3071 C C . GLU B 1 65 ? 25.141 18.875 -1.003 1 97.88 65 GLU B C 1
ATOM 3073 O O . GLU B 1 65 ? 25.781 18.547 0.004 1 97.88 65 GLU B O 1
ATOM 3078 N N . ILE B 1 66 ? 24.516 18.016 -1.808 1 98.31 66 ILE B N 1
ATOM 3079 C CA . ILE B 1 66 ? 24.672 16.578 -1.601 1 98.31 66 ILE B CA 1
ATOM 3080 C C . ILE B 1 66 ? 24.906 15.883 -2.941 1 98.31 66 ILE B C 1
ATOM 3082 O O . ILE B 1 66 ? 24.625 16.453 -4 1 98.31 66 ILE B O 1
ATOM 3086 N N . SER B 1 67 ? 25.406 14.688 -2.885 1 98.19 67 SER B N 1
ATOM 3087 C CA . SER B 1 67 ? 25.625 13.844 -4.055 1 98.19 67 SER B CA 1
ATOM 3088 C C . SER B 1 67 ? 25.609 12.367 -3.682 1 98.19 67 SER B C 1
ATOM 3090 O O . SER B 1 67 ? 25.922 12.008 -2.545 1 98.19 67 SER B O 1
ATOM 3092 N N . PRO B 1 68 ? 25.234 11.516 -4.676 1 97.06 68 PRO B N 1
ATOM 3093 C CA . PRO B 1 68 ? 25.203 10.078 -4.402 1 97.06 68 PRO B CA 1
ATOM 3094 C C . PRO B 1 68 ? 26.484 9.57 -3.756 1 97.06 68 PRO B C 1
ATOM 3096 O O . PRO B 1 68 ? 27.578 10.039 -4.102 1 97.06 68 PRO B O 1
ATOM 3099 N N . GLY B 1 69 ? 26.328 8.586 -2.916 1 97.62 69 GLY B N 1
ATOM 3100 C CA . GLY B 1 69 ? 27.453 8.078 -2.156 1 97.62 69 GLY B CA 1
ATOM 3101 C C . GLY B 1 69 ? 27.531 8.656 -0.755 1 97.62 69 GLY B C 1
ATOM 3102 O O . GLY B 1 69 ? 28.125 8.047 0.142 1 97.62 69 GLY B O 1
ATOM 3103 N N . MET B 1 70 ? 26.984 9.82 -0.521 1 98.44 70 MET B N 1
ATOM 3104 C CA . MET B 1 70 ? 26.938 10.445 0.799 1 98.44 70 MET B CA 1
ATOM 3105 C C . MET B 1 70 ? 25.953 9.727 1.714 1 98.44 70 MET B C 1
ATOM 3107 O O . MET B 1 70 ? 25.109 8.969 1.244 1 98.44 70 MET B O 1
ATOM 3111 N N . THR B 1 71 ? 26.109 9.992 3.025 1 98.69 71 THR B N 1
ATOM 3112 C CA . THR B 1 71 ? 25.156 9.547 4.023 1 98.69 71 THR B CA 1
ATOM 3113 C C . THR B 1 71 ? 24.172 10.664 4.371 1 98.69 71 THR B C 1
ATOM 3115 O O . THR B 1 71 ? 24.578 11.773 4.727 1 98.69 71 THR B O 1
ATOM 3118 N N . LEU B 1 72 ? 22.953 10.422 4.164 1 98.81 72 LEU B N 1
ATOM 3119 C CA . LEU B 1 72 ? 21.906 11.344 4.602 1 98.81 72 LEU B CA 1
ATOM 3120 C C . LEU B 1 72 ? 21.266 10.859 5.895 1 98.81 72 LEU B C 1
ATOM 3122 O O . LEU B 1 72 ? 21.016 9.656 6.059 1 98.81 72 LEU B O 1
ATOM 3126 N N . VAL B 1 73 ? 21.062 11.758 6.855 1 98.5 73 VAL B N 1
ATOM 3127 C CA . VAL B 1 73 ? 20.438 11.383 8.125 1 98.5 73 VAL B CA 1
ATOM 3128 C C . VAL B 1 73 ? 19.234 12.273 8.398 1 98.5 73 VAL B C 1
ATOM 3130 O O . VAL B 1 73 ? 19.203 13.438 7.984 1 98.5 73 VAL B O 1
ATOM 3133 N N . ASP B 1 74 ? 18.281 11.75 9 1 97.81 74 ASP B N 1
ATOM 3134 C CA . ASP B 1 74 ? 17.125 12.492 9.508 1 97.81 74 ASP B CA 1
ATOM 3135 C C . ASP B 1 74 ? 16.453 11.727 10.641 1 97.81 74 ASP B C 1
ATOM 3137 O O . ASP B 1 74 ? 16.906 10.648 11.031 1 97.81 74 ASP B O 1
ATOM 3141 N N . CYS B 1 75 ? 15.43 12.406 11.25 1 94.25 75 CYS B N 1
ATOM 3142 C CA . CYS B 1 75 ? 14.648 11.82 12.328 1 94.25 75 CYS B CA 1
ATOM 3143 C C . CYS B 1 75 ? 13.227 11.523 11.867 1 94.25 75 CYS B C 1
ATOM 3145 O O . CYS B 1 75 ? 12.664 12.258 11.047 1 94.25 75 CYS B O 1
ATOM 3147 N N . SER B 1 76 ? 12.734 10.406 12.328 1 91.25 76 SER B N 1
ATOM 3148 C CA . SER B 1 76 ? 11.352 10.062 11.992 1 91.25 76 SER B CA 1
ATOM 3149 C C . SER B 1 76 ? 10.812 8.977 12.914 1 91.25 76 SER B C 1
ATOM 3151 O O . SER B 1 76 ? 11.562 8.102 13.367 1 91.25 76 SER B O 1
ATOM 3153 N N . THR B 1 77 ? 9.516 9.07 13.102 1 87.19 77 THR B N 1
ATOM 3154 C CA . THR B 1 77 ? 8.867 7.969 13.797 1 87.19 77 THR B CA 1
ATOM 3155 C C . THR B 1 77 ? 8.43 6.891 12.812 1 87.19 77 THR B C 1
ATOM 3157 O O . THR B 1 77 ? 8.016 5.801 13.211 1 87.19 77 THR B O 1
ATOM 3160 N N . GLY B 1 78 ? 8.461 7.188 11.516 1 91.38 78 GLY B N 1
ATOM 3161 C CA . GLY B 1 78 ? 8.078 6.105 10.617 1 91.38 78 GLY B CA 1
ATOM 3162 C C . GLY B 1 78 ? 7.941 6.551 9.18 1 91.38 78 GLY B C 1
ATOM 3163 O O . GLY B 1 78 ? 8.719 6.141 8.32 1 91.38 78 GLY B O 1
ATOM 3164 N N . ASN B 1 79 ? 6.953 7.488 8.867 1 94.06 79 ASN B N 1
ATOM 3165 C CA . ASN B 1 79 ? 6.621 7.867 7.5 1 94.06 79 ASN B CA 1
ATOM 3166 C C . ASN B 1 79 ? 7.793 8.555 6.812 1 94.06 79 ASN B C 1
ATOM 3168 O O . ASN B 1 79 ? 8.133 8.234 5.672 1 94.06 79 ASN B O 1
ATOM 3172 N N . GLY B 1 80 ? 8.375 9.477 7.527 1 95.94 80 GLY B N 1
ATOM 3173 C CA . GLY B 1 80 ? 9.539 10.148 6.969 1 95.94 80 GLY B CA 1
ATOM 3174 C C . GLY B 1 80 ? 10.703 9.211 6.707 1 95.94 80 GLY B C 1
ATOM 3175 O O . GLY B 1 80 ? 11.336 9.281 5.656 1 95.94 80 GLY B O 1
ATOM 3176 N N . GLY B 1 81 ? 10.938 8.352 7.691 1 96.75 81 GLY B N 1
ATOM 3177 C CA . GLY B 1 81 ? 12.008 7.383 7.539 1 96.75 81 GLY B CA 1
ATOM 3178 C C . GLY B 1 81 ? 11.82 6.461 6.348 1 96.75 81 GLY B C 1
ATOM 3179 O O . GLY B 1 81 ? 12.766 6.184 5.613 1 96.75 81 GLY B O 1
ATOM 3180 N N . GLY B 1 82 ? 10.586 5.949 6.223 1 96.75 82 GLY B N 1
ATOM 3181 C CA . GLY B 1 82 ? 10.289 5.09 5.086 1 96.75 82 GLY B CA 1
ATOM 3182 C C . GLY B 1 82 ? 10.484 5.781 3.748 1 96.75 82 GLY B C 1
ATOM 3183 O O . GLY B 1 82 ? 11.094 5.219 2.836 1 96.75 82 GLY B O 1
ATOM 3184 N N . ALA B 1 83 ? 9.984 6.969 3.621 1 97.25 83 ALA B N 1
ATOM 3185 C CA . ALA B 1 83 ? 10.102 7.75 2.393 1 97.25 83 ALA B CA 1
ATOM 3186 C C . ALA B 1 83 ? 11.555 8.078 2.086 1 97.25 83 ALA B C 1
ATOM 3188 O O . ALA B 1 83 ? 12 7.953 0.943 1 97.25 83 ALA B O 1
ATOM 3189 N N . LEU B 1 84 ? 12.281 8.492 3.102 1 98.12 84 LEU B N 1
ATOM 3190 C CA . LEU B 1 84 ? 13.688 8.828 2.939 1 98.12 84 LEU B CA 1
ATOM 3191 C C . LEU B 1 84 ? 14.5 7.602 2.525 1 98.12 84 LEU B C 1
ATOM 3193 O O . LEU B 1 84 ? 15.344 7.688 1.631 1 98.12 84 LEU B O 1
ATOM 3197 N N . ALA B 1 85 ? 14.258 6.488 3.193 1 97.75 85 ALA B N 1
ATOM 3198 C CA . ALA B 1 85 ? 14.961 5.25 2.867 1 97.75 85 ALA B CA 1
ATOM 3199 C C . ALA B 1 85 ? 14.734 4.859 1.409 1 97.75 85 ALA B C 1
ATOM 3201 O O . ALA B 1 85 ? 15.68 4.508 0.701 1 97.75 85 ALA B O 1
ATOM 3202 N N . ARG B 1 86 ? 13.508 4.945 0.973 1 95.94 86 ARG B N 1
ATOM 3203 C CA . ARG B 1 86 ? 13.172 4.609 -0.405 1 95.94 86 ARG B CA 1
ATOM 3204 C C . ARG B 1 86 ? 13.875 5.535 -1.387 1 95.94 86 ARG B C 1
ATOM 3206 O O . ARG B 1 86 ? 14.555 5.074 -2.309 1 95.94 86 ARG B O 1
ATOM 3213 N N . CYS B 1 87 ? 13.742 6.82 -1.19 1 95.12 87 CYS B N 1
ATOM 3214 C CA . CYS B 1 87 ? 14.328 7.824 -2.072 1 95.12 87 CYS B CA 1
ATOM 3215 C C . CYS B 1 87 ? 15.844 7.715 -2.092 1 95.12 87 CYS B C 1
ATOM 3217 O O . CYS B 1 87 ? 16.469 7.766 -3.156 1 95.12 87 CYS B O 1
ATOM 3219 N N . GLY B 1 88 ? 16.391 7.613 -0.928 1 96.06 88 GLY B N 1
ATOM 3220 C CA . GLY B 1 88 ? 17.828 7.5 -0.821 1 96.06 88 GLY B CA 1
ATOM 3221 C C . GLY B 1 88 ? 18.391 6.297 -1.554 1 96.06 88 GLY B C 1
ATOM 3222 O O . GLY B 1 88 ? 19.391 6.41 -2.266 1 96.06 88 GLY B O 1
ATOM 3223 N N . LYS B 1 89 ? 17.75 5.176 -1.377 1 94.06 89 LYS B N 1
ATOM 3224 C CA . LYS B 1 89 ? 18.203 3.963 -2.053 1 94.06 89 LYS B CA 1
ATOM 3225 C C . LYS B 1 89 ? 18.188 4.141 -3.568 1 94.06 89 LYS B C 1
ATOM 3227 O O . LYS B 1 89 ? 19.141 3.764 -4.25 1 94.06 89 LYS B O 1
ATOM 3232 N N . LEU B 1 90 ? 17.203 4.723 -4.074 1 91 90 LEU B N 1
ATOM 3233 C CA . LEU B 1 90 ? 17.031 4.934 -5.508 1 91 90 LEU B CA 1
ATOM 3234 C C . LEU B 1 90 ? 18.109 5.863 -6.047 1 91 90 LEU B C 1
ATOM 3236 O O . LEU B 1 90 ? 18.547 5.711 -7.191 1 91 90 LEU B O 1
ATOM 3240 N N . LYS B 1 91 ? 18.5 6.742 -5.23 1 93.88 91 LYS B N 1
ATOM 3241 C CA . LYS B 1 91 ? 19.391 7.793 -5.723 1 93.88 91 LYS B CA 1
ATOM 3242 C C . LYS B 1 91 ? 20.828 7.516 -5.336 1 93.88 91 LYS B C 1
ATOM 3244 O O . LYS B 1 91 ? 21.719 8.312 -5.629 1 93.88 91 LYS B O 1
ATOM 3249 N N . GLY B 1 92 ? 21.031 6.422 -4.641 1 95.5 92 GLY B N 1
ATOM 3250 C CA . GLY B 1 92 ? 22.391 5.988 -4.375 1 95.5 92 GLY B CA 1
ATOM 3251 C C . GLY B 1 92 ? 22.984 6.605 -3.121 1 95.5 92 GLY B C 1
ATOM 3252 O O . GLY B 1 92 ? 24.188 6.887 -3.064 1 95.5 92 GLY B O 1
ATOM 3253 N N . TYR B 1 93 ? 22.188 6.93 -2.123 1 97.88 93 TYR B N 1
ATOM 3254 C CA . TYR B 1 93 ? 22.641 7.453 -0.839 1 97.88 93 TYR B CA 1
ATOM 3255 C C . TYR B 1 93 ? 22.625 6.367 0.23 1 97.88 93 TYR B C 1
ATOM 3257 O O . TYR B 1 93 ? 21.875 5.395 0.122 1 97.88 93 TYR B O 1
ATOM 3265 N N . LYS B 1 94 ? 23.5 6.512 1.179 1 98.06 94 LYS B N 1
ATOM 3266 C CA . LYS B 1 94 ? 23.328 5.793 2.438 1 98.06 94 LYS B CA 1
ATOM 3267 C C . LYS B 1 94 ? 22.391 6.539 3.375 1 98.06 94 LYS B C 1
ATOM 3269 O O . LYS B 1 94 ? 22.484 7.762 3.514 1 98.06 94 LYS B O 1
ATOM 3274 N N . ILE B 1 95 ? 21.453 5.828 3.951 1 98.5 95 ILE B N 1
ATOM 3275 C CA . ILE B 1 95 ? 20.453 6.5 4.766 1 98.5 95 ILE B CA 1
ATOM 3276 C C . ILE B 1 95 ? 20.531 5.988 6.203 1 98.5 95 ILE B C 1
ATOM 3278 O O . ILE B 1 95 ? 20.594 4.781 6.438 1 98.5 95 ILE B O 1
ATOM 3282 N N . ILE B 1 96 ? 20.516 6.895 7.145 1 98.69 96 ILE B N 1
ATOM 3283 C CA . ILE B 1 96 ? 20.375 6.59 8.562 1 98.69 96 ILE B CA 1
ATOM 3284 C C . ILE B 1 96 ? 19.188 7.348 9.141 1 98.69 96 ILE B C 1
ATOM 3286 O O . ILE B 1 96 ? 19.125 8.578 9.055 1 98.69 96 ILE B O 1
ATOM 3290 N N . VAL B 1 97 ? 18.281 6.652 9.703 1 98.25 97 VAL B N 1
ATOM 3291 C CA . VAL B 1 97 ? 17.109 7.246 10.32 1 98.25 97 VAL B CA 1
ATOM 3292 C C . VAL B 1 97 ? 17.203 7.145 11.844 1 98.25 97 VAL B C 1
ATOM 3294 O O . VAL B 1 97 ? 17.344 6.051 12.391 1 98.25 97 VAL B O 1
ATOM 3297 N N . PHE B 1 98 ? 17.172 8.266 12.5 1 97.44 98 PHE B N 1
ATOM 3298 C CA . PHE B 1 98 ? 17.094 8.312 13.953 1 97.44 98 PHE B CA 1
ATOM 3299 C C . PHE B 1 98 ? 15.648 8.258 14.43 1 97.44 98 PHE B C 1
ATOM 3301 O O . PHE B 1 98 ? 14.805 9.039 13.961 1 97.44 98 PHE B O 1
ATOM 3308 N N . MET B 1 99 ? 15.352 7.387 15.242 1 94.38 99 MET B N 1
ATOM 3309 C CA . MET B 1 99 ? 13.977 7.258 15.711 1 94.38 99 MET B CA 1
ATOM 3310 C C . MET B 1 99 ? 13.938 6.883 17.188 1 94.38 99 MET B C 1
ATOM 3312 O O . MET B 1 99 ? 14.797 6.141 17.672 1 94.38 99 MET B O 1
ATOM 3316 N N . PRO B 1 100 ? 12.898 7.406 17.938 1 90.75 100 PRO B N 1
ATOM 3317 C CA . PRO B 1 100 ? 12.766 6.957 19.312 1 90.75 100 PRO B CA 1
ATOM 3318 C C . PRO B 1 100 ? 12.508 5.457 19.438 1 90.75 100 PRO B C 1
ATOM 3320 O O . PRO B 1 100 ? 11.828 4.879 18.578 1 90.75 100 PRO B O 1
ATOM 3323 N N . GLU B 1 101 ? 12.922 4.895 20.469 1 90.25 101 GLU B N 1
ATOM 3324 C CA . GLU B 1 101 ? 12.688 3.479 20.719 1 90.25 101 GLU B CA 1
ATOM 3325 C C . GLU B 1 101 ? 11.195 3.18 20.859 1 90.25 101 GLU B C 1
ATOM 3327 O O . GLU B 1 101 ? 10.43 4.023 21.328 1 90.25 101 GLU B O 1
ATOM 3332 N N . GLY B 1 102 ? 10.836 2.062 20.406 1 84.56 102 GLY B N 1
ATOM 3333 C CA . GLY B 1 102 ? 9.484 1.601 20.672 1 84.56 102 GLY B CA 1
ATOM 3334 C C . GLY B 1 102 ? 8.539 1.8 19.5 1 84.56 102 GLY B C 1
ATOM 3335 O O . GLY B 1 102 ? 7.34 1.542 19.609 1 84.56 102 GLY B O 1
ATOM 3336 N N . MET B 1 103 ? 9.039 2.227 18.312 1 86.12 103 MET B N 1
ATOM 3337 C CA . MET B 1 103 ? 8.18 2.365 17.141 1 86.12 103 MET B CA 1
ATOM 3338 C C . MET B 1 103 ? 7.754 0.998 16.625 1 86.12 103 MET B C 1
ATOM 3340 O O . MET B 1 103 ? 8.344 -0.022 16.984 1 86.12 103 MET B O 1
ATOM 3344 N N . THR B 1 104 ? 6.715 1.025 15.766 1 82.75 104 THR B N 1
ATOM 3345 C CA . THR B 1 104 ? 6.102 -0.22 15.32 1 82.75 104 THR B CA 1
ATOM 3346 C C . THR B 1 104 ? 7.039 -0.975 14.383 1 82.75 104 THR B C 1
ATOM 3348 O O . THR B 1 104 ? 7.863 -0.365 13.695 1 82.75 104 THR B O 1
ATOM 3351 N N . GLU B 1 105 ? 6.836 -2.305 14.352 1 84.06 105 GLU B N 1
ATOM 3352 C CA . GLU B 1 105 ? 7.656 -3.172 13.516 1 84.06 105 GLU B CA 1
ATOM 3353 C C . GLU B 1 105 ? 7.48 -2.84 12.039 1 84.06 105 GLU B C 1
ATOM 3355 O O . GLU B 1 105 ? 8.43 -2.924 11.258 1 84.06 105 GLU B O 1
ATOM 3360 N N . GLU B 1 106 ? 6.227 -2.465 11.672 1 88.81 106 GLU B N 1
ATOM 3361 C CA . GLU B 1 106 ? 5.965 -2.133 10.273 1 88.81 106 GLU B CA 1
ATOM 3362 C C . GLU B 1 106 ? 6.84 -0.97 9.812 1 88.81 106 GLU B C 1
ATOM 3364 O O . GLU B 1 106 ? 7.418 -1.018 8.719 1 88.81 106 GLU B O 1
ATOM 3369 N N . ARG B 1 107 ? 6.938 -0.014 10.688 1 88.75 107 ARG B N 1
ATOM 3370 C CA . ARG B 1 107 ? 7.703 1.186 10.367 1 88.75 107 ARG B CA 1
ATOM 3371 C C . ARG B 1 107 ? 9.195 0.88 10.281 1 88.75 107 ARG B C 1
ATOM 3373 O O . ARG B 1 107 ? 9.867 1.301 9.344 1 88.75 107 ARG B O 1
ATOM 3380 N N . ILE B 1 108 ? 9.672 0.103 11.234 1 92.25 108 ILE B N 1
ATOM 3381 C CA . ILE B 1 108 ? 11.078 -0.279 11.289 1 92.25 108 ILE B CA 1
ATOM 3382 C C . ILE B 1 108 ? 11.43 -1.138 10.078 1 92.25 108 ILE B C 1
ATOM 3384 O O . ILE B 1 108 ? 12.414 -0.865 9.375 1 92.25 108 ILE B O 1
ATOM 3388 N N . SER B 1 109 ? 10.617 -2.102 9.828 1 92.69 109 SER B N 1
ATOM 3389 C CA . SER B 1 109 ? 10.875 -3.041 8.742 1 92.69 109 SER B CA 1
ATOM 3390 C C . SER B 1 109 ? 10.867 -2.34 7.387 1 92.69 109 SER B C 1
ATOM 3392 O O . SER B 1 109 ? 11.664 -2.662 6.508 1 92.69 109 SER B O 1
ATOM 3394 N N . GLN B 1 110 ? 9.945 -1.438 7.184 1 95.12 110 GLN B N 1
ATOM 3395 C CA . GLN B 1 110 ? 9.922 -0.707 5.922 1 95.12 110 GLN B CA 1
ATOM 3396 C C . GLN B 1 110 ? 11.242 0.033 5.695 1 95.12 110 GLN B C 1
ATOM 3398 O O . GLN B 1 110 ? 11.812 -0.032 4.609 1 95.12 110 GLN B O 1
ATOM 3403 N N . ILE B 1 111 ? 11.688 0.729 6.73 1 96.81 111 ILE B N 1
ATOM 3404 C CA . ILE B 1 111 ? 12.922 1.499 6.617 1 96.81 111 ILE B CA 1
ATOM 3405 C C . ILE B 1 111 ? 14.086 0.565 6.293 1 96.81 111 ILE B C 1
ATOM 3407 O O . ILE B 1 111 ? 14.859 0.822 5.363 1 96.81 111 ILE B O 1
ATOM 3411 N N . LYS B 1 112 ? 14.141 -0.557 6.938 1 95.12 112 LYS B N 1
ATOM 3412 C CA . LYS B 1 112 ? 15.234 -1.515 6.762 1 95.12 112 LYS B CA 1
ATOM 3413 C C . LYS B 1 112 ? 15.141 -2.215 5.41 1 95.12 112 LYS B C 1
ATOM 3415 O O . LYS B 1 112 ? 16.156 -2.621 4.844 1 95.12 112 LYS B O 1
ATOM 3420 N N . SER B 1 113 ? 13.93 -2.326 4.93 1 95.69 113 SER B N 1
ATOM 3421 C CA . SER B 1 113 ? 13.727 -3.035 3.672 1 95.69 113 SER B CA 1
ATOM 3422 C C . SER B 1 113 ? 14.445 -2.336 2.52 1 95.69 113 SER B C 1
ATOM 3424 O O . SER B 1 113 ? 14.781 -2.969 1.518 1 95.69 113 SER B O 1
ATOM 3426 N N . PHE B 1 114 ? 14.719 -1.065 2.643 1 95.75 114 PHE B N 1
ATOM 3427 C CA . PHE B 1 114 ? 15.43 -0.299 1.625 1 95.75 114 PHE B CA 1
ATOM 3428 C C . PHE B 1 114 ? 16.906 -0.189 1.967 1 95.75 114 PHE B C 1
ATOM 3430 O O . PHE B 1 114 ? 17.609 0.677 1.438 1 95.75 114 PHE B O 1
ATOM 3437 N N . ASP B 1 115 ? 17.312 -0.987 2.893 1 94.31 115 ASP B N 1
ATOM 3438 C CA . ASP B 1 115 ? 18.703 -1.093 3.303 1 94.31 115 ASP B CA 1
ATOM 3439 C C . ASP B 1 115 ? 19.156 0.154 4.062 1 94.31 115 ASP B C 1
ATOM 3441 O O . ASP B 1 115 ? 20.328 0.539 4.004 1 94.31 115 ASP B O 1
ATOM 3445 N N . ALA B 1 116 ? 18.234 0.868 4.676 1 97.62 116 ALA B N 1
ATOM 3446 C CA . ALA B 1 116 ? 18.562 1.997 5.543 1 97.62 116 ALA B CA 1
ATOM 3447 C C . ALA B 1 116 ? 18.906 1.524 6.953 1 97.62 116 ALA B C 1
ATOM 3449 O O . ALA B 1 116 ? 18.453 0.468 7.387 1 97.62 116 ALA B O 1
ATOM 3450 N N . GLU B 1 117 ? 19.719 2.281 7.609 1 97.75 117 GLU B N 1
ATOM 3451 C CA . GLU B 1 117 ? 20.062 2.016 9 1 97.75 117 GLU B CA 1
ATOM 3452 C C . GLU B 1 117 ? 19.172 2.807 9.953 1 97.75 117 GLU B C 1
ATOM 3454 O O . GLU B 1 117 ? 18.75 3.918 9.633 1 97.75 117 GLU B O 1
ATOM 3459 N N . ILE B 1 118 ? 18.875 2.178 11.086 1 97.62 118 ILE B N 1
ATOM 3460 C CA . ILE B 1 118 ? 18.094 2.848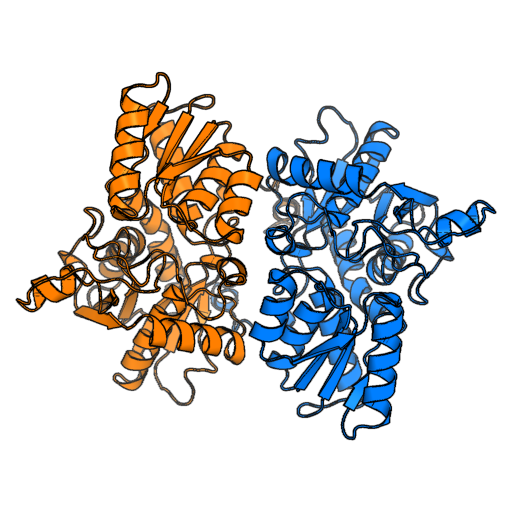 12.133 1 97.62 118 ILE B CA 1
ATOM 3461 C C . ILE B 1 118 ? 18.953 2.984 13.391 1 97.62 118 ILE B C 1
ATOM 3463 O O . ILE B 1 118 ? 19.562 2.014 13.844 1 97.62 118 ILE B O 1
ATOM 3467 N N . ILE B 1 119 ? 19.062 4.125 13.875 1 97.31 119 ILE B N 1
ATOM 3468 C CA . ILE B 1 119 ? 19.625 4.371 15.195 1 97.31 119 ILE B CA 1
ATOM 3469 C C . ILE B 1 119 ? 18.516 4.785 16.172 1 97.31 119 ILE B C 1
ATOM 3471 O O . ILE B 1 119 ? 17.891 5.832 15.984 1 97.31 119 ILE B O 1
ATOM 3475 N N . GLU B 1 120 ? 18.281 3.992 17.109 1 95.19 120 GLU B N 1
ATOM 3476 C CA . GLU B 1 120 ? 17.234 4.277 18.094 1 95.19 120 GLU B CA 1
ATOM 3477 C C . GLU B 1 120 ? 17.75 5.238 19.172 1 95.19 120 GLU B C 1
ATOM 3479 O O . GLU B 1 120 ? 18.891 5.152 19.594 1 95.19 120 GLU B O 1
ATOM 3484 N N . THR B 1 121 ? 16.953 6.176 19.547 1 95.12 121 THR B N 1
ATOM 3485 C CA . THR B 1 121 ? 17.219 7.109 20.641 1 95.12 121 THR B CA 1
ATOM 3486 C C . THR B 1 121 ? 16.281 6.859 21.812 1 95.12 121 THR B C 1
ATOM 3488 O O . THR B 1 121 ? 15.242 6.227 21.656 1 95.12 121 THR B O 1
ATOM 3491 N N . PRO B 1 122 ? 16.625 7.312 23 1 90.75 122 PRO B N 1
ATOM 3492 C CA . PRO B 1 122 ? 15.781 7.07 24.172 1 90.75 122 PRO B CA 1
ATOM 3493 C C . PRO B 1 122 ? 14.367 7.621 24.016 1 90.75 122 PRO B C 1
ATOM 3495 O O . PRO B 1 122 ? 14.18 8.703 23.453 1 90.75 122 PRO B O 1
ATOM 3498 N N . ARG B 1 123 ? 13.438 6.91 24.625 1 86 123 ARG B N 1
ATOM 3499 C CA . ARG B 1 123 ? 12.023 7.238 24.484 1 86 123 ARG B CA 1
ATOM 3500 C C . ARG B 1 123 ? 11.688 8.523 25.234 1 86 123 ARG B C 1
ATOM 3502 O O . ARG B 1 123 ? 10.742 9.234 24.859 1 86 123 ARG B O 1
ATOM 3509 N N . GLU B 1 124 ? 12.438 8.836 26.266 1 83.06 124 GLU B N 1
ATOM 3510 C CA . GLU B 1 124 ? 12.109 9.922 27.188 1 83.06 124 GLU B CA 1
ATOM 3511 C C . GLU B 1 124 ? 12.094 11.266 26.453 1 83.06 124 GLU B C 1
ATOM 3513 O O . GLU B 1 124 ? 11.289 12.141 26.797 1 83.06 124 GLU B O 1
ATOM 3518 N N . LYS B 1 125 ? 12.984 11.383 25.453 1 82.31 125 LYS B N 1
ATOM 3519 C CA . LYS B 1 125 ? 13.047 12.656 24.75 1 82.31 125 LYS B CA 1
ATOM 3520 C C . LYS B 1 125 ? 12.281 12.586 23.422 1 82.31 125 LYS B C 1
ATOM 3522 O O . LYS B 1 125 ? 12.195 13.578 22.703 1 82.31 125 LYS B O 1
ATOM 3527 N N . PHE B 1 126 ? 11.75 11.492 23.125 1 82.25 126 PHE B N 1
ATOM 3528 C CA . PHE B 1 126 ? 10.945 11.234 21.938 1 82.25 126 PHE B CA 1
ATOM 3529 C C . PHE B 1 126 ? 11.594 11.844 20.703 1 82.25 126 PHE B C 1
ATOM 3531 O O . PHE B 1 126 ? 12.789 11.672 20.484 1 82.25 126 PHE B O 1
ATOM 3538 N N . LEU B 1 127 ? 10.836 12.508 19.891 1 82.06 127 LEU B N 1
ATOM 3539 C CA . LEU B 1 127 ? 11.297 12.969 18.578 1 82.06 127 LEU B CA 1
ATOM 3540 C C . LEU B 1 127 ? 12.352 14.055 18.719 1 82.06 127 LEU B C 1
ATOM 3542 O O . LEU B 1 127 ? 13.273 14.141 17.906 1 82.06 127 LEU B O 1
ATOM 3546 N N . ASN B 1 128 ? 12.289 14.891 19.75 1 83.31 128 ASN B N 1
ATOM 3547 C CA . ASN B 1 128 ? 13.258 15.961 19.953 1 83.31 128 ASN B CA 1
ATOM 3548 C C . ASN B 1 128 ? 14.656 15.406 20.234 1 83.31 128 ASN B C 1
ATOM 3550 O O . ASN B 1 128 ? 15.648 15.945 19.75 1 83.31 128 ASN B O 1
ATOM 3554 N N . GLY B 1 129 ? 14.688 14.375 21.031 1 88.31 129 GLY B N 1
ATOM 3555 C CA . GLY B 1 129 ? 15.961 13.711 21.25 1 88.31 129 GLY B CA 1
ATOM 3556 C C . GLY B 1 129 ? 16.562 13.141 19.984 1 88.31 129 GLY B C 1
ATOM 3557 O O . GLY B 1 129 ? 17.781 13.188 19.797 1 88.31 129 GLY B O 1
ATOM 3558 N N . SER B 1 130 ? 15.703 12.633 19.156 1 91.81 130 SER B N 1
ATOM 3559 C CA . SER B 1 130 ? 16.172 12.047 17.891 1 91.81 130 SER B CA 1
ATOM 3560 C C . SER B 1 130 ? 16.703 13.117 16.953 1 91.81 130 SER B C 1
ATOM 3562 O O . SER B 1 130 ? 17.672 12.891 16.234 1 91.81 130 SER B O 1
ATOM 3564 N N . VAL B 1 131 ? 16.094 14.266 16.938 1 91.88 131 VAL B N 1
ATOM 3565 C CA . VAL B 1 131 ? 16.531 15.375 16.094 1 91.88 131 VAL B CA 1
ATOM 3566 C C . VAL B 1 131 ? 17.938 15.82 16.531 1 91.88 131 VAL B C 1
ATOM 3568 O O . VAL B 1 131 ? 18.812 16.016 15.688 1 91.88 131 VAL B O 1
ATOM 3571 N N . GLU B 1 132 ? 18.094 15.961 17.781 1 93.44 132 GLU B N 1
ATOM 3572 C CA . GLU B 1 132 ? 19.391 16.375 18.328 1 93.44 132 GLU B CA 1
ATOM 3573 C C . GLU B 1 132 ? 20.469 15.352 17.984 1 93.44 132 GLU B C 1
ATOM 3575 O O . GLU B 1 132 ? 21.562 15.727 17.562 1 93.44 132 GLU B O 1
ATOM 3580 N N . ALA B 1 133 ? 20.156 14.117 18.172 1 96.38 133 ALA B N 1
ATOM 3581 C CA . ALA B 1 133 ? 21.109 13.039 17.891 1 96.38 133 ALA B CA 1
ATOM 3582 C C . ALA B 1 133 ? 21.5 13.016 16.422 1 96.38 133 ALA B C 1
ATOM 3584 O O . ALA B 1 133 ? 22.672 12.812 16.094 1 96.38 133 ALA B O 1
ATOM 3585 N N . ALA B 1 134 ? 20.562 13.133 15.555 1 97.12 134 ALA B N 1
ATOM 3586 C CA . ALA B 1 134 ? 20.828 13.133 14.117 1 97.12 134 ALA B CA 1
ATOM 3587 C C . ALA B 1 134 ? 21.75 14.289 13.727 1 97.12 134 ALA B C 1
ATOM 3589 O O . ALA B 1 134 ? 22.688 14.109 12.953 1 97.12 134 ALA B O 1
ATOM 3590 N N . GLY B 1 135 ? 21.453 15.469 14.242 1 96.94 135 GLY B N 1
ATOM 3591 C CA . GLY B 1 135 ? 22.297 16.625 13.984 1 96.94 135 GLY B CA 1
ATOM 3592 C C . GLY B 1 135 ? 23.719 16.438 14.461 1 96.94 135 GLY B C 1
ATOM 3593 O O . GLY B 1 135 ? 24.672 16.766 13.734 1 96.94 135 GLY B O 1
ATOM 3594 N N . GLU B 1 136 ? 23.859 15.906 15.648 1 97.38 136 GLU B N 1
ATOM 3595 C CA . GLU B 1 136 ? 25.188 15.641 16.203 1 97.38 136 GLU B CA 1
ATOM 3596 C C . GLU B 1 136 ? 25.938 14.625 15.359 1 97.38 136 GLU B C 1
ATOM 3598 O O . GLU B 1 136 ? 27.141 14.781 15.117 1 97.38 136 GLU B O 1
ATOM 3603 N N . TYR B 1 137 ? 25.266 13.617 14.969 1 97.69 137 TYR B N 1
ATOM 3604 C CA . TYR B 1 137 ? 25.875 12.578 14.141 1 97.69 137 TYR B CA 1
ATOM 3605 C C . TYR B 1 137 ? 26.438 13.164 12.859 1 97.69 137 TYR B C 1
ATOM 3607 O O . TYR B 1 137 ? 27.562 12.852 12.469 1 97.69 137 TYR B O 1
ATOM 3615 N N . ALA B 1 138 ? 25.656 13.953 12.164 1 97.5 138 ALA B N 1
ATOM 3616 C CA . ALA B 1 138 ? 26.078 14.539 10.898 1 97.5 138 ALA B CA 1
ATOM 3617 C C . ALA B 1 138 ? 27.266 15.469 11.086 1 97.5 138 ALA B C 1
ATOM 3619 O O . ALA B 1 138 ? 28.109 15.602 10.203 1 97.5 138 ALA B O 1
ATOM 3620 N N . ARG B 1 139 ? 27.344 16.078 12.25 1 96.88 139 ARG B N 1
ATOM 3621 C CA . ARG B 1 139 ? 28.422 17.016 12.547 1 96.88 139 ARG B CA 1
ATOM 3622 C C . ARG B 1 139 ? 29.75 16.281 12.727 1 96.88 139 ARG B C 1
ATOM 3624 O O . ARG B 1 139 ? 30.812 16.781 12.352 1 96.88 139 ARG B O 1
ATOM 3631 N N . ILE B 1 140 ? 29.734 15.094 13.203 1 97.38 140 ILE B N 1
ATOM 3632 C CA . ILE B 1 140 ? 30.969 14.422 13.594 1 97.38 140 ILE B CA 1
ATOM 3633 C C . ILE B 1 140 ? 31.375 13.422 12.516 1 97.38 140 ILE B C 1
ATOM 3635 O O . ILE B 1 140 ? 32.469 12.867 12.555 1 97.38 140 ILE B O 1
ATOM 3639 N N . HIS B 1 141 ? 30.5 13.133 11.609 1 97.31 141 HIS B N 1
ATOM 3640 C CA . HIS B 1 141 ? 30.828 12.18 10.555 1 97.31 141 HIS B CA 1
ATOM 3641 C C . HIS B 1 141 ? 31.031 12.883 9.219 1 97.31 141 HIS B C 1
ATOM 3643 O O . HIS B 1 141 ? 30.234 13.758 8.852 1 97.31 141 HIS B O 1
ATOM 3649 N N . GLU B 1 142 ? 32.062 12.484 8.555 1 96.19 142 GLU B N 1
ATOM 3650 C CA . GLU B 1 142 ? 32.344 13.047 7.242 1 96.19 142 GLU B CA 1
ATOM 3651 C C . GLU B 1 142 ? 31.375 12.523 6.188 1 96.19 142 GLU B C 1
ATOM 3653 O O . GLU B 1 142 ? 30.844 11.414 6.316 1 96.19 142 GLU B O 1
ATOM 3658 N N . ASN B 1 143 ? 31.125 13.344 5.172 1 97.38 143 ASN B N 1
ATOM 3659 C CA . ASN B 1 143 ? 30.281 12.969 4.039 1 97.38 143 ASN B CA 1
ATOM 3660 C C . ASN B 1 143 ? 28.859 12.633 4.488 1 97.38 143 ASN B C 1
ATOM 3662 O O . ASN B 1 143 ? 28.25 11.703 3.963 1 97.38 143 ASN B O 1
ATOM 3666 N N . CYS B 1 144 ? 28.469 13.312 5.574 1 98.19 144 CYS B N 1
ATOM 3667 C CA . CYS B 1 144 ? 27.141 13.117 6.168 1 98.19 144 CYS B CA 1
ATOM 3668 C C . CYS B 1 144 ? 26.344 14.414 6.168 1 98.19 144 CYS B C 1
ATOM 3670 O O . CYS B 1 144 ? 26.891 15.477 6.457 1 98.19 144 CYS B O 1
ATOM 3672 N N . TYR B 1 145 ? 25.141 14.375 5.75 1 98.5 145 TYR B N 1
ATOM 3673 C CA . TYR B 1 145 ? 24.281 15.562 5.66 1 98.5 145 TYR B CA 1
ATOM 3674 C C . TYR B 1 145 ? 22.984 15.359 6.434 1 98.5 145 TYR B C 1
ATOM 3676 O O . TYR B 1 145 ? 22.281 14.359 6.234 1 98.5 145 TYR B O 1
ATOM 3684 N N . PHE B 1 146 ? 22.703 16.25 7.355 1 98.62 146 PHE B N 1
ATOM 3685 C CA . PHE B 1 146 ? 21.438 16.234 8.102 1 98.62 146 PHE B CA 1
ATOM 3686 C C . PHE B 1 146 ? 20.359 17 7.348 1 98.62 146 PHE B C 1
ATOM 3688 O O . PHE B 1 146 ? 20.453 18.234 7.203 1 98.62 146 PHE B O 1
ATOM 3695 N N . LEU B 1 147 ? 19.281 16.25 6.934 1 98.06 147 LEU B N 1
ATOM 3696 C CA . LEU B 1 147 ? 18.234 16.844 6.09 1 98.06 147 LEU B CA 1
ATOM 3697 C C . LEU B 1 147 ? 17.344 17.766 6.902 1 98.06 147 LEU B C 1
ATOM 3699 O O . LEU B 1 147 ? 16.891 18.812 6.402 1 98.06 147 LEU B O 1
ATOM 3703 N N . ASP B 1 148 ? 16.984 17.375 8.164 1 95.62 148 ASP B N 1
ATOM 3704 C CA . ASP B 1 148 ? 16.234 18.188 9.125 1 95.62 148 ASP B CA 1
ATOM 3705 C C . ASP B 1 148 ? 14.875 18.578 8.555 1 95.62 148 ASP B C 1
ATOM 3707 O O . ASP B 1 148 ? 14.539 19.766 8.5 1 95.62 148 ASP B O 1
ATOM 3711 N N . GLN B 1 149 ? 14.062 17.656 8.328 1 92.56 149 GLN B N 1
ATOM 3712 C CA . GLN B 1 149 ? 12.766 17.922 7.715 1 92.56 149 GLN B CA 1
ATOM 3713 C C . GLN B 1 149 ? 11.953 18.891 8.555 1 92.56 149 GLN B C 1
ATOM 3715 O O . GLN B 1 149 ? 11.086 19.594 8.031 1 92.56 149 GLN B O 1
ATOM 3720 N N . ALA B 1 150 ? 12.203 18.984 9.844 1 88.94 150 ALA B N 1
ATOM 3721 C CA . ALA B 1 150 ? 11.406 19.797 10.758 1 88.94 150 ALA B CA 1
ATOM 3722 C C . ALA B 1 150 ? 11.672 21.281 10.539 1 88.94 150 ALA B C 1
ATOM 3724 O O . ALA B 1 150 ? 10.781 22.125 10.719 1 88.94 150 ALA B O 1
ATOM 3725 N N . SER B 1 151 ? 12.883 21.594 10.086 1 92.12 151 SER B N 1
ATOM 3726 C CA . SER B 1 151 ? 13.227 23 9.977 1 92.12 151 SER B CA 1
ATOM 3727 C C . SER B 1 151 ? 13.617 23.359 8.547 1 92.12 151 SER B C 1
ATOM 3729 O O . SER B 1 151 ? 13.719 24.547 8.203 1 92.12 151 SER B O 1
ATOM 3731 N N . ASN B 1 152 ? 13.812 22.375 7.691 1 95.94 152 ASN B N 1
ATOM 3732 C CA . ASN B 1 152 ? 14.188 22.625 6.305 1 95.94 152 ASN B CA 1
ATOM 3733 C C . ASN B 1 152 ? 13.055 23.266 5.52 1 95.94 152 ASN B C 1
ATOM 3735 O O . ASN B 1 152 ? 12 22.656 5.316 1 95.94 152 ASN B O 1
ATOM 3739 N N . PRO B 1 153 ? 13.273 24.5 5.027 1 96.44 153 PRO B N 1
ATOM 3740 C CA . PRO B 1 153 ? 12.188 25.172 4.32 1 96.44 153 PRO B CA 1
ATOM 3741 C C . PRO B 1 153 ? 11.758 24.438 3.057 1 96.44 153 PRO B C 1
ATOM 3743 O O . PRO B 1 153 ? 10.641 24.641 2.566 1 96.44 153 PRO B O 1
ATOM 3746 N N . LEU B 1 154 ? 12.609 23.578 2.543 1 98.06 154 LEU B N 1
ATOM 3747 C CA . LEU B 1 154 ? 12.258 22.781 1.372 1 98.06 154 LEU B CA 1
ATOM 3748 C C . LEU B 1 154 ? 11.086 21.859 1.674 1 98.06 154 LEU B C 1
ATOM 3750 O O . LEU B 1 154 ? 10.406 21.406 0.757 1 98.06 154 LEU B O 1
ATOM 3754 N N . ASN B 1 155 ? 10.922 21.594 2.998 1 97.56 155 ASN B N 1
ATOM 3755 C CA . ASN B 1 155 ? 9.773 20.797 3.418 1 97.56 155 ASN B CA 1
ATOM 3756 C C . ASN B 1 155 ? 8.461 21.453 3.01 1 97.56 155 ASN B C 1
ATOM 3758 O O . ASN B 1 155 ? 7.586 20.797 2.432 1 97.56 155 ASN B O 1
ATOM 3762 N N . ARG B 1 156 ? 8.297 22.75 3.201 1 97 156 ARG B N 1
ATOM 3763 C CA . ARG B 1 156 ? 7.094 23.484 2.822 1 97 156 ARG B CA 1
ATOM 3764 C C . ARG B 1 156 ? 6.977 23.609 1.306 1 97 156 ARG B C 1
ATOM 3766 O O . ARG B 1 156 ? 5.891 23.453 0.746 1 97 156 ARG B O 1
ATOM 3773 N N . GLU B 1 157 ? 8.062 23.844 0.677 1 97.88 157 GLU B N 1
ATOM 3774 C CA . GLU B 1 157 ? 8.086 24.031 -0.771 1 97.88 157 GLU B CA 1
ATOM 3775 C C . GLU B 1 157 ? 7.66 22.766 -1.498 1 97.88 157 GLU B C 1
ATOM 3777 O O . GLU B 1 157 ? 7.062 22.828 -2.576 1 97.88 157 GLU B O 1
ATOM 3782 N N . ALA B 1 158 ? 7.969 21.641 -0.871 1 97.94 158 ALA B N 1
ATOM 3783 C CA . ALA B 1 158 ? 7.66 20.344 -1.464 1 97.94 158 ALA B CA 1
ATOM 3784 C C . ALA B 1 158 ? 6.168 20.203 -1.749 1 97.94 158 ALA B C 1
ATOM 3786 O O . ALA B 1 158 ? 5.754 19.375 -2.561 1 97.94 158 ALA B O 1
ATOM 3787 N N . TRP B 1 159 ? 5.332 21.047 -1.153 1 98.31 159 TRP B N 1
ATOM 3788 C CA . TRP B 1 159 ? 3.889 20.844 -1.194 1 98.31 159 TRP B CA 1
ATOM 3789 C C . TRP B 1 159 ? 3.223 21.891 -2.092 1 98.31 159 TRP B C 1
ATOM 3791 O O . TRP B 1 159 ? 2.004 21.859 -2.285 1 98.31 159 TRP B O 1
ATOM 3801 N N . ASP B 1 160 ? 4.016 22.766 -2.686 1 97.88 160 ASP B N 1
ATOM 3802 C CA . ASP B 1 160 ? 3.479 23.719 -3.658 1 97.88 160 ASP B CA 1
ATOM 3803 C C . ASP B 1 160 ? 2.775 22.984 -4.801 1 97.88 160 ASP B C 1
ATOM 3805 O O . ASP B 1 160 ? 1.68 23.375 -5.211 1 97.88 160 ASP B O 1
ATOM 3809 N N . ASN B 1 161 ? 3.428 21.953 -5.23 1 96.31 161 ASN B N 1
ATOM 3810 C CA . ASN B 1 161 ? 2.875 21.203 -6.355 1 96.31 161 ASN B CA 1
ATOM 3811 C C . ASN B 1 161 ? 1.548 20.547 -5.992 1 96.31 161 ASN B C 1
ATOM 3813 O O . ASN B 1 161 ? 0.655 20.422 -6.836 1 96.31 161 ASN B O 1
ATOM 3817 N N . CYS B 1 162 ? 1.467 20.016 -4.789 1 97.69 162 CYS B N 1
ATOM 3818 C CA . CYS B 1 162 ? 0.205 19.422 -4.363 1 97.69 162 CYS B CA 1
ATOM 3819 C C . CYS B 1 162 ? -0.913 20.453 -4.359 1 97.69 162 CYS B C 1
ATOM 3821 O O . CYS B 1 162 ? -2.035 20.156 -4.773 1 97.69 162 CYS B O 1
ATOM 3823 N N . GLY B 1 163 ? -0.598 21.688 -3.854 1 98.38 163 GLY B N 1
ATOM 3824 C CA . GLY B 1 163 ? -1.569 22.766 -3.941 1 98.38 163 GLY B CA 1
ATOM 3825 C C . GLY B 1 163 ? -2.031 23.031 -5.359 1 98.38 163 GLY B C 1
ATOM 3826 O O . GLY B 1 163 ? -3.23 23.172 -5.613 1 98.38 163 GLY B O 1
ATOM 3827 N N . LYS B 1 164 ? -1.146 23.062 -6.273 1 97.88 164 LYS B N 1
ATOM 3828 C CA . LYS B 1 164 ? -1.459 23.297 -7.676 1 97.88 164 LYS B CA 1
ATOM 3829 C C . LYS B 1 164 ? -2.273 22.156 -8.266 1 97.88 164 LYS B C 1
ATOM 3831 O O . LYS B 1 164 ? -3.137 22.375 -9.117 1 97.88 164 LYS B O 1
ATOM 3836 N N . GLU B 1 165 ? -1.932 20.938 -7.84 1 96.44 165 GLU B N 1
ATOM 3837 C CA . GLU B 1 165 ? -2.725 19.781 -8.266 1 96.44 165 GLU B CA 1
ATOM 3838 C C . GLU B 1 165 ? -4.188 19.938 -7.852 1 96.44 165 GLU B C 1
ATOM 3840 O O . GLU B 1 165 ? -5.094 19.609 -8.625 1 96.44 165 GLU B O 1
ATOM 3845 N N . ILE B 1 166 ? -4.391 20.375 -6.645 1 97.56 166 ILE B N 1
ATOM 3846 C CA . ILE B 1 166 ? -5.738 20.562 -6.125 1 97.56 166 ILE B CA 1
ATOM 3847 C C . ILE B 1 166 ? -6.465 21.625 -6.949 1 97.56 166 ILE B C 1
ATOM 3849 O O . ILE B 1 166 ? -7.602 21.422 -7.375 1 97.56 166 ILE B O 1
ATOM 3853 N N . VAL B 1 167 ? -5.812 22.734 -7.219 1 97.62 167 VAL B N 1
ATOM 3854 C CA . VAL B 1 167 ? -6.391 23.828 -7.996 1 97.62 167 VAL B CA 1
ATOM 3855 C C . VAL B 1 167 ? -6.781 23.312 -9.383 1 97.62 167 VAL B C 1
ATOM 3857 O O . VAL B 1 167 ? -7.875 23.609 -9.875 1 97.62 167 VAL B O 1
ATOM 3860 N N . LYS B 1 168 ? -5.887 22.578 -10.016 1 95.88 168 LYS B N 1
ATOM 3861 C CA . LYS B 1 168 ? -6.156 22.016 -11.344 1 95.88 168 LYS B CA 1
ATOM 3862 C C . LYS B 1 168 ? -7.391 21.125 -11.328 1 95.88 168 LYS B C 1
ATOM 3864 O O . LYS B 1 168 ? -8.211 21.172 -12.25 1 95.88 168 LYS B O 1
ATOM 3869 N N . SER B 1 169 ? -7.488 20.312 -10.297 1 93.88 169 SER B N 1
ATOM 3870 C CA . SER B 1 169 ? -8.648 19.422 -10.164 1 93.88 169 SER B CA 1
ATOM 3871 C C . SER B 1 169 ? -9.938 20.219 -10.047 1 93.88 169 SER B C 1
ATOM 3873 O O . SER B 1 169 ? -10.93 19.906 -10.703 1 93.88 169 SER B O 1
ATOM 3875 N N . PHE B 1 170 ? -9.898 21.203 -9.258 1 95.25 170 PHE B N 1
ATOM 3876 C CA . PHE B 1 170 ? -11.109 21.984 -9.031 1 95.25 170 PHE B CA 1
ATOM 3877 C C . PHE B 1 170 ? -11.438 22.844 -10.25 1 95.25 170 PHE B C 1
ATOM 3879 O O . PHE B 1 170 ? -12.609 23.078 -10.547 1 95.25 170 PHE B O 1
ATOM 3886 N N . ASP B 1 171 ? -10.43 23.297 -10.953 1 93.81 171 ASP B N 1
ATOM 3887 C CA . ASP B 1 171 ? -10.656 24 -12.219 1 93.81 171 ASP B CA 1
ATOM 3888 C C . ASP B 1 171 ? -11.422 23.109 -13.203 1 93.81 171 ASP B C 1
ATOM 3890 O O . ASP B 1 171 ? -12.344 23.578 -13.875 1 93.81 171 ASP B O 1
ATOM 3894 N N . SER B 1 172 ? -10.992 21.922 -13.227 1 91.75 172 SER B N 1
ATOM 3895 C CA . SER B 1 172 ? -11.641 20.984 -14.141 1 91.75 172 SER B CA 1
ATOM 3896 C C . SER B 1 172 ? -13.102 20.75 -13.75 1 91.75 172 SER B C 1
ATOM 3898 O O . SER B 1 172 ? -13.93 20.422 -14.602 1 91.75 172 SER B O 1
ATOM 3900 N N . LEU B 1 173 ? -13.406 20.938 -12.477 1 89.75 173 LEU B N 1
ATOM 3901 C CA . LEU B 1 173 ? -14.766 20.766 -11.969 1 89.75 173 LEU B CA 1
ATOM 3902 C C . LEU B 1 173 ? -15.562 22.062 -12.117 1 89.75 173 LEU B C 1
ATOM 3904 O O . LEU B 1 173 ? -16.781 22.062 -11.992 1 89.75 173 LEU B O 1
ATOM 3908 N N . GLY B 1 174 ? -14.914 23.078 -12.422 1 93.81 174 GLY B N 1
ATOM 3909 C CA . GLY B 1 174 ? -15.555 24.375 -12.43 1 93.81 174 GLY B CA 1
ATOM 3910 C C . GLY B 1 174 ? -16.016 24.828 -11.055 1 93.81 174 GLY B C 1
ATOM 3911 O O . GLY B 1 174 ? -17.062 25.469 -10.922 1 93.81 174 GLY B O 1
ATOM 3912 N N . GLU B 1 175 ? -15.375 24.359 -10.023 1 94.94 175 GLU B N 1
ATOM 3913 C CA . GLU B 1 175 ? -15.711 24.641 -8.633 1 94.94 175 GLU B CA 1
ATOM 3914 C C . GLU B 1 175 ? -14.555 25.344 -7.918 1 94.94 175 GLU B C 1
ATOM 3916 O O . GLU B 1 175 ? -13.453 25.438 -8.453 1 94.94 175 GLU B O 1
ATOM 3921 N N . LYS B 1 176 ? -14.852 25.875 -6.824 1 96.81 176 LYS B N 1
ATOM 3922 C CA . LYS B 1 176 ? -13.82 26.5 -5.988 1 96.81 176 LYS B CA 1
ATOM 3923 C C . LYS B 1 176 ? -13.688 25.766 -4.652 1 96.81 176 LYS B C 1
ATOM 3925 O O . LYS B 1 176 ? -14.602 25.047 -4.242 1 96.81 176 LYS B O 1
ATOM 3930 N N . VAL B 1 177 ? -12.586 25.984 -3.986 1 98.44 177 VAL B N 1
ATOM 3931 C CA . VAL B 1 177 ? -12.367 25.438 -2.648 1 98.44 177 VAL B CA 1
ATOM 3932 C C . VAL B 1 177 ? -12.773 26.469 -1.601 1 98.44 177 VAL B C 1
ATOM 3934 O O . VAL B 1 177 ? -12.328 27.609 -1.641 1 98.44 177 VAL B O 1
ATOM 3937 N N . ASP B 1 178 ? -13.625 26.078 -0.664 1 98.75 178 ASP B N 1
ATOM 3938 C CA . ASP B 1 178 ? -14.078 26.984 0.388 1 98.75 178 ASP B CA 1
ATOM 3939 C C . ASP B 1 178 ? -13.258 26.797 1.663 1 98.75 178 ASP B C 1
ATOM 3941 O O . ASP B 1 178 ? -12.984 27.766 2.379 1 98.75 178 ASP B O 1
ATOM 3945 N N . TYR B 1 179 ? -12.891 25.562 1.94 1 98.88 179 TYR B N 1
ATOM 3946 C CA . TYR B 1 179 ? -12.133 25.234 3.143 1 98.88 179 TYR B CA 1
ATOM 3947 C C . TYR B 1 179 ? -10.992 24.266 2.824 1 98.88 179 TYR B C 1
ATOM 3949 O O . TYR B 1 179 ? -11.156 23.344 2.029 1 98.88 179 TYR B O 1
ATOM 3957 N N . PHE B 1 180 ? -9.859 24.578 3.34 1 98.88 180 PHE B N 1
ATOM 3958 C CA . PHE B 1 180 ? -8.781 23.594 3.436 1 98.88 180 PHE B CA 1
ATOM 3959 C C . PHE B 1 180 ? -8.539 23.188 4.887 1 98.88 180 PHE B C 1
ATOM 3961 O O . PHE B 1 180 ? -8.211 24.031 5.723 1 98.88 180 PHE B O 1
ATOM 3968 N N . ILE B 1 181 ? -8.734 21.906 5.227 1 98.94 181 ILE B N 1
ATOM 3969 C CA . ILE B 1 181 ? -8.641 21.406 6.59 1 98.94 181 ILE B CA 1
ATOM 3970 C C . ILE B 1 181 ? -7.574 20.312 6.664 1 98.94 181 ILE B C 1
ATOM 3972 O O . ILE B 1 181 ? -7.676 19.297 5.977 1 98.94 181 ILE B O 1
ATOM 3976 N N . CYS B 1 182 ? -6.613 20.531 7.547 1 98.75 182 CYS B N 1
ATOM 3977 C CA . CYS B 1 182 ? -5.484 19.609 7.531 1 98.75 182 CYS B CA 1
ATOM 3978 C C . CYS B 1 182 ? -4.703 19.672 8.836 1 98.75 182 CYS B C 1
ATOM 3980 O O . CYS B 1 182 ? -4.473 20.766 9.375 1 98.75 182 CYS B O 1
ATOM 3982 N N . ALA B 1 183 ? -4.297 18.516 9.312 1 98.31 183 ALA B N 1
ATOM 3983 C CA . ALA B 1 183 ? -3.496 18.422 10.523 1 98.31 183 ALA B CA 1
ATOM 3984 C C . ALA B 1 183 ? -2.098 18.984 10.312 1 98.31 183 ALA B C 1
ATOM 3986 O O . ALA B 1 183 ? -1.545 18.906 9.211 1 98.31 183 ALA B O 1
ATOM 3987 N N . ILE B 1 184 ? -1.54 19.531 11.391 1 96.81 184 ILE B N 1
ATOM 3988 C CA . ILE B 1 184 ? -0.237 20.188 11.328 1 96.81 184 ILE B CA 1
ATOM 3989 C C . ILE B 1 184 ? 0.778 19.391 12.148 1 96.81 184 ILE B C 1
ATOM 3991 O O . ILE B 1 184 ? 0.707 19.359 13.383 1 96.81 184 ILE B O 1
ATOM 3995 N N . GLY B 1 185 ? 1.663 18.734 11.445 1 92.44 185 GLY B N 1
ATOM 3996 C CA . GLY B 1 185 ? 2.822 18.109 12.062 1 92.44 185 GLY B CA 1
ATOM 3997 C C . GLY B 1 185 ? 4.078 18.953 11.961 1 92.44 185 GLY B C 1
ATOM 3998 O O . GLY B 1 185 ? 4.18 20.016 12.586 1 92.44 185 GLY B O 1
ATOM 3999 N N . THR B 1 186 ? 4.914 18.562 10.945 1 90.69 186 THR B N 1
ATOM 4000 C CA . THR B 1 186 ? 6.09 19.391 10.68 1 90.69 186 THR B CA 1
ATOM 4001 C C . THR B 1 186 ? 5.688 20.719 10.039 1 90.69 186 THR B C 1
ATOM 4003 O O . THR B 1 186 ? 6.512 21.625 9.906 1 90.69 186 THR B O 1
ATOM 4006 N N . GLY B 1 187 ? 4.465 20.797 9.664 1 94.81 187 GLY B N 1
ATOM 4007 C CA . GLY B 1 187 ? 3.906 22.047 9.188 1 94.81 187 GLY B CA 1
ATOM 4008 C C . GLY B 1 187 ? 4.082 22.266 7.699 1 94.81 187 GLY B C 1
ATOM 4009 O O . GLY B 1 187 ? 3.467 23.156 7.113 1 94.81 187 GLY B O 1
ATOM 4010 N N . GLY B 1 188 ? 4.867 21.375 7.043 1 96.5 188 GLY B N 1
ATOM 4011 C CA . GLY B 1 188 ? 5.152 21.547 5.625 1 96.5 188 GLY B CA 1
ATOM 4012 C C . GLY B 1 188 ? 3.932 21.328 4.746 1 96.5 188 GLY B C 1
ATOM 4013 O O . GLY B 1 188 ? 3.631 22.172 3.887 1 96.5 188 GLY B O 1
ATOM 4014 N N . THR B 1 189 ? 3.201 20.266 5.004 1 97.88 189 THR B N 1
ATOM 4015 C CA . THR B 1 189 ? 2.027 19.938 4.199 1 97.88 189 THR B CA 1
ATOM 4016 C C . THR B 1 189 ? 0.996 21.062 4.273 1 97.88 189 THR B C 1
ATOM 4018 O O . THR B 1 189 ? 0.585 21.609 3.244 1 97.88 189 THR B O 1
ATOM 4021 N N . PHE B 1 190 ? 0.644 21.453 5.473 1 98.38 190 PHE B N 1
ATOM 4022 C CA . PHE B 1 190 ? -0.384 22.484 5.656 1 98.38 190 PHE B CA 1
ATOM 4023 C C . PHE B 1 190 ? 0.038 23.797 5.016 1 98.38 190 PHE B C 1
ATOM 4025 O O . PHE B 1 190 ? -0.703 24.359 4.207 1 98.38 190 PHE B O 1
ATOM 4032 N N . SER B 1 191 ? 1.198 24.25 5.34 1 98.62 191 SER B N 1
ATOM 4033 C CA . SER B 1 191 ? 1.646 25.562 4.918 1 98.62 191 SER B CA 1
ATOM 4034 C C . SER B 1 191 ? 1.847 25.625 3.406 1 98.62 191 SER B C 1
ATOM 4036 O O . SER B 1 191 ? 1.481 26.625 2.766 1 98.62 191 SER B O 1
ATOM 4038 N N . GLY B 1 192 ? 2.459 24.578 2.859 1 98.62 192 GLY B N 1
ATOM 4039 C CA . GLY B 1 192 ? 2.686 24.562 1.423 1 98.62 192 GLY B CA 1
ATOM 4040 C C . GLY B 1 192 ? 1.4 24.562 0.617 1 98.62 192 GLY B C 1
ATOM 4041 O O . GLY B 1 192 ? 1.255 25.359 -0.321 1 98.62 192 GLY B O 1
ATOM 4042 N N . ILE B 1 193 ? 0.468 23.703 0.98 1 98.88 193 ILE B N 1
ATOM 4043 C CA . ILE B 1 193 ? -0.798 23.609 0.262 1 98.88 193 ILE B CA 1
ATOM 4044 C C . ILE B 1 193 ? -1.618 24.875 0.49 1 98.88 193 ILE B C 1
ATOM 4046 O O . ILE B 1 193 ? -2.164 25.453 -0.456 1 98.88 193 ILE B O 1
ATOM 4050 N N . ALA B 1 194 ? -1.673 25.359 1.715 1 98.88 194 ALA B N 1
ATOM 4051 C CA . ALA B 1 194 ? -2.443 26.547 2.047 1 98.88 194 ALA B CA 1
ATOM 4052 C C . ALA B 1 194 ? -1.949 27.75 1.257 1 98.88 194 ALA B C 1
ATOM 4054 O O . ALA B 1 194 ? -2.75 28.562 0.77 1 98.88 194 ALA B O 1
ATOM 4055 N N . LYS B 1 195 ? -0.648 27.906 1.185 1 98.69 195 LYS B N 1
ATOM 4056 C CA . LYS B 1 195 ? -0.061 29.016 0.438 1 98.69 195 LYS B CA 1
ATOM 4057 C C . LYS B 1 195 ? -0.593 29.047 -0.992 1 98.69 195 LYS B C 1
ATOM 4059 O O . LYS B 1 195 ? -1.046 30.094 -1.461 1 98.69 195 LYS B O 1
ATOM 4064 N N . GLN B 1 196 ? -0.55 27.938 -1.674 1 98.69 196 GLN B N 1
ATOM 4065 C CA . GLN B 1 196 ? -0.995 27.859 -3.062 1 98.69 196 GLN B CA 1
ATOM 4066 C C . GLN B 1 196 ? -2.5 28.094 -3.168 1 98.69 196 GLN B C 1
ATOM 4068 O O . GLN B 1 196 ? -2.961 28.812 -4.059 1 98.69 196 GLN B O 1
ATOM 4073 N N . LEU B 1 197 ? -3.281 27.484 -2.275 1 98.81 197 LEU B N 1
ATOM 4074 C CA . LEU B 1 197 ? -4.734 27.609 -2.344 1 98.81 197 LEU B CA 1
ATOM 4075 C C . LEU B 1 197 ? -5.172 29.047 -2.094 1 98.81 197 LEU B C 1
ATOM 4077 O O . LEU B 1 197 ? -6.117 29.531 -2.721 1 98.81 197 LEU B O 1
ATOM 4081 N N . LYS B 1 198 ? -4.543 29.75 -1.204 1 98.62 198 LYS B N 1
ATOM 4082 C CA . LYS B 1 198 ? -4.914 31.141 -0.904 1 98.62 198 LYS B CA 1
ATOM 4083 C C . LYS B 1 198 ? -4.609 32.062 -2.084 1 98.62 198 LYS B C 1
ATOM 4085 O O . LYS B 1 198 ? -5.277 33.062 -2.273 1 98.62 198 LYS B O 1
ATOM 4090 N N . ILE B 1 199 ? -3.586 31.75 -2.865 1 98.25 199 ILE B N 1
ATOM 4091 C CA . ILE B 1 199 ? -3.268 32.5 -4.066 1 98.25 199 ILE B CA 1
ATOM 4092 C C . ILE B 1 199 ? -4.422 32.406 -5.062 1 98.25 199 ILE B C 1
ATOM 4094 O O . ILE B 1 199 ? -4.824 33.406 -5.66 1 98.25 199 ILE B O 1
ATOM 4098 N N . TYR B 1 200 ? -5.012 31.234 -5.156 1 97.81 200 TYR B N 1
ATOM 4099 C CA . TYR B 1 200 ? -6.016 30.984 -6.184 1 97.81 200 TYR B CA 1
ATOM 4100 C C . TYR B 1 200 ? -7.422 31.266 -5.652 1 97.81 200 TYR B C 1
ATOM 4102 O O . TYR B 1 200 ? -8.32 31.625 -6.418 1 97.81 200 TYR B O 1
ATOM 4110 N N . TYR B 1 201 ? -7.594 31.031 -4.383 1 98.31 201 TYR B N 1
ATOM 4111 C CA . TYR B 1 201 ? -8.875 31.266 -3.715 1 98.31 201 TYR B CA 1
ATOM 4112 C C . TYR B 1 201 ? -8.711 32.219 -2.539 1 98.31 201 TYR B C 1
ATOM 4114 O O . TYR B 1 201 ? -8.688 31.797 -1.382 1 98.31 201 TYR B O 1
ATOM 4122 N N . PRO B 1 202 ? -8.805 33.469 -2.75 1 97.38 202 PRO B N 1
ATOM 4123 C CA . PRO B 1 202 ? -8.492 34.469 -1.713 1 97.38 202 PRO B CA 1
ATOM 4124 C C . PRO B 1 202 ? -9.453 34.375 -0.529 1 97.38 202 PRO B C 1
ATOM 4126 O O . PRO B 1 202 ? -9.094 34.781 0.584 1 97.38 202 PRO B O 1
ATOM 4129 N N . ASP B 1 203 ? -10.625 33.906 -0.706 1 97.81 203 ASP B N 1
ATOM 4130 C CA . ASP B 1 203 ? -11.633 33.875 0.352 1 97.81 203 ASP B CA 1
ATOM 4131 C C . ASP B 1 203 ? -11.617 32.531 1.079 1 97.81 203 ASP B C 1
ATOM 4133 O O . ASP B 1 203 ? -12.453 32.281 1.944 1 97.81 203 ASP B O 1
ATOM 4137 N N . ILE B 1 204 ? -10.672 31.656 0.739 1 98.75 204 ILE B N 1
ATOM 4138 C CA . ILE B 1 204 ? -10.602 30.328 1.342 1 98.75 204 ILE B CA 1
ATOM 4139 C C . ILE B 1 204 ? -10.375 30.469 2.846 1 98.75 204 ILE B C 1
ATOM 4141 O O . ILE B 1 204 ? -9.695 31.391 3.303 1 98.75 204 ILE B O 1
ATOM 4145 N N . ILE B 1 205 ? -10.945 29.609 3.625 1 98.88 205 ILE B N 1
ATOM 4146 C CA . ILE B 1 205 ? -10.648 29.484 5.051 1 98.88 205 ILE B CA 1
ATOM 4147 C C . ILE B 1 205 ? -9.805 28.25 5.305 1 98.88 205 ILE B C 1
ATOM 4149 O O . ILE B 1 205 ? -10.188 27.141 4.918 1 98.88 205 ILE B O 1
ATOM 4153 N N . THR B 1 206 ? -8.656 28.391 5.898 1 98.88 206 THR B N 1
ATOM 4154 C CA . THR B 1 206 ? -7.754 27.297 6.195 1 98.88 206 THR B CA 1
ATOM 4155 C C . THR B 1 206 ? -7.816 26.922 7.68 1 98.88 206 THR B C 1
ATOM 4157 O O . THR B 1 206 ? -7.711 27.797 8.539 1 98.88 206 THR B O 1
ATOM 4160 N N . VAL B 1 207 ? -8.062 25.672 7.941 1 98.88 207 VAL B N 1
ATOM 4161 C CA . VAL B 1 207 ? -8.234 25.172 9.305 1 98.88 207 VAL B CA 1
ATOM 4162 C C . VAL B 1 207 ? -7.133 24.172 9.633 1 98.88 207 VAL B C 1
ATOM 4164 O O . VAL B 1 207 ? -7.059 23.094 9.031 1 98.88 207 VAL B O 1
ATOM 4167 N N . GLY B 1 208 ? -6.25 24.547 10.57 1 98.62 208 GLY B N 1
ATOM 4168 C CA . GLY B 1 208 ? -5.262 23.609 11.094 1 98.62 208 GLY B CA 1
ATOM 4169 C C . GLY B 1 208 ? -5.789 22.75 12.219 1 98.62 208 GLY B C 1
ATOM 4170 O O . GLY B 1 208 ? -6.656 23.188 12.984 1 98.62 208 GLY B O 1
ATOM 4171 N N . ILE B 1 209 ? -5.246 21.531 12.344 1 98.56 209 ILE B N 1
ATOM 4172 C CA . ILE B 1 209 ? -5.652 20.609 13.391 1 98.56 209 ILE B CA 1
ATOM 4173 C C . ILE B 1 209 ? -4.438 20.188 14.219 1 98.56 209 ILE B C 1
ATOM 4175 O O . ILE B 1 209 ? -3.398 19.828 13.664 1 98.56 209 ILE B O 1
ATOM 4179 N N . GLU B 1 210 ? -4.504 20.297 15.5 1 97.81 210 GLU B N 1
ATOM 4180 C CA . GLU B 1 210 ? -3.529 19.75 16.438 1 97.81 210 GLU B CA 1
ATOM 4181 C C . GLU B 1 210 ? -4.176 18.719 17.359 1 97.81 210 GLU B C 1
ATOM 4183 O O . GLU B 1 210 ? -5.402 18.641 17.453 1 97.81 210 GLU B O 1
ATOM 4188 N N . VAL B 1 211 ? -3.326 17.891 17.969 1 96.75 211 VAL B N 1
ATOM 4189 C CA . VAL B 1 211 ? -3.822 16.953 18.953 1 96.75 211 VAL B CA 1
ATOM 4190 C C . VAL B 1 211 ? -4.066 17.672 20.281 1 96.75 211 VAL B C 1
ATOM 4192 O O . VAL B 1 211 ? -3.248 18.484 20.703 1 96.75 211 VAL B O 1
ATOM 4195 N N . ASP B 1 212 ? -5.152 17.312 20.906 1 96.44 212 ASP B N 1
ATOM 4196 C CA . ASP B 1 212 ? -5.574 18.031 22.094 1 96.44 212 ASP B CA 1
ATOM 4197 C C . ASP B 1 212 ? -4.523 17.938 23.203 1 96.44 212 ASP B C 1
ATOM 4199 O O . ASP B 1 212 ? -4.289 18.906 23.938 1 96.44 212 ASP B O 1
ATOM 4203 N N . LYS B 1 213 ? -3.768 16.891 23.281 1 93.81 213 LYS B N 1
ATOM 4204 C CA . LYS B 1 213 ? -2.785 16.672 24.328 1 93.81 213 LYS B CA 1
ATOM 4205 C C . LYS B 1 213 ? -1.431 17.266 23.953 1 93.81 213 LYS B C 1
ATOM 4207 O O . LYS B 1 213 ? -0.481 17.203 24.75 1 93.81 213 LYS B O 1
ATOM 4212 N N . SER B 1 214 ? -1.324 17.828 22.828 1 93.5 214 SER B N 1
ATOM 4213 C CA . SER B 1 214 ? -0.106 18.469 22.344 1 93.5 214 SER B CA 1
ATOM 4214 C C . SER B 1 214 ? -0.413 19.5 21.266 1 93.5 214 SER B C 1
ATOM 4216 O O . SER B 1 214 ? -0.173 19.234 20.078 1 93.5 214 SER B O 1
ATOM 4218 N N . ALA B 1 215 ? -0.872 20.641 21.703 1 96.06 215 ALA B N 1
ATOM 4219 C CA . ALA B 1 215 ? -1.395 21.641 20.781 1 96.06 215 ALA B CA 1
ATOM 4220 C C . ALA B 1 215 ? -0.774 23 21.031 1 96.06 215 ALA B C 1
ATOM 4222 O O . ALA B 1 215 ? -1.44 23.906 21.531 1 96.06 215 ALA B O 1
ATOM 4223 N N . PRO B 1 216 ? 0.451 23.203 20.594 1 95.56 216 PRO B N 1
ATOM 4224 C CA . PRO B 1 216 ? 1.136 24.453 20.906 1 95.56 216 PRO B CA 1
ATOM 4225 C C . PRO B 1 216 ? 0.503 25.656 20.203 1 95.56 216 PRO B C 1
ATOM 4227 O O . PRO B 1 216 ? 0.368 26.719 20.797 1 95.56 216 PRO B O 1
ATOM 4230 N N . LEU B 1 217 ? 0.14 25.578 18.922 1 97.06 217 LEU B N 1
ATOM 4231 C CA . LEU B 1 217 ? -0.4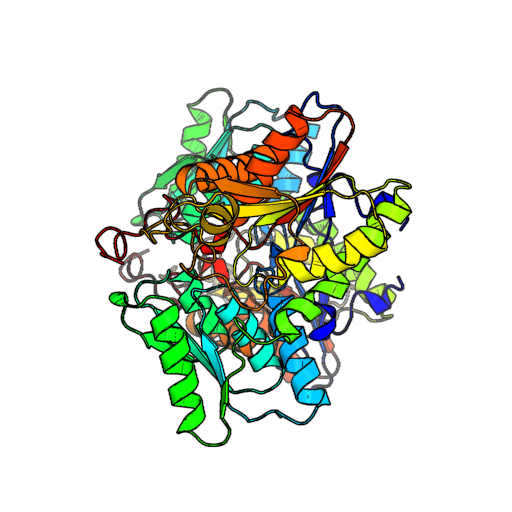43 26.703 18.219 1 97.06 217 LEU B CA 1
ATOM 4232 C C . LEU B 1 217 ? -1.814 27.062 18.781 1 97.06 217 LEU B C 1
ATOM 4234 O O . LEU B 1 217 ? -2.145 28.234 18.938 1 97.06 217 LEU B O 1
ATOM 4238 N N . PHE B 1 218 ? -2.574 26.047 19.062 1 97.69 218 PHE B N 1
ATOM 4239 C CA . PHE B 1 218 ? -3.885 26.25 19.656 1 97.69 218 PHE B CA 1
ATOM 4240 C C . PHE B 1 218 ? -3.756 26.984 20.984 1 97.69 218 PHE B C 1
ATOM 4242 O O . PHE B 1 218 ? -4.492 27.938 21.25 1 97.69 218 PHE B O 1
ATOM 4249 N N . SER B 1 219 ? -2.855 26.5 21.797 1 97.44 219 SER B N 1
ATOM 4250 C CA . SER B 1 219 ? -2.623 27.125 23.094 1 97.44 219 SER B CA 1
ATOM 4251 C C . SER B 1 219 ? -2.211 28.578 22.938 1 97.44 219 SER B C 1
ATOM 4253 O O . SER B 1 219 ? -2.721 29.453 23.641 1 97.44 219 SER B O 1
ATOM 4255 N N . LYS B 1 220 ? -1.31 28.797 22.031 1 96.38 220 LYS B N 1
ATOM 4256 C CA . LYS B 1 220 ? -0.831 30.156 21.766 1 96.38 220 LYS B CA 1
ATOM 4257 C C . LYS B 1 220 ? -1.973 31.062 21.328 1 96.38 220 LYS B C 1
ATOM 4259 O O . LYS B 1 220 ? -2.139 32.156 21.859 1 96.38 220 LYS B O 1
ATOM 4264 N N . ARG B 1 221 ? -2.75 30.625 20.438 1 96.88 221 ARG B N 1
ATOM 4265 C CA . ARG B 1 221 ? -3.801 31.453 19.828 1 96.88 221 ARG B CA 1
ATOM 4266 C C . ARG B 1 221 ? -4.934 31.703 20.812 1 96.88 221 ARG B C 1
ATOM 4268 O O . ARG B 1 221 ? -5.641 32.688 20.719 1 96.88 221 ARG B O 1
ATOM 4275 N N . HIS B 1 222 ? -5.027 30.859 21.734 1 97.06 222 HIS B N 1
ATOM 4276 C CA . HIS B 1 222 ? -6.117 31 22.703 1 97.06 222 HIS B CA 1
ATOM 4277 C C . HIS B 1 222 ? -5.602 31.422 24.062 1 97.06 222 HIS B C 1
ATOM 4279 O O . HIS B 1 222 ? -6.332 31.359 25.062 1 97.06 222 HIS B O 1
ATOM 4285 N N . ASN B 1 223 ? -4.367 31.781 24.141 1 96.69 223 ASN B N 1
ATOM 4286 C CA . ASN B 1 223 ? -3.717 32.25 25.359 1 96.69 223 ASN B CA 1
ATOM 4287 C C . ASN B 1 223 ? -3.844 31.234 26.5 1 96.69 223 ASN B C 1
ATOM 4289 O O . ASN B 1 223 ? -4.25 31.594 27.609 1 96.69 223 ASN B O 1
ATOM 4293 N N . LYS B 1 224 ? -3.609 30.031 26.141 1 96.06 224 LYS B N 1
ATOM 4294 C CA . LYS B 1 224 ? -3.609 28.953 27.125 1 96.06 224 LYS B CA 1
ATOM 4295 C C . LYS B 1 224 ? -2.197 28.422 27.359 1 96.06 224 LYS B C 1
ATOM 4297 O O . LYS B 1 224 ? -1.314 28.594 26.516 1 96.06 224 LYS B O 1
ATOM 4302 N N . GLU B 1 225 ? -2.057 27.828 28.547 1 94.88 225 GLU B N 1
ATOM 4303 C CA . GLU B 1 225 ? -0.781 27.172 28.812 1 94.88 225 GLU B CA 1
ATOM 4304 C C . GLU B 1 225 ? -0.611 25.922 27.969 1 94.88 225 GLU B C 1
ATOM 4306 O O . GLU B 1 225 ? -1.534 25.109 27.844 1 94.88 225 GLU B O 1
ATOM 4311 N N . PHE B 1 226 ? 0.51 25.859 27.391 1 94 226 PHE B N 1
ATOM 4312 C CA . PHE B 1 226 ? 0.816 24.672 26.609 1 94 226 PHE B CA 1
ATOM 4313 C C . PHE B 1 226 ? 1.481 23.609 27.469 1 94 226 PHE B C 1
ATOM 4315 O O . PHE B 1 226 ? 2.461 23.891 28.172 1 94 226 PHE B O 1
ATOM 4322 N N . LYS B 1 227 ? 0.899 22.469 27.547 1 90.12 227 LYS B N 1
ATOM 4323 C CA . LYS B 1 227 ? 1.471 21.297 28.188 1 90.12 227 LYS B CA 1
ATOM 4324 C C . LYS B 1 227 ? 1.468 20.078 27.266 1 90.12 227 LYS B C 1
ATOM 4326 O O . LYS B 1 227 ? 0.412 19.672 26.781 1 90.12 227 LYS B O 1
ATOM 4331 N N . HIS B 1 228 ? 2.605 19.609 26.969 1 90.38 228 HIS B N 1
ATOM 4332 C CA . HIS B 1 228 ? 2.74 18.422 26.156 1 90.38 228 HIS B CA 1
ATOM 4333 C C . HIS B 1 228 ? 2.479 17.156 26.984 1 90.38 228 HIS B C 1
ATOM 4335 O O . HIS B 1 228 ? 3.107 16.953 28.016 1 90.38 228 HIS B O 1
ATOM 4341 N N . LYS B 1 229 ? 1.525 16.406 26.547 1 88.31 229 LYS B N 1
ATOM 4342 C CA . LYS B 1 229 ? 1.217 15.125 27.188 1 88.31 229 LYS B CA 1
ATOM 4343 C C . LYS B 1 229 ? 1.241 13.992 26.172 1 88.31 229 LYS B C 1
ATOM 4345 O O . LYS B 1 229 ? 1.128 14.227 24.969 1 88.31 229 LYS B O 1
ATOM 4350 N N . HIS B 1 230 ? 1.412 12.836 26.688 1 86.56 230 HIS B N 1
ATOM 4351 C CA . HIS B 1 230 ? 1.415 11.664 25.828 1 86.56 230 HIS B CA 1
ATOM 4352 C C . HIS B 1 230 ? 0.083 11.508 25.094 1 86.56 230 HIS B C 1
ATOM 4354 O O . HIS B 1 230 ? -0.978 11.742 25.688 1 86.56 230 HIS B O 1
ATOM 4360 N N . HIS B 1 231 ? 0.171 11.125 23.875 1 89.81 231 HIS B N 1
ATOM 4361 C CA . HIS B 1 231 ? -0.977 10.797 23.031 1 89.81 231 HIS B CA 1
ATOM 4362 C C . HIS B 1 231 ? -0.638 9.695 22.031 1 89.81 231 HIS B C 1
ATOM 4364 O O . HIS B 1 231 ? 0.517 9.273 21.938 1 89.81 231 HIS B O 1
ATOM 4370 N N . ASN B 1 232 ? -1.634 9.18 21.297 1 90.56 232 ASN B N 1
ATOM 4371 C CA . ASN B 1 232 ? -1.42 8.016 20.438 1 90.56 232 ASN B CA 1
ATOM 4372 C C . ASN B 1 232 ? -1.423 8.391 18.969 1 90.56 232 ASN B C 1
ATOM 4374 O O . ASN B 1 232 ? -1.75 7.562 18.109 1 90.56 232 ASN B O 1
ATOM 4378 N N . MET B 1 233 ? -1.191 9.633 18.703 1 91.56 233 MET B N 1
ATOM 4379 C CA . MET B 1 233 ? -1.101 10.109 17.328 1 91.56 233 MET B CA 1
ATOM 4380 C C . MET B 1 233 ? 0.355 10.203 16.875 1 91.56 233 MET B C 1
ATOM 4382 O O . MET B 1 233 ? 0.985 11.25 17.016 1 91.56 233 MET B O 1
ATOM 4386 N N . MET B 1 234 ? 0.819 9.102 16.266 1 82.56 234 MET B N 1
ATOM 4387 C CA . MET B 1 234 ? 2.205 9.086 15.805 1 82.56 234 MET B CA 1
ATOM 4388 C C . MET B 1 234 ? 2.373 9.906 14.531 1 82.56 234 MET B C 1
ATOM 4390 O O . MET B 1 234 ? 1.64 9.711 13.555 1 82.56 234 MET B O 1
ATOM 4394 N N . GLY B 1 235 ? 3.18 10.883 14.5 1 78 235 GLY B N 1
ATOM 4395 C CA . GLY B 1 235 ? 3.414 11.773 13.375 1 78 235 GLY B CA 1
ATOM 4396 C C . GLY B 1 235 ? 2.779 13.141 13.555 1 78 235 GLY B C 1
ATOM 4397 O O . GLY B 1 235 ? 3.012 14.047 12.758 1 78 235 GLY B O 1
ATOM 4398 N N . LEU B 1 236 ? 1.963 13.188 14.531 1 86.69 236 LEU B N 1
ATOM 4399 C CA . LEU B 1 236 ? 1.319 14.445 14.898 1 86.69 236 LEU B CA 1
ATOM 4400 C C . LEU B 1 236 ? 1.56 14.766 16.359 1 86.69 236 LEU B C 1
ATOM 4402 O O . LEU B 1 236 ? 1.741 13.867 17.188 1 86.69 236 LEU B O 1
ATOM 4406 N N . GLY B 1 237 ? 1.655 16.047 16.656 1 85.31 237 GLY B N 1
ATOM 4407 C CA . GLY B 1 237 ? 1.712 16.469 18.031 1 85.31 237 GLY B CA 1
ATOM 4408 C C . GLY B 1 237 ? 3.066 16.234 18.688 1 85.31 237 GLY B C 1
ATOM 4409 O O . GLY B 1 237 ? 3.15 15.656 19.766 1 85.31 237 GLY B O 1
ATOM 4410 N N . ALA B 1 238 ? 4.102 16.656 18.047 1 81.38 238 ALA B N 1
ATOM 4411 C CA . ALA B 1 238 ? 5.465 16.422 18.516 1 81.38 238 ALA B CA 1
ATOM 4412 C C . ALA B 1 238 ? 5.789 17.312 19.719 1 81.38 238 ALA B C 1
ATOM 4414 O O . ALA B 1 238 ? 6.863 17.203 20.297 1 81.38 238 ALA B O 1
ATOM 4415 N N . GLY B 1 239 ? 4.91 18.188 20.109 1 85.19 239 GLY B N 1
ATOM 4416 C CA . GLY B 1 239 ? 5.121 19.031 21.281 1 85.19 239 GLY B CA 1
ATOM 4417 C C . GLY B 1 239 ? 5.773 20.359 20.953 1 85.19 239 GLY B C 1
ATOM 4418 O O . GLY B 1 239 ? 6.09 21.141 21.844 1 85.19 239 GLY B O 1
ATOM 4419 N N . VAL B 1 240 ? 6.07 20.547 19.734 1 85.88 240 VAL B N 1
ATOM 4420 C CA . VAL B 1 240 ? 6.66 21.812 19.297 1 85.88 240 VAL B CA 1
ATOM 4421 C C . VAL B 1 240 ? 6.02 22.234 17.984 1 85.88 240 VAL B C 1
ATOM 4423 O O . VAL B 1 240 ? 5.52 21.406 17.219 1 85.88 240 VAL B O 1
ATOM 4426 N N . LEU B 1 241 ? 5.922 23.547 17.875 1 89.38 241 LEU B N 1
ATOM 4427 C CA . LEU B 1 241 ? 5.516 24.078 16.578 1 89.38 241 LEU B CA 1
ATOM 4428 C C . LEU B 1 241 ? 6.715 24.219 15.656 1 89.38 241 LEU B C 1
ATOM 4430 O O . LEU B 1 241 ? 7.586 25.062 15.883 1 89.38 241 LEU B O 1
ATOM 4434 N N . SER B 1 242 ? 6.695 23.469 14.641 1 89 242 SER B N 1
ATOM 4435 C CA . SER B 1 242 ? 7.828 23.469 13.727 1 89 242 SER B CA 1
ATOM 4436 C C . SER B 1 242 ? 7.93 24.781 12.969 1 89 242 SER B C 1
ATOM 4438 O O . SER B 1 242 ? 6.918 25.438 12.711 1 89 242 SER B O 1
ATOM 4440 N N . SER B 1 243 ? 9.164 25.109 12.555 1 91.88 243 SER B N 1
ATOM 4441 C CA . SER B 1 243 ? 9.406 26.359 11.844 1 91.88 243 SER B CA 1
ATOM 4442 C C . SER B 1 243 ? 8.82 26.328 10.438 1 91.88 243 SER B C 1
ATOM 4444 O O . SER B 1 243 ? 8.688 27.359 9.781 1 91.88 243 SER B O 1
ATOM 4446 N N . ASN B 1 244 ? 8.43 25.141 10.016 1 94.69 244 ASN B N 1
ATOM 4447 C CA . ASN B 1 244 ? 7.809 25.016 8.695 1 94.69 244 ASN B CA 1
ATOM 4448 C C . ASN B 1 244 ? 6.344 25.438 8.719 1 94.69 244 ASN B C 1
ATOM 4450 O O . ASN B 1 244 ? 5.73 25.625 7.668 1 94.69 244 ASN B O 1
ATOM 4454 N N . THR B 1 245 ? 5.832 25.609 9.906 1 96.25 245 THR B N 1
ATOM 4455 C CA . THR B 1 245 ? 4.457 26.078 10.016 1 96.25 245 THR B CA 1
ATOM 4456 C C . THR B 1 245 ? 4.395 27.594 9.836 1 96.25 245 THR B C 1
ATOM 4458 O O . THR B 1 245 ? 4.93 28.344 10.664 1 96.25 245 THR B O 1
ATOM 4461 N N . ASP B 1 246 ? 3.814 28.031 8.766 1 97.38 246 ASP B N 1
ATOM 4462 C CA . ASP B 1 246 ? 3.504 29.438 8.609 1 97.38 246 ASP B CA 1
ATOM 4463 C C . ASP B 1 246 ? 2.18 29.797 9.289 1 97.38 246 ASP B C 1
ATOM 4465 O O . ASP B 1 246 ? 1.11 29.609 8.703 1 97.38 246 ASP B O 1
ATOM 4469 N N . GLU B 1 247 ? 2.258 30.344 10.445 1 97.31 247 GLU B N 1
ATOM 4470 C CA . GLU B 1 247 ? 1.088 30.594 11.281 1 97.31 247 GLU B CA 1
ATOM 4471 C C . GLU B 1 247 ? 0.118 31.562 10.594 1 97.31 247 GLU B C 1
ATOM 4473 O O . GLU B 1 247 ? -1.087 31.516 10.844 1 97.31 247 GLU B O 1
ATOM 4478 N N . ASN B 1 248 ? 0.634 32.406 9.742 1 97.31 248 ASN B N 1
ATOM 4479 C CA . ASN B 1 248 ? -0.207 33.406 9.055 1 97.31 248 ASN B CA 1
ATOM 4480 C C . ASN B 1 248 ? -1.145 32.719 8.055 1 97.31 248 ASN B C 1
ATOM 4482 O O . ASN B 1 248 ? -2.125 33.312 7.613 1 97.31 248 ASN B O 1
ATOM 4486 N N . LEU B 1 249 ? -0.826 31.5 7.723 1 98.38 249 LEU B N 1
ATOM 4487 C CA . LEU B 1 249 ? -1.641 30.766 6.754 1 98.38 249 LEU B CA 1
ATOM 4488 C C . LEU B 1 249 ? -2.721 29.953 7.457 1 98.38 249 LEU B C 1
ATOM 4490 O O . LEU B 1 249 ? -3.561 29.328 6.801 1 98.38 249 LEU B O 1
ATOM 4494 N N . VAL B 1 250 ? -2.729 29.969 8.766 1 98.62 250 VAL B N 1
ATOM 4495 C CA . VAL B 1 250 ? -3.723 29.25 9.555 1 98.62 250 VAL B CA 1
ATOM 4496 C C . VAL B 1 250 ? -4.82 30.219 10 1 98.62 250 VAL B C 1
ATOM 4498 O O . VAL B 1 250 ? -4.625 30.984 10.945 1 98.62 250 VAL B O 1
ATOM 4501 N N . ASP B 1 251 ? -5.957 30.141 9.398 1 98.75 251 ASP B N 1
ATOM 4502 C CA . ASP B 1 251 ? -7.059 31.016 9.789 1 98.75 251 ASP B CA 1
ATOM 4503 C C . ASP B 1 251 ? -7.684 30.562 11.109 1 98.75 251 ASP B C 1
ATOM 4505 O O . ASP B 1 251 ? -8 31.391 11.969 1 98.75 251 ASP B O 1
ATOM 4509 N N . ILE B 1 252 ? -7.965 29.297 11.242 1 98.69 252 ILE B N 1
ATOM 4510 C CA . ILE B 1 252 ? -8.57 28.703 12.43 1 98.69 252 ILE B CA 1
ATOM 4511 C C . ILE B 1 252 ? -7.742 27.516 12.883 1 98.69 252 ILE B C 1
ATOM 4513 O O . ILE B 1 252 ? -7.227 26.75 12.062 1 98.69 252 ILE B O 1
ATOM 4517 N N . ILE B 1 253 ? -7.547 27.312 14.148 1 98.44 253 ILE B N 1
ATOM 4518 C CA . ILE B 1 253 ? -6.848 26.156 14.703 1 98.44 253 ILE B CA 1
ATOM 4519 C C . ILE B 1 253 ? -7.793 25.359 15.602 1 98.44 253 ILE B C 1
ATOM 4521 O O . ILE B 1 253 ? -8.461 25.938 16.469 1 98.44 253 ILE B O 1
ATOM 4525 N N . GLU B 1 254 ? -7.938 24.094 15.328 1 98.06 254 GLU B N 1
ATOM 4526 C CA . GLU B 1 254 ? -8.789 23.172 16.062 1 98.06 254 GLU B CA 1
ATOM 4527 C C . GLU B 1 254 ? -7.973 22.062 16.703 1 98.06 254 GLU B C 1
ATOM 4529 O O . GLU B 1 254 ? -6.797 21.891 16.391 1 98.06 254 GLU B O 1
ATOM 4534 N N . THR B 1 255 ? -8.57 21.359 17.672 1 97.94 255 THR B N 1
ATOM 4535 C CA . THR B 1 255 ? -7.922 20.203 18.266 1 97.94 255 THR B CA 1
ATOM 4536 C C . THR B 1 255 ? -8.812 18.969 18.141 1 97.94 255 THR B C 1
ATOM 4538 O O . THR B 1 255 ? -10.031 19.078 18.031 1 97.94 255 THR B O 1
ATOM 4541 N N . VAL B 1 256 ? -8.188 17.844 18.062 1 97.88 256 VAL B N 1
ATOM 4542 C CA . VAL B 1 256 ? -8.859 16.547 18.078 1 97.88 256 VAL B CA 1
ATOM 4543 C C . VAL B 1 256 ? -8.148 15.617 19.062 1 97.88 256 VAL B C 1
ATOM 4545 O O . VAL B 1 256 ? -6.98 15.82 19.391 1 97.88 256 VAL B O 1
ATOM 4548 N N . SER B 1 257 ? -8.875 14.609 19.594 1 97.25 257 SER B N 1
ATOM 4549 C CA . SER B 1 257 ? -8.234 13.578 20.406 1 97.25 257 SER B CA 1
ATOM 4550 C C . SER B 1 257 ? -7.707 12.438 19.531 1 97.25 257 SER B C 1
ATOM 4552 O O . SER B 1 257 ? -8.234 12.18 18.453 1 97.25 257 SER B O 1
ATOM 4554 N N . GLY B 1 258 ? -6.699 11.789 20.047 1 96.56 258 GLY B N 1
ATOM 4555 C CA . GLY B 1 258 ? -6.207 10.602 19.375 1 96.56 258 GLY B CA 1
ATOM 4556 C C . GLY B 1 258 ? -7.258 9.516 19.25 1 96.56 258 GLY B C 1
ATOM 4557 O O . GLY B 1 258 ? -7.383 8.883 18.203 1 96.56 258 GLY B O 1
ATOM 4558 N N . GLU B 1 259 ? -8 9.336 20.281 1 96.69 259 GLU B N 1
ATOM 4559 C CA . GLU B 1 259 ? -9.039 8.312 20.312 1 96.69 259 GLU B CA 1
ATOM 4560 C C . GLU B 1 259 ? -10.086 8.555 19.219 1 96.69 259 GLU B C 1
ATOM 4562 O O . GLU B 1 259 ? -10.453 7.633 18.5 1 96.69 259 GLU B O 1
ATOM 4567 N N . ASP B 1 260 ? -10.539 9.773 19.141 1 98.06 260 ASP B N 1
ATOM 4568 C CA . ASP B 1 260 ? -11.539 10.109 18.141 1 98.06 260 ASP B CA 1
ATOM 4569 C C . ASP B 1 260 ? -10.977 9.961 16.719 1 98.06 260 ASP B C 1
ATOM 4571 O O . ASP B 1 260 ? -11.68 9.539 15.805 1 98.06 260 ASP B O 1
ATOM 4575 N N . SER B 1 261 ? -9.75 10.336 16.562 1 98.25 261 SER B N 1
ATOM 4576 C CA . SER B 1 261 ? -9.078 10.227 15.273 1 98.25 261 SER B CA 1
ATOM 4577 C C . SER B 1 261 ? -8.984 8.773 14.82 1 98.25 261 SER B C 1
ATOM 4579 O O . SER B 1 261 ? -9.258 8.453 13.664 1 98.25 261 SER B O 1
ATOM 4581 N N . TRP B 1 262 ? -8.625 7.902 15.719 1 97.75 262 TRP B N 1
ATOM 4582 C CA . TRP B 1 262 ? -8.523 6.477 15.438 1 97.75 262 TRP B CA 1
ATOM 4583 C C . TRP B 1 262 ? -9.891 5.883 15.109 1 97.75 262 TRP B C 1
ATOM 4585 O O . TRP B 1 262 ? -10.016 5.062 14.195 1 97.75 262 TRP B O 1
ATOM 4595 N N . THR B 1 263 ? -10.898 6.285 15.867 1 98.06 263 THR B N 1
ATOM 4596 C CA . THR B 1 263 ? -12.258 5.824 15.625 1 98.06 263 THR B CA 1
ATOM 4597 C C . THR B 1 263 ? -12.719 6.227 14.227 1 98.06 263 THR B C 1
ATOM 4599 O O . THR B 1 263 ? -13.273 5.406 13.484 1 98.06 263 THR B O 1
ATOM 4602 N N . MET B 1 264 ? -12.453 7.449 13.867 1 98.38 264 MET B N 1
ATOM 4603 C CA . MET B 1 264 ? -12.867 7.93 12.555 1 98.38 264 MET B CA 1
ATOM 4604 C C . MET B 1 264 ? -12.07 7.238 11.453 1 98.38 264 MET B C 1
ATOM 4606 O O . MET B 1 264 ? -12.617 6.922 10.391 1 98.38 264 MET B O 1
ATOM 4610 N N . MET B 1 265 ? -10.773 7.023 11.695 1 98 265 MET B N 1
ATOM 4611 C CA . MET B 1 265 ? -9.953 6.262 10.75 1 98 265 MET B CA 1
ATOM 4612 C C . MET B 1 265 ? -10.633 4.945 10.383 1 98 265 MET B C 1
ATOM 4614 O O . MET B 1 265 ? -10.789 4.633 9.195 1 98 265 MET B O 1
ATOM 4618 N N . LYS B 1 266 ? -11.055 4.211 11.367 1 97.12 266 LYS B N 1
ATOM 4619 C CA . LYS B 1 266 ? -11.672 2.902 11.156 1 97.12 266 LYS B CA 1
ATOM 4620 C C . LYS B 1 266 ? -12.992 3.033 10.406 1 97.12 266 LYS B C 1
ATOM 4622 O O . LYS B 1 266 ? -13.289 2.234 9.516 1 97.12 266 LYS B O 1
ATOM 4627 N N . LYS B 1 267 ? -13.719 4.062 10.727 1 97 267 LYS B N 1
ATOM 4628 C CA . LYS B 1 267 ? -14.984 4.305 10.031 1 97 267 LYS B CA 1
ATOM 4629 C C . LYS B 1 267 ? -14.75 4.621 8.555 1 97 267 LYS B C 1
ATOM 4631 O O . LYS B 1 267 ? -15.508 4.18 7.691 1 97 267 LYS B O 1
ATOM 4636 N N . VAL B 1 268 ? -13.711 5.402 8.305 1 97.06 268 VAL B N 1
ATOM 4637 C CA . VAL B 1 268 ? -13.383 5.762 6.93 1 97.06 268 VAL B CA 1
ATOM 4638 C C . VAL B 1 268 ? -13.008 4.508 6.141 1 97.06 268 VAL B C 1
ATOM 4640 O O . VAL B 1 268 ? -13.43 4.34 4.992 1 97.06 268 VAL B O 1
ATOM 4643 N N . ILE B 1 269 ? -12.219 3.623 6.707 1 96 269 ILE B N 1
ATOM 4644 C CA . ILE B 1 269 ? -11.82 2.387 6.047 1 96 269 ILE B CA 1
ATOM 4645 C C . ILE B 1 269 ? -13.062 1.543 5.746 1 96 269 ILE B C 1
ATOM 4647 O O . ILE B 1 269 ? -13.227 1.058 4.625 1 96 269 ILE B O 1
ATOM 4651 N N . GLN B 1 270 ? -13.938 1.479 6.684 1 93.62 270 GLN B N 1
ATOM 4652 C CA . GLN B 1 270 ? -15.109 0.613 6.566 1 93.62 270 GLN B CA 1
ATOM 4653 C C . GLN B 1 270 ? -16.125 1.2 5.598 1 93.62 270 GLN B C 1
ATOM 4655 O O . GLN B 1 270 ? -16.688 0.483 4.762 1 93.62 270 GLN B O 1
ATOM 4660 N N . ASP B 1 271 ? -16.344 2.506 5.66 1 93.12 271 ASP B N 1
ATOM 4661 C CA . ASP B 1 271 ? -17.469 3.098 4.953 1 93.12 271 ASP B CA 1
ATOM 4662 C C . ASP B 1 271 ? -17.031 3.654 3.598 1 93.12 271 ASP B C 1
ATOM 4664 O O . ASP B 1 271 ? -17.844 3.727 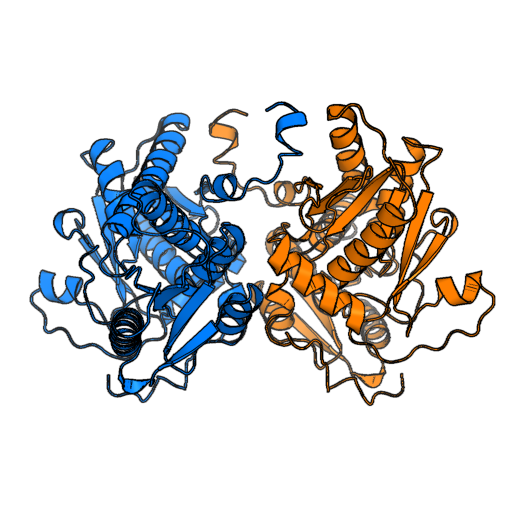2.666 1 93.12 271 ASP B O 1
ATOM 4668 N N . GLU B 1 272 ? -15.805 4.094 3.51 1 92.81 272 GLU B N 1
ATOM 4669 C CA . GLU B 1 272 ? -15.336 4.711 2.273 1 92.81 272 GLU B CA 1
ATOM 4670 C C . GLU B 1 272 ? -14.344 3.809 1.544 1 92.81 272 GLU B C 1
ATOM 4672 O O . GLU B 1 272 ? -13.992 4.066 0.392 1 92.81 272 GLU B O 1
ATOM 4677 N N . ASN B 1 273 ? -13.945 2.719 2.232 1 90.62 273 ASN B N 1
ATOM 4678 C CA . ASN B 1 273 ? -12.977 1.783 1.671 1 90.62 273 ASN B CA 1
ATOM 4679 C C . ASN B 1 273 ? -11.656 2.475 1.34 1 90.62 273 ASN B C 1
ATOM 4681 O O . ASN B 1 273 ? -11.062 2.221 0.29 1 90.62 273 ASN B O 1
ATOM 4685 N N . LEU B 1 274 ? -11.305 3.453 2.135 1 93.88 274 LEU B N 1
ATOM 4686 C CA . LEU B 1 274 ? -10.016 4.129 2.051 1 93.88 274 LEU B CA 1
ATOM 4687 C C . LEU B 1 274 ? -9.102 3.707 3.197 1 93.88 274 LEU B C 1
ATOM 4689 O O . LEU B 1 274 ? -9.406 3.959 4.363 1 93.88 274 LEU B O 1
ATOM 4693 N N . GLN B 1 275 ? -8.016 3.062 2.885 1 94.75 275 GLN B N 1
ATOM 4694 C CA . GLN B 1 275 ? -7.137 2.473 3.887 1 94.75 275 GLN B CA 1
ATOM 4695 C C . GLN B 1 275 ? -6.125 3.494 4.398 1 94.75 275 GLN B C 1
ATOM 4697 O O . GLN B 1 275 ? -4.938 3.412 4.078 1 94.75 275 GLN B O 1
ATOM 4702 N N . ILE B 1 276 ? -6.578 4.285 5.285 1 96.94 276 ILE B N 1
ATOM 4703 C CA . ILE B 1 276 ? -5.812 5.449 5.711 1 96.94 276 ILE B CA 1
ATOM 4704 C C . ILE B 1 276 ? -5.395 5.289 7.172 1 96.94 276 ILE B C 1
ATOM 4706 O O . ILE B 1 276 ? -5.832 4.355 7.848 1 96.94 276 ILE B O 1
ATOM 4710 N N . GLY B 1 277 ? -4.484 6.191 7.625 1 96.69 277 GLY B N 1
ATOM 4711 C CA . GLY B 1 277 ? -4.035 6.199 9.008 1 96.69 277 GLY B CA 1
ATOM 4712 C C . GLY B 1 277 ? -4.824 7.148 9.891 1 96.69 277 GLY B C 1
ATOM 4713 O O . GLY B 1 277 ? -5.723 7.848 9.406 1 96.69 277 GLY B O 1
ATOM 4714 N N . PRO B 1 278 ? -4.434 7.23 11.164 1 97.19 278 PRO B N 1
ATOM 4715 C CA . PRO B 1 278 ? -5.238 7.961 12.141 1 97.19 278 PRO B CA 1
ATOM 4716 C C . PRO B 1 278 ? -5.195 9.477 11.938 1 97.19 278 PRO B C 1
ATOM 4718 O O . PRO B 1 278 ? -6.168 10.172 12.242 1 97.19 278 PRO B O 1
ATOM 4721 N N . THR B 1 279 ? -4.043 10.008 11.469 1 97.69 279 THR B N 1
ATOM 4722 C CA . THR B 1 279 ? -3.99 11.445 11.195 1 97.69 279 THR B CA 1
ATOM 4723 C C . THR B 1 279 ? -4.988 11.828 10.109 1 97.69 279 THR B C 1
ATOM 4725 O O . THR B 1 279 ? -5.574 12.914 10.148 1 97.69 279 THR B O 1
ATOM 4728 N N . SER B 1 280 ? -5.148 10.953 9.156 1 98.38 280 SER B N 1
ATOM 4729 C CA . SER B 1 280 ? -6.184 11.148 8.148 1 98.38 280 SER B CA 1
ATOM 4730 C C . SER B 1 280 ? -7.578 11.078 8.758 1 98.38 280 SER B C 1
ATOM 4732 O O . SER B 1 280 ? -8.492 11.789 8.32 1 98.38 280 SER B O 1
ATOM 4734 N N . GLY B 1 281 ? -7.723 10.164 9.773 1 98.5 281 GLY B N 1
ATOM 4735 C CA . GLY B 1 281 ? -8.969 10.141 10.516 1 98.5 281 GLY B CA 1
ATOM 4736 C C . GLY B 1 281 ? -9.312 11.484 11.148 1 98.5 281 GLY B C 1
ATOM 4737 O O . GLY B 1 281 ? -10.469 11.914 11.117 1 98.5 281 GLY B O 1
ATOM 4738 N N . ALA B 1 282 ? -8.32 12.133 11.703 1 98.62 282 ALA B N 1
ATOM 4739 C CA . ALA B 1 282 ? -8.492 13.461 12.281 1 98.62 282 ALA B CA 1
ATOM 4740 C C . ALA B 1 282 ? -8.969 14.461 11.227 1 98.62 282 ALA B C 1
ATOM 4742 O O . ALA B 1 282 ? -9.891 15.242 11.477 1 98.62 282 ALA B O 1
ATOM 4743 N N . ASN B 1 283 ? -8.328 14.438 10.062 1 98.75 283 ASN B N 1
ATOM 4744 C CA . ASN B 1 283 ? -8.695 15.344 8.969 1 98.75 283 ASN B CA 1
ATOM 4745 C C . ASN B 1 283 ? -10.148 15.164 8.555 1 98.75 283 ASN B C 1
ATOM 4747 O O . ASN B 1 283 ? -10.875 16.141 8.367 1 98.75 283 ASN B O 1
ATOM 4751 N N . ILE B 1 284 ? -10.562 13.906 8.398 1 98.69 284 ILE B N 1
ATOM 4752 C CA . ILE B 1 284 ? -11.914 13.625 7.949 1 98.69 284 ILE B CA 1
ATOM 4753 C C . ILE B 1 284 ? -12.914 14.008 9.039 1 98.69 284 ILE B C 1
ATOM 4755 O O . ILE B 1 284 ? -13.969 14.578 8.75 1 98.69 284 ILE B O 1
ATOM 4759 N N . LEU B 1 285 ? -12.562 13.688 10.32 1 98.62 285 LEU B N 1
ATOM 4760 C CA . LEU B 1 285 ? -13.43 14.039 11.438 1 98.62 285 LEU B CA 1
ATOM 4761 C C . LEU B 1 285 ? -13.727 15.531 11.445 1 98.62 285 LEU B C 1
ATOM 4763 O O . LEU B 1 285 ? -14.883 15.938 11.562 1 98.62 285 LEU B O 1
ATOM 4767 N N . MET B 1 286 ? -12.703 16.328 11.32 1 98.69 286 MET B N 1
ATOM 4768 C CA . MET B 1 286 ? -12.875 17.766 11.336 1 98.69 286 MET B CA 1
ATOM 4769 C C . MET B 1 286 ? -13.609 18.25 10.086 1 98.69 286 MET B C 1
ATOM 4771 O O . MET B 1 286 ? -14.445 19.156 10.156 1 98.69 286 MET B O 1
ATOM 4775 N N . SER B 1 287 ? -13.305 17.672 8.93 1 98.56 287 SER B N 1
ATOM 4776 C CA . SER B 1 287 ? -13.992 18.031 7.695 1 98.56 287 SER B CA 1
ATOM 4777 C C . SER B 1 287 ? -15.484 17.766 7.801 1 98.56 287 SER B C 1
ATOM 4779 O O . SER B 1 287 ? -16.297 18.562 7.336 1 98.56 287 SER B O 1
ATOM 4781 N N . LEU B 1 288 ? -15.836 16.625 8.367 1 98.06 288 LEU B N 1
ATOM 4782 C CA . LEU B 1 288 ? -17.25 16.281 8.562 1 98.06 288 LEU B CA 1
ATOM 4783 C C . LEU B 1 288 ? -17.922 17.297 9.477 1 98.06 288 LEU B C 1
ATOM 4785 O O . LEU B 1 288 ? -19.062 17.703 9.227 1 98.06 288 LEU B O 1
ATOM 4789 N N . LYS B 1 289 ? -17.234 17.672 10.555 1 97.62 289 LYS B N 1
ATOM 4790 C CA . LYS B 1 289 ? -17.766 18.688 11.469 1 97.62 289 LYS B CA 1
ATOM 4791 C C . LYS B 1 289 ? -18.094 19.969 10.727 1 97.62 289 LYS B C 1
ATOM 4793 O O . LYS B 1 289 ? -19.188 20.531 10.883 1 97.62 289 LYS B O 1
ATOM 4798 N N . TYR B 1 290 ? -17.156 20.422 9.906 1 97.81 290 TYR B N 1
ATOM 4799 C CA . TYR B 1 290 ? -17.344 21.672 9.18 1 97.81 290 TYR B CA 1
ATOM 4800 C C . TYR B 1 290 ? -18.406 21.531 8.102 1 97.81 290 TYR B C 1
ATOM 4802 O O . TYR B 1 290 ? -19.172 22.469 7.848 1 97.81 290 TYR B O 1
ATOM 4810 N N . ALA B 1 291 ? -18.453 20.406 7.434 1 97.12 291 ALA B N 1
ATOM 4811 C CA . ALA B 1 291 ? -19.469 20.172 6.414 1 97.12 291 ALA B CA 1
ATOM 4812 C C . ALA B 1 291 ? -20.875 20.219 7.016 1 97.12 291 ALA B C 1
ATOM 4814 O O . ALA B 1 291 ? -21.812 20.688 6.371 1 97.12 291 ALA B O 1
ATOM 4815 N N . LYS B 1 292 ? -20.969 19.703 8.172 1 94.31 292 LYS B N 1
ATOM 4816 C CA . LYS B 1 292 ? -22.266 19.703 8.852 1 94.31 292 LYS B CA 1
ATOM 4817 C C . LYS B 1 292 ? -22.641 21.109 9.32 1 94.31 292 LYS B C 1
ATOM 4819 O O . LYS B 1 292 ? -23.812 21.484 9.266 1 94.31 292 LYS B O 1
ATOM 4824 N N . GLU B 1 293 ? -21.641 21.75 9.766 1 94.62 293 GLU B N 1
ATOM 4825 C CA . GLU B 1 293 ? -21.875 23.078 10.328 1 94.62 293 GLU B CA 1
ATOM 4826 C C . GLU B 1 293 ? -22.219 24.094 9.234 1 94.62 293 GLU B C 1
ATOM 4828 O O . GLU B 1 293 ? -23.047 24.969 9.438 1 94.62 293 GLU B O 1
ATOM 4833 N N . TYR B 1 294 ? -21.422 23.844 8.117 1 91.31 294 TYR B N 1
ATOM 4834 C CA . TYR B 1 294 ? -21.594 24.812 7.035 1 91.31 294 TYR B CA 1
ATOM 4835 C C . TYR B 1 294 ? -22.188 24.156 5.801 1 91.31 294 TYR B C 1
ATOM 4837 O O . TYR B 1 294 ? -21.75 23.062 5.414 1 91.31 294 TYR B O 1
ATOM 4845 N N . GLY B 1 295 ? -23.328 24.547 5.23 1 89.69 295 GLY B N 1
ATOM 4846 C CA . GLY B 1 295 ? -23.953 24 4.035 1 89.69 295 GLY B CA 1
ATOM 4847 C C . GLY B 1 295 ? -23.406 24.609 2.754 1 89.69 295 GLY B C 1
ATOM 4848 O O . GLY B 1 295 ? -22.969 25.766 2.738 1 89.69 295 GLY B O 1
ATOM 4849 N N . SER B 1 296 ? -23.281 23.703 1.719 1 95.69 296 SER B N 1
ATOM 4850 C CA . SER B 1 296 ? -22.984 24.109 0.349 1 95.69 296 SER B CA 1
ATOM 4851 C C . SER B 1 296 ? -21.547 24.594 0.217 1 95.69 296 SER B C 1
ATOM 4853 O O . SER B 1 296 ? -21.281 25.641 -0.388 1 95.69 296 SER B O 1
ATOM 4855 N N . LYS B 1 297 ? -20.609 23.922 0.912 1 97.62 297 LYS B N 1
ATOM 4856 C CA . LYS B 1 297 ? -19.188 24.266 0.855 1 97.62 297 LYS B CA 1
ATOM 4857 C C . LYS B 1 297 ? -18.375 23.094 0.296 1 97.62 297 LYS B C 1
ATOM 4859 O O . LYS B 1 297 ? -18.719 21.938 0.522 1 97.62 297 LYS B O 1
ATOM 4864 N N . ASN B 1 298 ? -17.391 23.453 -0.453 1 98 298 ASN B N 1
ATOM 4865 C CA . ASN B 1 298 ? -16.375 22.469 -0.863 1 98 298 ASN B CA 1
ATOM 4866 C C . ASN B 1 298 ? -15.18 22.469 0.086 1 98 298 ASN B C 1
ATOM 4868 O O . ASN B 1 298 ? -14.469 23.469 0.197 1 98 298 ASN B O 1
ATOM 4872 N N . ILE B 1 299 ? -15.008 21.391 0.744 1 98.56 299 ILE B N 1
ATOM 4873 C CA . ILE B 1 299 ? -13.93 21.219 1.706 1 98.56 299 ILE B CA 1
ATOM 4874 C C . ILE B 1 299 ? -12.875 20.281 1.124 1 98.56 299 ILE B C 1
ATOM 4876 O O . ILE B 1 299 ? -13.195 19.219 0.58 1 98.56 299 ILE B O 1
ATOM 4880 N N . VAL B 1 300 ? -11.617 20.703 1.213 1 98.69 300 VAL B N 1
ATOM 4881 C CA . VAL B 1 300 ? -10.516 19.875 0.744 1 98.69 300 VAL B CA 1
ATOM 4882 C C . VAL B 1 300 ? -9.625 19.469 1.922 1 98.69 300 VAL B C 1
ATOM 4884 O O . VAL B 1 300 ? -9.406 20.281 2.834 1 98.69 300 VAL B O 1
ATOM 4887 N N . THR B 1 301 ? -9.172 18.234 1.934 1 98.75 301 THR B N 1
ATOM 4888 C CA . THR B 1 301 ? -8.234 17.75 2.938 1 98.75 301 THR B CA 1
ATOM 4889 C C . THR B 1 301 ? -7.258 16.75 2.324 1 98.75 301 THR B C 1
ATOM 4891 O O . THR B 1 301 ? -7.211 16.594 1.103 1 98.75 301 THR B O 1
ATOM 4894 N N . VAL B 1 302 ? -6.379 16.156 3.205 1 98.44 302 VAL B N 1
ATOM 4895 C CA . VAL B 1 302 ? -5.328 15.258 2.756 1 98.44 302 VAL B CA 1
ATOM 4896 C C . VAL B 1 302 ? -5.387 13.961 3.562 1 98.44 302 VAL B C 1
ATOM 4898 O O . VAL B 1 302 ? -5.582 13.984 4.781 1 98.44 302 VAL B O 1
ATOM 4901 N N . LEU B 1 303 ? -5.301 12.82 2.863 1 98.25 303 LEU B N 1
ATOM 4902 C CA . LEU B 1 303 ? -5.105 11.523 3.496 1 98.25 303 LEU B CA 1
ATOM 4903 C C . LEU B 1 303 ? -3.633 11.125 3.482 1 98.25 303 LEU B C 1
ATOM 4905 O O . LEU B 1 303 ? -3.072 10.844 2.424 1 98.25 303 LEU B O 1
ATOM 4909 N N . PHE B 1 304 ? -3.021 11.062 4.586 1 97.81 304 PHE B N 1
ATOM 4910 C CA . PHE B 1 304 ? -1.573 11.164 4.723 1 97.81 304 PHE B CA 1
ATOM 4911 C C . PHE B 1 304 ? -0.906 9.82 4.449 1 97.81 304 PHE B C 1
ATOM 4913 O O . PHE B 1 304 ? -0.102 9.695 3.523 1 97.81 304 PHE B O 1
ATOM 4920 N N . ASP B 1 305 ? -1.227 8.812 5.281 1 96.88 305 ASP B N 1
ATOM 4921 C CA . ASP B 1 305 ? -0.483 7.559 5.199 1 96.88 305 ASP B CA 1
ATOM 4922 C C . ASP B 1 305 ? -1.426 6.355 5.227 1 96.88 305 ASP B C 1
ATOM 4924 O O . ASP B 1 305 ? -2.631 6.512 5.43 1 96.88 305 ASP B O 1
ATOM 4928 N N . SER B 1 306 ? -0.856 5.195 5.012 1 95.88 306 SER B N 1
ATOM 4929 C CA . SER B 1 306 ? -1.635 3.973 4.828 1 95.88 306 SER B CA 1
ATOM 4930 C C . SER B 1 306 ? -1.921 3.293 6.164 1 95.88 306 SER B C 1
ATOM 4932 O O . SER B 1 306 ? -1.104 3.355 7.086 1 95.88 306 SER B O 1
ATOM 4934 N N . ALA B 1 307 ? -2.994 2.553 6.184 1 95.38 307 ALA B N 1
ATOM 4935 C CA . ALA B 1 307 ? -3.441 1.841 7.379 1 95.38 307 ALA B CA 1
ATOM 4936 C C . ALA B 1 307 ? -2.443 0.756 7.773 1 95.38 307 ALA B C 1
ATOM 4938 O O . ALA B 1 307 ? -2.27 0.468 8.961 1 95.38 307 ALA B O 1
ATOM 4939 N N . TRP B 1 308 ? -1.806 0.149 6.766 1 94.31 308 TRP B N 1
ATOM 4940 C CA . TRP B 1 308 ? -0.958 -1.001 7.062 1 94.31 308 TRP B CA 1
ATOM 4941 C C . TRP B 1 308 ? 0.203 -0.602 7.965 1 94.31 308 TRP B C 1
ATOM 4943 O O . TRP B 1 308 ? 0.833 -1.457 8.594 1 94.31 308 TRP B O 1
ATOM 4953 N N . LYS B 1 309 ? 0.485 0.649 8.062 1 93.5 309 LYS B N 1
ATOM 4954 C CA . LYS B 1 309 ? 1.555 1.125 8.93 1 93.5 309 LYS B CA 1
ATOM 4955 C C . LYS B 1 309 ? 1.152 1.026 10.398 1 93.5 309 LYS B C 1
ATOM 4957 O O . LYS B 1 309 ? 1.982 1.22 11.289 1 93.5 309 LYS B O 1
ATOM 4962 N N . TYR B 1 310 ? -0.054 0.651 10.656 1 92 310 TYR B N 1
ATOM 4963 C CA . TYR B 1 310 ? -0.58 0.66 12.016 1 92 310 TYR B CA 1
ATOM 4964 C C . TYR B 1 310 ? -1.147 -0.704 12.391 1 92 310 TYR B C 1
ATOM 4966 O O . TYR B 1 310 ? -1.734 -0.865 13.461 1 92 310 TYR B O 1
ATOM 4974 N N . TYR B 1 311 ? -0.966 -1.688 11.562 1 91.19 311 TYR B N 1
ATOM 4975 C CA . TYR B 1 311 ? -1.661 -2.959 11.734 1 91.19 311 TYR B CA 1
ATOM 4976 C C . TYR B 1 311 ? -1.179 -3.676 12.992 1 91.19 311 TYR B C 1
ATOM 4978 O O . TYR B 1 311 ? -1.955 -4.363 13.656 1 91.19 311 TYR B O 1
ATOM 4986 N N . SER B 1 312 ? 0.061 -3.465 13.352 1 87.81 312 SER B N 1
ATOM 4987 C CA . SER B 1 312 ? 0.578 -4.109 14.555 1 87.81 312 SER B CA 1
ATOM 4988 C C . SER B 1 312 ? 0.066 -3.416 15.82 1 87.81 312 SER B C 1
ATOM 4990 O O . SER B 1 312 ? 0.218 -3.938 16.922 1 87.81 312 SER B O 1
ATOM 4992 N N . ARG B 1 313 ? -0.529 -2.227 15.625 1 89.38 313 ARG B N 1
ATOM 4993 C CA . ARG B 1 313 ? -1.074 -1.436 16.719 1 89.38 313 ARG B CA 1
ATOM 4994 C C . ARG B 1 313 ? -2.479 -0.938 16.391 1 89.38 313 ARG B C 1
ATOM 4996 O O . ARG B 1 313 ? -2.768 0.253 16.531 1 89.38 313 ARG B O 1
ATOM 5003 N N . TRP B 1 314 ? -3.262 -1.903 16.078 1 90.69 314 TRP B N 1
ATOM 5004 C CA . TRP B 1 314 ? -4.555 -1.532 15.508 1 90.69 314 TRP B CA 1
ATOM 5005 C C . TRP B 1 314 ? -5.484 -0.989 16.578 1 90.69 314 TRP B C 1
ATOM 5007 O O . TRP B 1 314 ? -6.445 -0.277 16.281 1 90.69 314 TRP B O 1
ATOM 5017 N N . ASP B 1 315 ? -5.168 -1.256 17.875 1 89.38 315 ASP B N 1
ATOM 5018 C CA . ASP B 1 315 ? -5.992 -0.749 18.969 1 89.38 315 ASP B CA 1
ATOM 5019 C C . ASP B 1 315 ? -5.648 0.704 19.281 1 89.38 315 ASP B C 1
ATOM 5021 O O . ASP B 1 315 ? -6.34 1.354 20.078 1 89.38 315 ASP B O 1
ATOM 5025 N N . GLY B 1 316 ? -4.555 1.207 18.641 1 90.19 316 GLY B N 1
ATOM 5026 C CA . GLY B 1 316 ? -4.148 2.592 18.828 1 90.19 316 GLY B CA 1
ATOM 5027 C C . GLY B 1 316 ? -3.43 2.832 20.141 1 90.19 316 GLY B C 1
ATOM 5028 O O . GLY B 1 316 ? -3.281 3.977 20.578 1 90.19 316 GLY B O 1
ATOM 5029 N N . VAL B 1 317 ? -2.992 1.769 20.812 1 90.19 317 VAL B N 1
ATOM 5030 C CA . VAL B 1 317 ? -2.359 1.892 22.109 1 90.19 317 VAL B CA 1
ATOM 5031 C C . VAL B 1 317 ? -0.847 1.724 21.984 1 90.19 317 VAL B C 1
ATOM 5033 O O . VAL B 1 317 ? -0.379 0.836 21.266 1 90.19 317 VAL B O 1
ATOM 5036 N N . TYR B 1 318 ? -0.129 2.58 22.594 1 88.12 318 TYR B N 1
ATOM 5037 C CA . TYR B 1 318 ? 1.327 2.527 22.656 1 88.12 318 TYR B CA 1
ATOM 5038 C C . TYR B 1 318 ? 1.804 2.451 24.109 1 88.12 318 TYR B C 1
ATOM 5040 O O . TYR B 1 318 ? 2.152 3.471 24.703 1 88.12 318 TYR B O 1
ATOM 5048 N N . PRO B 1 319 ? 1.906 1.279 24.578 1 86.25 319 PRO B N 1
ATOM 5049 C CA . PRO B 1 319 ? 2.227 1.112 26 1 86.25 319 PRO B CA 1
ATOM 5050 C C . PRO B 1 319 ? 3.592 1.686 26.359 1 86.25 319 PRO B C 1
ATOM 5052 O O . PRO B 1 319 ? 3.787 2.15 27.484 1 86.25 319 PRO B O 1
ATOM 5055 N N . GLU B 1 320 ? 4.449 1.74 25.453 1 84.19 320 GLU B N 1
ATOM 5056 C CA . GLU B 1 320 ? 5.812 2.213 25.672 1 84.19 320 GLU B CA 1
ATOM 5057 C C . GLU B 1 320 ? 5.828 3.695 26.031 1 84.19 320 GLU B C 1
ATOM 5059 O O . GLU B 1 320 ? 6.789 4.184 26.641 1 84.19 320 GLU B O 1
ATOM 5064 N N . TYR B 1 321 ? 4.699 4.367 25.766 1 81.44 321 TYR B N 1
ATOM 5065 C CA . TYR B 1 321 ? 4.73 5.816 25.922 1 81.44 321 TYR B CA 1
ATOM 5066 C C . TYR B 1 321 ? 3.664 6.285 26.906 1 81.44 321 TYR B C 1
ATOM 5068 O O . TYR B 1 321 ? 3.592 7.473 27.234 1 81.44 321 TYR B O 1
ATOM 5076 N N . GLN B 1 322 ? 2.814 5.48 27.328 1 79 322 GLN B N 1
ATOM 5077 C CA . GLN B 1 322 ? 1.697 5.84 28.188 1 79 322 GLN B CA 1
ATOM 5078 C C . GLN B 1 322 ? 2.189 6.43 29.5 1 79 322 GLN B C 1
ATOM 5080 O O . GLN B 1 322 ? 1.562 7.336 30.062 1 79 322 GLN B O 1
ATOM 5085 N N . ASN B 1 323 ? 3.262 5.984 29.953 1 72.19 323 ASN B N 1
ATOM 5086 C CA . ASN B 1 323 ? 3.668 6.418 31.281 1 72.19 323 ASN B CA 1
ATOM 5087 C C . ASN B 1 323 ? 4.84 7.391 31.219 1 72.19 323 ASN B C 1
ATOM 5089 O O . ASN B 1 323 ? 5.512 7.621 32.219 1 72.19 323 ASN B O 1
ATOM 5093 N N . LEU B 1 324 ? 4.969 7.883 30.078 1 70.62 324 LEU B N 1
ATOM 5094 C CA . LEU B 1 324 ? 6.094 8.812 29.969 1 70.62 324 LEU B CA 1
ATOM 5095 C C . LEU B 1 324 ? 5.672 10.219 30.375 1 70.62 324 LEU B C 1
ATOM 5097 O O . LEU B 1 324 ? 4.582 10.672 30.016 1 70.62 324 LEU B O 1
ATOM 5101 N N . ASN B 1 325 ? 6.258 10.703 31.406 1 62.66 325 ASN B N 1
ATOM 5102 C CA . ASN B 1 325 ? 6.105 12.117 31.75 1 62.66 325 ASN B CA 1
ATOM 5103 C C . ASN B 1 325 ? 6.863 13.008 30.781 1 62.66 325 ASN B C 1
ATOM 5105 O O . ASN B 1 325 ? 8.094 13.117 30.844 1 62.66 325 ASN B O 1
ATOM 5109 N N . LEU B 1 326 ? 6.238 13.297 29.672 1 59.97 326 LEU B N 1
ATOM 5110 C CA . LEU B 1 326 ? 6.918 14.078 28.641 1 59.97 326 LEU B CA 1
ATOM 5111 C C . LEU B 1 326 ? 6.961 15.555 29.031 1 59.97 326 LEU B C 1
ATOM 5113 O O . LEU B 1 326 ? 6.055 16.047 29.703 1 59.97 326 LEU B O 1
#

Nearest PDB structures (foldseek):
  5dbh-assembly1_X  TM=9.361E-01  e=8.624E-30  Haemophilus influenzae Rd KW20
  5xcn-assembly1_X  TM=9.125E-01  e=2.036E-29  Haemophilus influenzae Rd KW20
  5xcp-assembly1_X-2  TM=9.242E-01  e=8.876E-29  Haemophilus influenzae Rd KW20
  5xcw-assembly1_X-2  TM=9.170E-01  e=5.110E-29  Haemophilus influenzae Rd KW20
  7yog-assembly1_A  TM=9.143E-01  e=5.259E-28  Haemophilus influenzae Rd KW20

Radius of gyration: 24.79 Å; Cα contacts (8 Å, |Δi|>4): 1468; chains: 2; bounding box: 61×74×63 Å

Foldseek 3Di:
DDPCCVVPPPDPVVQADPADKDWDDQVQDPFQEIEIAGENCPGPLRFVLLLQLLQLVVVCVVVVVAAAPFEEEEEFLASNLLSNLQNNLSRRYAYEYEFAPQRDPLRVCSNCVSVHHYDHDHPQLGRVRRHVVRVVVQVVDPSYHYSYCLARLSLQQSQLVVLVSVVVVCVVVVHAAAEEEAEAFSQNNQNNNLVSNCVVPVNHAYEYEAAPQADPLVCVVVVHDGDHDDALDGRGRSNDHGNNRDVVSHRHYYYDGQVQLLVQQVVCCVRVVAFADSSVSVRVVVVSVVSVVDGNGYYYYYGTGGNVSCVVPSVSDRPVRNPHPD/DDPCVVVDPPDVVVQADPADKDWDDQVQDPFQEIEIAGENCPGPLRFVLLLQLLQLVVVCVVVVVAAAPFEEEEEFLASNLLSNLQNNLSRRYAYEYEFAPQRDPLRVCSNCVSVHHYDHDHPLLGRVRRHVVRVVVQVVDPSYDYSYCLARLSLQQSQLVVLVSVVVVCVVVVHAAAEEEAEAFSQNNQNNNLVSNCVVPVNHAYEYEAAPQADPLVCVVVVHDGDHDDALDGRGRSNDHGPNRDSVSHRHYYYDGQVQLLVQQVVCCVRVVAFADSSQSVRVVVVSVVSVVDGNGYYYYYGTGGNVSCVVPSVSDRPVRNPHPD

Organism: Ruminiclostridium cellulolyticum (strain ATCC 35319 / DSM 5812 / JCM 6584 / H10) (NCBI:txid394503)

Sequence (652 aa):
MSLKEKISEVTFSNEVGNTKMVKIANLLKNSSSNIYAKCEYLNPSGSHKDRTFNYIIEQLEKRGEISPGMTLVDCSTGNGGGALARCGKLKGYKIIVFMPEGMTEERISQIKSFDAEIIETPREKFLNGSVEAAGEYARIHENCYFLDQASNPLNREAWDNCGKEIVKSFDSLGEKVDYFICAIGTGGTFSGIAKQLKIYYPDIITVGIEVDKSAPLFSKRHNKEFKHKHHNMMGLGAGVLSSNTDENLVDIIETVSGEDSWTMMKKVIQDENLQIGPTSGANILMSLKYAKEYGSKNIVTVLFDSAWKYYSRWDGVYPEYQNLNLMSLKEKISEVTFSNEVGNTKMVKIANLLKNSSSNIYAKCEYLNPSGSHKDRTFNYIIEQLEKRGEISPGMTLVDCSTGNGGGALARCGKLKGYKIIVFMPEGMTEERISQIKSFDAEIIETPREKFLNGSVEAAGEYARIHENCYFLDQASNPLNREAWDNCGKEIVKSFDSLGEKVDYFICAIGTGGTFSGIAKQLKIYYPDIITVGIEVDKSAPLFSKRHNKEFKHKHHNMMGLGAGVLSSNTDENLVDIIETVSGEDSWTMMKKVIQDENLQIGPTSGANILMSLKYAKEYGSKNIVTVLFDSAWKYYSRWDGVYPEYQNLNL

Secondary structure (DSSP, 8-state):
--HHHHS----GGGGSS---EEE--SSSTT-SSEEEEE-GGGSTTSBTHHHHHHHHHHHHHHTTS--TTSEEEEE-SSHHHHHHHHHHHHHT-EEEEEEETT--HHHHHHHHHTT-EEEEE-GGGHHHHHHHHHHHHHHHSTTEEE--TTT-THHHHTTHHHHHHHHHHHHHHT----EEEEE-SSSHHHHHHHHHHHHH-TT-EEEEEEETTB-HHHHHHTT--------S-TTS--SS--TT--GGG-SEEEEE-HHHHHHHHHHHHHHH---B-HHHHHHHHHHHHHHHHSSS-EEEEE--BBGGGGGGGTT---HHHHT---/--HHHHS----GGGGSS---EEE--SSSTT-SSEEEEE-GGGSTTSBTHHHHHHHHHHHHHHTTS--TTSEEEEE-SSHHHHHHHHHHHHHT-EEEEEEETT--HHHHHHHHHTT-EEEEE-GGGHHHHHHHHHHHHHHHSTTEEE--TTT-THHHHTTHHHHHHHHHHHHHHT----EEEEE-SSSHHHHHHHHHHHHH-TT-EEEEEEETTB-HHHHHHTT--------S-TTS--SS--TT--GGG-SEEEEE-HHHHHHHHHHHHHHH---B-HHHHHHHHHHHHHHHHSSS-EEEEE--BBGGGGGGGTT---HHHHT---

Solvent-accessible surface area (backbone atoms only — not comparable to full-atom values): 32447 Å² total; per-residue (Å²): 127,60,56,60,62,57,56,29,73,79,48,79,72,77,55,52,59,93,51,55,41,37,66,57,53,68,85,51,61,94,48,69,26,46,42,36,30,37,39,30,23,72,22,89,67,28,16,46,34,34,40,29,43,51,41,38,52,52,52,34,41,76,71,62,77,47,59,68,70,30,34,40,28,32,54,32,80,26,58,48,31,25,16,39,13,49,49,27,38,76,59,44,32,42,36,37,30,18,21,33,52,83,59,54,54,42,32,52,36,51,19,41,52,33,70,23,44,75,46,71,30,63,55,81,49,28,68,63,44,10,43,53,50,30,50,52,49,27,70,75,36,82,67,38,43,58,62,43,67,46,65,31,64,46,30,20,58,35,20,37,60,57,18,49,52,51,50,52,53,31,55,52,65,72,50,71,65,44,30,42,34,34,55,44,38,48,12,14,64,42,32,15,25,42,55,42,42,41,73,76,29,76,81,42,44,28,34,33,33,29,33,62,42,16,31,52,64,51,17,59,76,64,74,43,85,70,61,51,45,66,75,59,44,85,79,41,40,84,61,60,77,31,76,28,40,48,67,88,59,45,73,41,70,48,68,43,52,47,68,58,11,42,53,37,17,47,47,39,24,46,62,65,68,42,66,41,23,42,69,22,9,40,24,51,52,52,47,52,52,48,36,70,74,40,73,66,37,34,32,38,35,55,30,39,28,30,32,73,64,37,29,88,39,71,86,52,68,54,77,87,43,69,78,48,84,90,129,59,57,63,61,60,54,28,74,77,49,78,73,77,55,51,59,92,51,55,39,38,67,58,52,68,86,51,61,96,49,68,24,46,42,35,31,38,37,30,23,72,22,86,67,29,17,47,34,34,40,30,43,51,40,38,52,52,52,35,40,74,70,61,76,47,59,68,70,30,33,40,30,32,55,31,82,26,58,48,32,26,18,38,14,50,51,28,37,76,58,44,32,43,34,38,31,19,19,32,52,82,58,54,55,42,33,52,36,50,19,42,52,32,71,24,44,75,47,72,31,63,57,80,49,29,68,62,44,11,44,52,49,30,48,51,48,28,72,76,38,82,68,37,45,58,62,44,67,47,64,30,63,46,31,18,57,33,20,37,59,57,18,48,51,50,51,53,50,31,56,50,64,73,51,72,64,43,30,42,35,33,55,43,36,47,12,15,62,43,32,14,26,42,56,44,42,42,74,77,30,76,81,43,43,29,33,33,32,30,31,62,42,16,32,52,64,49,16,59,77,65,75,41,85,70,61,51,44,66,73,59,45,85,80,42,40,84,60,60,76,30,77,27,42,48,66,88,60,45,73,40,68,47,66,45,51,47,67,58,12,44,53,36,17,47,47,39,25,46,62,64,68,43,64,41,23,42,70,24,10,40,25,50,51,52,47,50,54,48,37,70,74,39,72,68,37,34,33,38,34,54,32,37,26,30,31,73,65,36,28,88,40,70,86,53,66,55,76,88,44,68,78,48,86,89

pLDDT: mean 92.18, std 11.93, range [27.73, 98.94]